Protein 1VA0 (pdb70)

Organism: Thermus thermophilus (strain ATCC 27634 / DSM 579 / HB8) (NCBI:txid300852)

Solvent-accessible surface area: 18511 Å² total; per-residue (Å²): 41,88,0,34,2,0,1,1,5,24,0,36,29,43,11,0,1,38,29,0,72,121,5,0,85,121,3,53,0,0,0,44,20,100,103,10,19,132,78,0,29,79,50,1,100,19,97,87,27,102,1,18,46,135,74,167,14,138,105,6,18,136,42,0,4,153,14,0,157,73,46,114,40,0,0,2,0,6,22,2,3,0,5,8,50,26,38,2,1,21,2,0,34,30,2,28,152,64,66,9,61,10,52,22,0,10,1,0,4,35,2,7,14,8,14,28,7,1,15,19,125,77,51,7,35,0,3,0,0,0,7,0,36,36,51,60,16,31,114,3,88,1,156,27,0,1,143,0,35,0,0,0,1,23,84,1,5,72,53,37,51,92,0,0,117,31,0,52,154,22,39,13,67,59,165,15,31,1,2,0,0,16,109,18,14,40,126,88,62,118,98,29,94,9,100,0,55,45,1,9,107,48,153,11,120,4,166,62,83,12,6,1,1,0,0,67,4,5,135,21,128,43,88,1,36,2,0,1,2,3,24,3,28,30,58,10,0,0,9,52,0,72,110,22,0,82,125,3,45,0,0,1,48,25,206,71,17,30,148,84,0,17,77,50,3,101,24,88,95,28,122,8,98,140,56,19,135,46,1,15,155,27,0,152,70,50,110,46,0,0,3,0,10,21,7,3,0,4,9,34,23,110,3,2,27,7,18,33,20,2,78,178,72,65,9,56,29,48,34,0,10,1,0,6,33,2,8,14,5,9,13,0,1,13,17,139,82,69,7,37,0,2,0,0,0,5,0,56,49,52,82,36,35,111,4,84,2,159,25,0,2,146,0,33,0,0,0,0,22,95,1,6,77,54,45,52,96,1,0,119,32,0,50,161,23,40,12,80,57,142,15,12,1,3,0,1,5,90,12,30,30,117,148,60,108,82,19,119,10,78,0,33,42,1,8,98,53,144,15,108,3,132,88,93,11,7,1,0,0,1,71,1,15,137,17,8,47,91,165,166,44,145,58,53,22,35,82,162

Radius of gyration: 20.95 Å; Cα contacts (8 Å, |Δi|>4): 1124; chains: 2; bounding box: 53×56×52 Å

InterPro domains:
  IPR000878 Tetrapyrrole methylase [PF00590] (3-204)
  IPR003043 Uroporphiryn-III C-methyltransferase, conserved site [PS00839] (7-21)
  IPR003043 Uroporphiryn-III C-methyltransferase, conserved site [PS00840] (79-112)
  IPR006366 Uroporphyrin-III C-methyltransferase [TIGR01469] (2-225)
  IPR006366 Uroporphyrin-III C-methyltransferase [cd11642] (7-223)
  IPR014776 Tetrapyrrole methylase, subdomain 2 [G3DSA:3.30.950.10] (115-240)
  IPR014777 Tetrapyrrole methylase, subdomain 1 [G3DSA:3.40.1010.10] (2-114)
  IPR035996 Tetrapyrrole methylase superfamily [SSF53790] (1-228)
  IPR050161 Siroheme/cobalamin biosynthesis enzyme [PTHR45790] (2-226)

Secondary structure (DSSP, 8-state):
-EEEEEE-BSS-GGGSBHHHHHHHHH-SEEEE-TTS-HHHHTT--SEEEE------HHHHHHHHHHHHHTSSEEEEEESB-TTSSSSHHHHHHHHHHTT--EEEE----GGGTT---SSBTTTBSEEEEEESS-GGGPPP--TTTTT-SSEEEES-STTHHHHHHHHHHTT--TT-EEEEEETTTSTT-EEEEEEHHHHHTT-----SSEEEEESGGGGG-/-EEEEEE-BSS-GGGSBHHHHHHHHH-SEEEE-TT--HHHHTT--SEEEE--TTHHHHHHHHHHSSEEEEEESB-TTSSSSHHHHHHHHHHTT--EEEE----GGGTT---SSBTTTBSEEEEEESS-TTS-----TTTTT-SEEEEES-STTHHHHHHHHHHTT--TT-EEEEEETTTSTT-EEEEEEHHHHHTT-----SSEEEEESGGGGTTB-SSSS-BTTT-

Sequence (448 aa):
GRVYLVGAGPGDPELLTLKAYRLLKEAPVVLYDRLVDERVLALAPGEKVYVGKEEKQEEIHRLLLRHARAHPFVVRLKGGDPMVFGRGGEEVLFLLRHGVPVEVVPGVTSLLASGLPLTHRGLAHGFAAVSGVLEGGGYPDLRPFARVPTLVVLMGVGRRVWIAKELLRLGRDPREPTLFVERASTPKERRVHARLEEVAEGKVEVRPPALWILGEVVRVFGRVYLVGAGPGDPELLTLKAYRLLKEAPVVLYDRLVDERVLALAPGEKVYVEEIHRLLLRHARAHPFVVRLKGGDPMVFGRGGEEVLFLLRHGVPVEVVPGVTSLLASGLPLTHRGLAHGFAAVSGVLEGGGYPDLRPFARVPTLVVLMGVGRRVWIAKELLRLGRDPREPTLFVERASTPKERRVHARLEEVAEGKVEVRPPALWILGEVVRVFAEKEAPVDALAL

Foldseek 3Di:
DAEEEAECAAAANVQGDPVRLVCQQDFQEEEEEDRHYPVNNVSHPHHYHDQYDDLQVVVSLVVSVVVLVVDPYHYYYYYAFQPPDGCSVVSVVSCVVVVHHYHGDGGHHNLCLVVFDQADPPQAPDEEEDECADRNRDGDPCLVHLPHQKYKYFPCPVPQLVVLVNSVVNPHDQQWKKKKFASGPDPPTDMDIDGSNCSVVVNDDGDDDIMMMIHPSVVVD/DAEEEAECELAANVQGDPVRLVCQCPFQEEAEEPRYYPVNNVSHPHHYHYAVVRLVVVVVVCVVDPYHYYYYYAFLPPPPCSVVSCVSCVVVVHHYHGHGGHHVLCLVVFDLADPPQANDEEEEEQADVVGDGDDCLVHLPHQKYKYFPCQVVQLVVLVVSVVNPDDQQWKKKKWASGPDPPTDIDIDGSVCSNVVNDDDDPDIMMMTHPSVCVQQDPVDRDRNVVD

B-factor: mean 41.88, std 14.88, range [19.5, 99.56]

Nearest PDB structures (foldseek):
  1va0-assembly1_B  TM=1.004E+00  e=2.483E-50  Thermus thermophilus HB8
  1v9a-assembly1_B  TM=9.981E-01  e=2.429E-47  Thermus thermophilus HB8
  1v9a-assembly1_A  TM=9.987E-01  e=4.967E-45  Thermus thermophilus HB8
  1va0-assembly1_A  TM=9.946E-01  e=1.136E-43  Thermus thermophilus HB8
  6pr0-assembly1_B  TM=9.158E-01  e=1.173E-22  Salmonella enterica subsp. enterica serovar Typhimurium

Structure (mmCIF, N/CA/C/O backbone):
data_1VA0
#
_entry.id   1VA0
#
_cell.length_a   60.500
_cell.length_b   63.568
_cell.length_c   131.902
_cell.angle_alpha   90.00
_cell.angle_beta   90.00
_cell.angle_gamma   90.00
#
_symmetry.space_group_name_H-M   'P 21 21 21'
#
loop_
_entity.id
_entity.type
_entity.pdbx_description
1 polymer 'Uroporphyrin-III C-methyltransferase'
2 non-polymer 'CHLORIDE ION'
3 non-polymer 1,2-ETHANEDIOL
4 water water
#
loop_
_atom_site.group_PDB
_atom_site.id
_atom_site.type_symbol
_atom_site.label_atom_id
_atom_site.label_alt_id
_atom_site.label_comp_id
_atom_site.label_asym_id
_atom_site.label_entity_id
_atom_site.label_seq_id
_atom_site.pdbx_PDB_ins_code
_atom_site.Cartn_x
_atom_site.Cartn_y
_atom_site.Cartn_z
_atom_site.occupancy
_atom_site.B_iso_or_equiv
_atom_site.auth_seq_id
_atom_site.auth_comp_id
_atom_site.auth_asym_id
_atom_site.auth_atom_id
_atom_site.pdbx_PDB_model_num
ATOM 1 N N . GLY A 1 1 ? -9.663 95.345 68.019 1.00 37.54 2 GLY A N 1
ATOM 2 C CA . GLY A 1 1 ? -10.010 93.934 68.293 1.00 35.64 2 GLY A CA 1
ATOM 3 C C . GLY A 1 1 ? -9.597 92.975 67.183 1.00 34.87 2 GLY A C 1
ATOM 4 O O . GLY A 1 1 ? -8.892 93.340 66.239 1.00 40.72 2 GLY A O 1
ATOM 5 N N . ARG A 1 2 ? -10.076 91.744 67.301 1.00 30.26 3 ARG A N 1
ATOM 6 C CA . ARG A 1 2 ? -9.780 90.661 66.374 1.00 26.15 3 ARG A CA 1
ATOM 7 C C . ARG A 1 2 ? -10.662 90.632 65.141 1.00 34.15 3 ARG A C 1
ATOM 8 O O . ARG A 1 2 ? -11.833 91.004 65.187 1.00 31.28 3 ARG A O 1
ATOM 16 N N . VAL A 1 3 ? -10.090 90.184 64.029 1.00 31.66 4 VAL A N 1
ATOM 17 C CA . VAL A 1 3 ? -10.852 90.053 62.790 1.00 29.14 4 VAL A CA 1
ATOM 18 C C . VAL A 1 3 ? -10.958 88.568 62.406 1.00 31.38 4 VAL A C 1
ATOM 19 O O . VAL A 1 3 ? -9.951 87.858 62.346 1.00 27.60 4 VAL A O 1
ATOM 23 N N . TYR A 1 4 ? -12.182 88.095 62.187 1.00 28.44 5 TYR A N 1
ATOM 24 C CA . TYR A 1 4 ? -12.385 86.715 61.750 1.00 23.08 5 TYR A CA 1
ATOM 25 C C . TYR A 1 4 ? -12.621 86.800 60.250 1.00 27.69 5 TYR A C 1
ATOM 26 O O . TYR A 1 4 ? -13.565 87.452 59.808 1.00 29.32 5 TYR A O 1
ATOM 35 N N . LEU A 1 5 ? -11.755 86.161 59.471 1.00 29.29 6 LEU A N 1
ATOM 36 C CA . LEU A 1 5 ? -11.899 86.152 58.017 1.00 27.65 6 LEU A CA 1
ATOM 37 C C . LEU A 1 5 ? -12.731 84.897 57.767 1.00 27.68 6 LEU A C 1
ATOM 38 O O . LEU A 1 5 ? -12.248 83.785 57.881 1.00 28.69 6 LEU A O 1
ATOM 43 N N . VAL A 1 6 ? -13.986 85.094 57.392 1.00 26.79 7 VAL A N 1
ATOM 44 C CA . VAL A 1 6 ? -14.910 83.983 57.273 1.00 28.29 7 VAL A CA 1
ATOM 45 C C . VAL A 1 6 ? -15.478 83.640 55.902 1.00 25.76 7 VAL A C 1
ATOM 46 O O . VAL A 1 6 ? -15.915 84.517 55.173 1.00 26.92 7 VAL A O 1
ATOM 50 N N . GLY A 1 7 ? -15.494 82.346 55.587 1.00 23.02 8 GLY A N 1
ATOM 51 C CA . GLY A 1 7 ? -16.042 81.898 54.324 1.00 22.64 8 GLY A CA 1
ATOM 52 C C . GLY A 1 7 ? -17.558 81.788 54.413 1.00 26.89 8 GLY A C 1
ATOM 53 O O . GLY A 1 7 ? -18.093 81.141 55.311 1.00 27.90 8 GLY A O 1
ATOM 54 N N . ALA A 1 8 ? -18.254 82.413 53.470 1.00 26.60 9 ALA A N 1
ATOM 55 C CA . ALA A 1 8 ? -19.712 82.393 53.450 1.00 26.38 9 ALA A CA 1
ATOM 56 C C . ALA A 1 8 ? -20.287 81.159 52.750 1.00 29.63 9 ALA A C 1
ATOM 57 O O . ALA A 1 8 ? -21.497 80.903 52.812 1.00 27.55 9 ALA A O 1
ATOM 59 N N . GLY A 1 9 ? -19.429 80.389 52.089 1.00 24.99 10 GLY A N 1
ATOM 60 C CA . GLY A 1 9 ? -19.927 79.238 51.366 1.00 22.88 10 GLY A CA 1
ATOM 61 C C . GLY A 1 9 ? -20.326 79.690 49.967 1.00 29.11 10 GLY A C 1
ATOM 62 O O . GLY A 1 9 ? -20.247 80.880 49.659 1.00 25.89 10 GLY A O 1
ATOM 63 N N . PRO A 1 10 ? -20.788 78.779 49.102 1.00 28.40 11 PRO A N 1
ATOM 64 C CA . PRO A 1 10 ? -21.165 79.170 47.738 1.00 30.63 11 PRO A CA 1
ATOM 65 C C . PRO A 1 10 ? -22.488 79.893 47.544 1.00 34.52 11 PRO A C 1
ATOM 66 O O . PRO A 1 10 ? -22.742 80.449 46.476 1.00 32.75 11 PRO A O 1
ATOM 70 N N . GLY A 1 11 ? -23.331 79.900 48.568 1.00 31.60 12 GLY A N 1
ATOM 71 C CA . GLY A 1 11 ? -24.603 80.578 48.434 1.00 31.96 12 GLY A CA 1
ATOM 72 C C . GLY A 1 11 ? -25.605 80.085 49.447 1.00 34.66 12 GLY A C 1
ATOM 73 O O . GLY A 1 11 ? -26.116 80.859 50.248 1.00 30.54 12 GLY A O 1
ATOM 74 N N . ASP A 1 12 ? -25.876 78.787 49.407 1.00 29.34 13 ASP A N 1
ATOM 75 C CA . ASP A 1 12 ? -26.823 78.161 50.314 1.00 31.78 13 ASP A CA 1
ATOM 76 C C . ASP A 1 12 ? -26.338 78.377 51.753 1.00 30.48 13 ASP A C 1
ATOM 77 O O . ASP A 1 12 ? -25.226 77.988 52.094 1.00 33.29 13 ASP A O 1
ATOM 82 N N . PRO A 1 13 ? -27.152 79.034 52.600 1.00 30.93 14 PRO A N 1
ATOM 83 C CA . PRO A 1 13 ? -26.799 79.301 54.004 1.00 32.82 14 PRO A CA 1
ATOM 84 C C . PRO A 1 13 ? -26.524 78.032 54.814 1.00 32.60 14 PRO A C 1
ATOM 85 O O . PRO A 1 13 ? -25.838 78.059 55.859 1.00 29.87 14 PRO A O 1
ATOM 89 N N . GLU A 1 14 ? -27.063 76.921 54.323 1.00 30.86 15 GLU A N 1
ATOM 90 C CA . GLU A 1 14 ? -26.877 75.629 54.950 1.00 33.71 15 GLU A CA 1
ATOM 91 C C . GLU A 1 14 ? -25.469 75.129 54.741 1.00 32.78 15 GLU A C 1
ATOM 92 O O . GLU A 1 14 ? -25.046 74.183 55.407 1.00 29.26 15 GLU A O 1
ATOM 98 N N . LEU A 1 15 ? -24.755 75.752 53.803 1.00 29.18 16 LEU A N 1
ATOM 99 C CA . LEU A 1 15 ? -23.375 75.360 53.541 1.00 26.51 16 LEU A CA 1
ATOM 100 C C . LEU A 1 15 ? -22.381 76.231 54.296 1.00 27.47 16 LEU A C 1
ATOM 101 O O . LEU A 1 15 ? -21.180 76.195 54.052 1.00 28.24 16 LEU A O 1
ATOM 106 N N . LEU A 1 16 ? -22.908 77.031 55.215 1.00 25.98 17 LEU A N 1
ATOM 107 C CA . LEU A 1 16 ? -22.073 77.819 56.101 1.00 26.93 17 LEU A CA 1
ATOM 108 C C . LEU A 1 16 ? -21.515 76.756 57.065 1.00 29.18 17 LEU A C 1
ATOM 109 O O . LEU A 1 16 ? -22.160 75.715 57.269 1.00 26.36 17 LEU A O 1
ATOM 114 N N . THR A 1 17 ? -20.336 76.997 57.642 1.00 25.43 18 THR A N 1
ATOM 115 C CA . THR A 1 17 ? -19.789 76.077 58.640 1.00 24.36 18 THR A CA 1
ATOM 116 C C . THR A 1 17 ? -20.440 76.495 59.954 1.00 23.41 18 THR A C 1
ATOM 117 O O . THR A 1 17 ? -20.949 77.624 60.079 1.00 21.31 18 THR A O 1
ATOM 121 N N . LEU A 1 18 ? -20.401 75.609 60.944 1.00 26.96 19 LEU A N 1
ATOM 122 C CA . LEU A 1 18 ? -20.974 75.918 62.250 1.00 24.21 19 LEU A CA 1
ATOM 123 C C . LEU A 1 18 ? -20.264 77.144 62.807 1.00 28.23 19 LEU A C 1
ATOM 124 O O . LEU A 1 18 ? -20.881 78.053 63.369 1.00 26.60 19 LEU A O 1
ATOM 129 N N . LYS A 1 19 ? -18.949 77.162 62.628 1.00 26.64 20 LYS A N 1
ATOM 130 C CA . LYS A 1 19 ? -18.125 78.247 63.124 1.00 24.97 20 LYS A CA 1
ATOM 131 C C . LYS A 1 19 ? -18.529 79.573 62.481 1.00 26.96 20 LYS A C 1
ATOM 132 O O . LYS A 1 19 ? -18.731 80.566 63.186 1.00 29.79 20 LYS A O 1
ATOM 138 N N . ALA A 1 20 ? -18.662 79.591 61.153 1.00 24.04 21 ALA A N 1
ATOM 139 C CA . ALA A 1 20 ? -19.054 80.816 60.454 1.00 26.02 21 ALA A CA 1
ATOM 140 C C . ALA A 1 20 ? -20.432 81.285 60.936 1.00 29.46 21 ALA A C 1
ATOM 141 O O . ALA A 1 20 ? -20.664 82.479 61.147 1.00 25.46 21 ALA A O 1
ATOM 143 N N . TYR A 1 21 ? -21.346 80.340 61.108 1.00 27.09 22 TYR A N 1
ATOM 144 C CA . TYR A 1 21 ? -22.696 80.665 61.572 1.00 29.27 22 TYR A CA 1
ATOM 145 C C . TYR A 1 21 ? -22.690 81.274 62.974 1.00 24.66 22 TYR A C 1
ATOM 146 O O . TYR A 1 21 ? -23.392 82.244 63.245 1.00 29.11 22 TYR A O 1
ATOM 155 N N . ARG A 1 22 ? -21.894 80.692 63.861 1.00 27.53 23 ARG A N 1
ATOM 156 C CA . ARG A 1 22 ? -21.779 81.161 65.242 1.00 29.73 23 ARG A CA 1
ATOM 157 C C . ARG A 1 22 ? -21.272 82.605 65.233 1.00 38.02 23 ARG A C 1
ATOM 158 O O . ARG A 1 22 ? -21.820 83.489 65.904 1.00 29.21 23 ARG A O 1
ATOM 166 N N . LEU A 1 23 ? -20.228 82.847 64.449 1.00 26.84 24 LEU A N 1
ATOM 167 C CA . LEU A 1 23 ? -19.644 84.172 64.386 1.00 29.14 24 LEU A CA 1
ATOM 168 C C . LEU A 1 23 ? -20.568 85.217 63.782 1.00 31.07 24 LEU A C 1
ATOM 169 O O . LEU A 1 23 ? -20.591 86.364 64.250 1.00 29.04 24 LEU A O 1
ATOM 174 N N . LEU A 1 24 ? -21.309 84.832 62.740 1.00 30.18 25 LEU A N 1
ATOM 175 C CA . LEU A 1 24 ? -22.237 85.741 62.067 1.00 31.27 25 LEU A CA 1
ATOM 176 C C . LEU A 1 24 ? -23.388 86.140 62.958 1.00 26.42 25 LEU A C 1
ATOM 177 O O . LEU A 1 24 ? -23.864 87.279 62.904 1.00 33.15 25 LEU A O 1
ATOM 182 N N . LYS A 1 25 ? -23.853 85.195 63.764 1.00 26.86 26 LYS A N 1
ATOM 183 C CA . LYS A 1 25 ? -24.966 85.470 64.657 1.00 32.58 26 LYS A CA 1
ATOM 184 C C . LYS A 1 25 ? -24.561 86.391 65.805 1.00 32.14 26 LYS A C 1
ATOM 185 O O . LYS A 1 25 ? -25.404 87.086 66.343 1.00 29.15 26 LYS A O 1
ATOM 191 N N . GLU A 1 26 ? -23.278 86.415 66.169 1.00 30.69 27 GLU A N 1
ATOM 192 C CA . GLU A 1 26 ? -22.849 87.233 67.304 1.00 27.61 27 GLU A CA 1
ATOM 193 C C . GLU A 1 26 ? -22.064 88.506 67.030 1.00 34.23 27 GLU A C 1
ATOM 194 O O . GLU A 1 26 ? -21.923 89.348 67.926 1.00 30.36 27 GLU A O 1
ATOM 204 N N . ALA A 1 27 ? -21.536 88.638 65.821 1.00 25.02 28 ALA A N 1
ATOM 205 C CA . ALA A 1 27 ? -20.720 89.784 65.474 1.00 26.73 28 ALA A CA 1
ATOM 206 C C . ALA A 1 27 ? -21.404 91.142 65.610 1.00 30.91 28 ALA A C 1
ATOM 207 O O . ALA A 1 27 ? -22.541 91.325 65.189 1.00 33.62 28 ALA A O 1
ATOM 209 N N . PRO A 1 28 ? -20.715 92.111 66.227 1.00 28.35 29 PRO A N 1
ATOM 210 C CA . PRO A 1 28 ? -21.345 93.430 66.356 1.00 34.50 29 PRO A CA 1
ATOM 211 C C . PRO A 1 28 ? -21.343 94.106 64.988 1.00 37.12 29 PRO A C 1
ATOM 212 O O . PRO A 1 28 ? -22.191 94.950 64.698 1.00 35.94 29 PRO A O 1
ATOM 216 N N . VAL A 1 29 ? -20.386 93.717 64.147 1.00 33.69 30 VAL A N 1
ATOM 217 C CA . VAL A 1 29 ? -20.271 94.252 62.796 1.00 30.80 30 VAL A CA 1
ATOM 218 C C . VAL A 1 29 ? -19.810 93.156 61.839 1.00 29.32 30 VAL A C 1
ATOM 219 O O . VAL A 1 29 ? -18.899 92.390 62.156 1.00 31.71 30 VAL A O 1
ATOM 223 N N . VAL A 1 30 ? -20.440 93.093 60.671 1.00 30.43 31 VAL A N 1
ATOM 224 C CA . VAL A 1 30 ? -20.070 92.134 59.636 1.00 31.72 31 VAL A CA 1
ATOM 225 C C . VAL A 1 30 ? -19.644 92.957 58.410 1.00 33.83 31 VAL A C 1
ATOM 226 O O . VAL A 1 30 ? -20.418 93.757 57.899 1.00 30.78 31 VAL A O 1
ATOM 230 N N . LEU A 1 31 ? -18.404 92.769 57.963 1.00 29.76 32 LEU A N 1
ATOM 231 C CA . LEU A 1 31 ? -17.861 93.489 56.807 1.00 29.53 32 LEU A CA 1
ATOM 232 C C . LEU A 1 31 ? -17.906 92.488 55.660 1.00 34.99 32 LEU A C 1
ATOM 233 O O . LEU A 1 31 ? -17.110 91.552 55.602 1.00 32.83 32 LEU A O 1
ATOM 238 N N . TYR A 1 32 ? -18.839 92.677 54.740 1.00 31.43 33 TYR A N 1
ATOM 239 C CA . TYR A 1 32 ? -18.992 91.708 53.671 1.00 36.63 33 TYR A CA 1
ATOM 240 C C . TYR A 1 32 ? -18.628 92.215 52.288 1.00 38.64 33 TYR A C 1
ATOM 241 O O . TYR A 1 32 ? -18.805 93.395 51.993 1.00 33.76 33 TYR A O 1
ATOM 250 N N . ASP A 1 33 ? -18.102 91.338 51.435 1.00 40.93 34 ASP A N 1
ATOM 251 C CA . ASP A 1 33 ? -17.809 91.794 50.086 1.00 49.57 34 ASP A CA 1
ATOM 252 C C . ASP A 1 33 ? -18.965 91.479 49.141 1.00 42.70 34 ASP A C 1
ATOM 253 O O . ASP A 1 33 ? -19.987 90.919 49.542 1.00 37.13 34 ASP A O 1
ATOM 258 N N . ARG A 1 34 ? -18.801 91.868 47.887 1.00 47.40 35 ARG A N 1
ATOM 259 C CA . ARG A 1 34 ? -19.823 91.722 46.859 1.00 48.18 35 ARG A CA 1
ATOM 260 C C . ARG A 1 34 ? -20.406 90.333 46.605 1.00 47.89 35 ARG A C 1
ATOM 261 O O . ARG A 1 34 ? -21.616 90.179 46.407 1.00 53.98 35 ARG A O 1
ATOM 269 N N . LEU A 1 35 ? -19.556 89.321 46.626 1.00 46.40 36 LEU A N 1
ATOM 270 C CA . LEU A 1 35 ? -20.004 87.975 46.322 1.00 54.63 36 LEU A CA 1
ATOM 271 C C . LEU A 1 35 ? -20.608 87.140 47.450 1.00 52.08 36 LEU A C 1
ATOM 272 O O . LEU A 1 35 ? -20.743 85.926 47.319 1.00 51.23 36 LEU A O 1
ATOM 277 N N . VAL A 1 36 ? -20.975 87.792 48.554 1.00 46.06 37 VAL A N 1
ATOM 278 C CA . VAL A 1 36 ? -21.590 87.096 49.687 1.00 41.47 37 VAL A CA 1
ATOM 279 C C . VAL A 1 36 ? -23.100 87.018 49.430 1.00 40.06 37 VAL A C 1
ATOM 280 O O . VAL A 1 36 ? -23.744 88.029 49.139 1.00 37.71 37 VAL A O 1
ATOM 284 N N . ASP A 1 37 ? -23.648 85.811 49.527 1.00 33.23 38 ASP A N 1
ATOM 285 C CA . ASP A 1 37 ? -25.065 85.553 49.282 1.00 37.70 38 ASP A CA 1
ATOM 286 C C . ASP A 1 37 ? -26.014 86.265 50.243 1.00 44.30 38 ASP A C 1
ATOM 287 O O . ASP A 1 37 ? -25.734 86.387 51.444 1.00 35.26 38 ASP A O 1
ATOM 292 N N . GLU A 1 38 ? -27.151 86.702 49.704 1.00 41.42 39 GLU A N 1
ATOM 293 C CA . GLU A 1 38 ? -28.169 87.446 50.442 1.00 45.07 39 GLU A CA 1
ATOM 294 C C . GLU A 1 38 ? -28.695 86.692 51.628 1.00 34.73 39 GLU A C 1
ATOM 295 O O . GLU A 1 38 ? -28.943 87.281 52.685 1.00 37.65 39 GLU A O 1
ATOM 301 N N . ARG A 1 39 ? -28.909 85.399 51.434 1.00 34.35 40 ARG A N 1
ATOM 302 C CA . ARG A 1 39 ? -29.438 84.560 52.483 1.00 33.54 40 ARG A CA 1
ATOM 303 C C . ARG A 1 39 ? -28.495 84.428 53.673 1.00 38.81 40 ARG A C 1
ATOM 304 O O . ARG A 1 39 ? -28.948 84.292 54.814 1.00 38.44 40 ARG A O 1
ATOM 312 N N . VAL A 1 40 ? -27.191 84.472 53.415 1.00 35.26 41 VAL A N 1
ATOM 313 C CA . VAL A 1 40 ? -26.232 84.364 54.501 1.00 31.27 41 VAL A CA 1
ATOM 314 C C . VAL A 1 40 ? -26.225 85.653 55.306 1.00 32.72 41 VAL A C 1
ATOM 315 O O . VAL A 1 40 ? -26.285 85.644 56.533 1.00 37.06 41 VAL A O 1
ATOM 319 N N . LEU A 1 41 ? -26.163 86.764 54.594 1.00 34.67 42 LEU A N 1
ATOM 320 C CA . LEU A 1 41 ? -26.132 88.086 55.199 1.00 36.70 42 LEU A CA 1
ATOM 321 C C . LEU A 1 41 ? -27.350 88.357 56.076 1.00 39.95 42 LEU A C 1
ATOM 322 O O . LEU A 1 41 ? -27.236 88.986 57.135 1.00 41.26 42 LEU A O 1
ATOM 327 N N . ALA A 1 42 ? -28.517 87.881 55.647 1.00 41.44 43 ALA A N 1
ATOM 328 C CA . ALA A 1 42 ? -29.753 88.088 56.409 1.00 40.56 43 ALA A CA 1
ATOM 329 C C . ALA A 1 42 ? -29.728 87.429 57.789 1.00 38.60 43 ALA A C 1
ATOM 330 O O . ALA A 1 42 ? -30.508 87.793 58.674 1.00 41.41 43 ALA A O 1
ATOM 332 N N . LEU A 1 43 ? -28.824 86.472 57.979 1.00 40.18 44 LEU A N 1
ATOM 333 C CA . LEU A 1 43 ? -28.717 85.754 59.257 1.00 34.77 44 LEU A CA 1
ATOM 334 C C . LEU A 1 43 ? -27.977 86.556 60.316 1.00 32.61 44 LEU A C 1
ATOM 335 O O . LEU A 1 43 ? -28.070 86.261 61.504 1.00 40.72 44 LEU A O 1
ATOM 340 N N . ALA A 1 44 ? -27.237 87.569 59.878 1.00 34.26 45 ALA A N 1
ATOM 341 C CA . ALA A 1 44 ? -26.448 88.398 60.779 1.00 34.42 45 ALA A CA 1
ATOM 342 C C . ALA A 1 44 ? -27.237 89.590 61.321 1.00 32.87 45 ALA A C 1
ATOM 343 O O . ALA A 1 44 ? -27.682 90.459 60.565 1.00 32.55 45 ALA A O 1
ATOM 345 N N . PRO A 1 45 ? -27.413 89.655 62.648 1.00 30.62 46 PRO A N 1
ATOM 346 C CA . PRO A 1 45 ? -28.169 90.775 63.210 1.00 26.71 46 PRO A CA 1
ATOM 347 C C . PRO A 1 45 ? -27.382 92.054 63.488 1.00 31.79 46 PRO A C 1
ATOM 348 O O . PRO A 1 45 ? -27.969 93.100 63.744 1.00 34.20 46 PRO A O 1
ATOM 352 N N . GLY A 1 46 ? -26.059 91.978 63.440 1.00 32.67 47 GLY A N 1
ATOM 353 C CA . GLY A 1 46 ? -25.257 93.153 63.729 1.00 35.17 47 GLY A CA 1
ATOM 354 C C . GLY A 1 46 ? -25.148 94.136 62.587 1.00 31.53 47 GLY A C 1
ATOM 355 O O . GLY A 1 46 ? -25.780 93.965 61.549 1.00 34.02 47 GLY A O 1
ATOM 356 N N . GLU A 1 47 ? -24.345 95.174 62.780 1.00 30.18 48 GLU A N 1
ATOM 357 C CA . GLU A 1 47 ? -24.171 96.168 61.737 1.00 35.27 48 GLU A CA 1
ATOM 358 C C . GLU A 1 47 ? -23.519 95.510 60.516 1.00 37.71 48 GLU A C 1
ATOM 359 O O . GLU A 1 47 ? -22.470 94.873 60.628 1.00 42.69 48 GLU A O 1
ATOM 365 N N . LYS A 1 48 ? -24.144 95.647 59.354 1.00 35.22 49 LYS A N 1
ATOM 366 C CA . LYS A 1 48 ? -23.594 95.063 58.134 1.00 33.71 49 LYS A CA 1
ATOM 367 C C . LYS A 1 48 ? -23.015 96.186 57.277 1.00 42.44 49 LYS A C 1
ATOM 368 O O . LYS A 1 48 ? -23.730 97.096 56.878 1.00 39.70 49 LYS A O 1
ATOM 374 N N . VAL A 1 49 ? -21.708 96.121 57.018 1.00 34.36 50 VAL A N 1
ATOM 375 C CA . VAL A 1 49 ? -21.015 97.145 56.246 1.00 35.28 50 VAL A CA 1
ATOM 376 C C . VAL A 1 49 ? -20.423 96.571 54.967 1.00 41.34 50 VAL A C 1
ATOM 377 O O . VAL A 1 49 ? -19.590 95.655 55.011 1.00 39.15 50 VAL A O 1
ATOM 381 N N . TYR A 1 50 ? -20.851 97.103 53.826 1.00 40.41 51 TYR A N 1
ATOM 382 C CA . TYR A 1 50 ? -20.317 96.638 52.556 1.00 46.71 51 TYR A CA 1
ATOM 383 C C . TYR A 1 50 ? -18.880 97.127 52.435 1.00 45.08 51 TYR A C 1
ATOM 384 O O . TYR A 1 50 ? -18.621 98.325 52.448 1.00 36.65 51 TYR A O 1
ATOM 393 N N . VAL A 1 51 ? -17.950 96.185 52.352 1.00 43.84 52 VAL A N 1
ATOM 394 C CA . VAL A 1 51 ? -16.536 96.496 52.201 1.00 38.76 52 VAL A CA 1
ATOM 395 C C . VAL A 1 51 ? -16.111 95.545 51.099 1.00 45.06 52 VAL A C 1
ATOM 396 O O . VAL A 1 51 ? -15.766 94.389 51.347 1.00 41.77 52 VAL A O 1
ATOM 400 N N . GLY A 1 52 ? -16.184 96.034 49.869 1.00 46.05 53 GLY A N 1
ATOM 401 C CA . GLY A 1 52 ? -15.822 95.218 48.735 1.00 48.49 53 GLY A CA 1
ATOM 402 C C . GLY A 1 52 ? -15.542 96.067 47.515 1.00 54.97 53 GLY A C 1
ATOM 403 O O . GLY A 1 52 ? -15.433 97.290 47.593 1.00 45.09 53 GLY A O 1
ATOM 404 N N . LYS A 1 53 ? -15.433 95.408 46.373 1.00 58.05 54 LYS A N 1
ATOM 405 C CA . LYS A 1 53 ? -15.143 96.102 45.129 1.00 65.93 54 LYS A CA 1
ATOM 406 C C . LYS A 1 53 ? -15.470 95.184 43.978 1.00 70.04 54 LYS A C 1
ATOM 407 O O . LYS A 1 53 ? -15.731 93.996 44.156 1.00 73.95 54 LYS A O 1
ATOM 413 N N . GLU A 1 54 ? -15.461 95.752 42.787 1.00 70.01 55 GLU A N 1
ATOM 414 C CA . GLU A 1 54 ? -15.657 94.975 41.594 1.00 71.63 55 GLU A CA 1
ATOM 415 C C . GLU A 1 54 ? -14.401 95.409 40.876 1.00 70.55 55 GLU A C 1
ATOM 416 O O . GLU A 1 54 ? -14.221 96.584 40.603 1.00 67.75 55 GLU A O 1
ATOM 422 N N . GLU A 1 55 ? -13.510 94.458 40.620 1.00 69.90 56 GLU A N 1
ATOM 423 C CA . GLU A 1 55 ? -12.233 94.725 39.963 1.00 66.75 56 GLU A CA 1
ATOM 424 C C . GLU A 1 55 ? -12.329 95.631 38.753 1.00 65.67 56 GLU A C 1
ATOM 425 O O . GLU A 1 55 ? -11.378 95.704 37.980 1.00 64.54 56 GLU A O 1
ATOM 431 N N . LYS A 1 60 ? -11.086 100.744 45.692 1.00 62.29 61 LYS A N 1
ATOM 432 C CA . LYS A 1 60 ? -9.802 100.090 45.531 1.00 61.38 61 LYS A CA 1
ATOM 433 C C . LYS A 1 60 ? -9.520 99.201 46.738 1.00 58.18 61 LYS A C 1
ATOM 434 O O . LYS A 1 60 ? -10.267 99.239 47.719 1.00 52.57 61 LYS A O 1
ATOM 440 N N . GLN A 1 61 ? -8.441 98.428 46.710 1.00 47.86 62 GLN A N 1
ATOM 441 C CA . GLN A 1 61 ? -8.195 97.535 47.838 1.00 51.26 62 GLN A CA 1
ATOM 442 C C . GLN A 1 61 ? -7.456 98.120 49.043 1.00 48.72 62 GLN A C 1
ATOM 443 O O . GLN A 1 61 ? -7.541 97.569 50.137 1.00 43.24 62 GLN A O 1
ATOM 449 N N . GLU A 1 62 ? -6.732 99.222 48.865 1.00 50.99 63 GLU A N 1
ATOM 450 C CA . GLU A 1 62 ? -6.057 99.823 50.004 1.00 54.20 63 GLU A CA 1
ATOM 451 C C . GLU A 1 62 ? -7.188 100.472 50.797 1.00 50.24 63 GLU A C 1
ATOM 452 O O . GLU A 1 62 ? -7.153 100.525 52.022 1.00 47.32 63 GLU A O 1
ATOM 458 N N . GLU A 1 63 ? -8.208 100.942 50.085 1.00 47.47 64 GLU A N 1
ATOM 459 C CA . GLU A 1 63 ? -9.359 101.565 50.747 1.00 50.68 64 GLU A CA 1
ATOM 460 C C . GLU A 1 63 ? -10.039 100.513 51.609 1.00 44.65 64 GLU A C 1
ATOM 461 O O . GLU A 1 63 ? -10.374 100.745 52.770 1.00 40.98 64 GLU A O 1
ATOM 467 N N . ILE A 1 64 ? -10.243 99.347 51.013 1.00 45.36 65 ILE A N 1
ATOM 468 C CA . ILE A 1 64 ? -10.863 98.236 51.706 1.00 41.82 65 ILE A CA 1
ATOM 469 C C . ILE A 1 64 ? -10.054 97.911 52.943 1.00 38.58 65 ILE A C 1
ATOM 470 O O . ILE A 1 64 ? -10.617 97.700 54.015 1.00 35.87 65 ILE A O 1
ATOM 475 N N . HIS A 1 65 ? -8.731 97.907 52.809 1.00 37.82 66 HIS A N 1
ATOM 476 C CA . HIS A 1 65 ? -7.879 97.607 53.953 1.00 40.90 66 HIS A CA 1
ATOM 477 C C . HIS A 1 65 ? -8.082 98.617 55.083 1.00 45.96 66 HIS A C 1
ATOM 478 O O . HIS A 1 65 ? -8.270 98.236 56.245 1.00 35.47 66 HIS A O 1
ATOM 485 N N . ARG A 1 66 ? -8.067 99.904 54.750 1.00 42.65 67 ARG A N 1
ATOM 486 C CA . ARG A 1 66 ? -8.234 100.917 55.780 1.00 46.15 67 ARG A CA 1
ATOM 487 C C . ARG A 1 66 ? -9.586 100.821 56.503 1.00 40.60 67 ARG A C 1
ATOM 488 O O . ARG A 1 66 ? -9.659 101.026 57.715 1.00 47.10 67 ARG A O 1
ATOM 496 N N . LEU A 1 67 ? -10.644 100.506 55.759 1.00 38.45 68 LEU A N 1
ATOM 497 C CA . LEU A 1 67 ? -11.979 100.337 56.326 1.00 34.12 68 LEU A CA 1
ATOM 498 C C . LEU A 1 67 ? -11.987 99.175 57.314 1.00 40.76 68 LEU A C 1
ATOM 499 O O . LEU A 1 67 ? -12.590 99.259 58.383 1.00 39.64 68 LEU A O 1
ATOM 504 N N . LEU A 1 68 ? -11.340 98.079 56.928 1.00 38.20 69 LEU A N 1
ATOM 505 C CA . LEU A 1 68 ? -11.251 96.892 57.777 1.00 40.46 69 LEU A CA 1
ATOM 506 C C . LEU A 1 68 ? -10.524 97.237 59.066 1.00 36.45 69 LEU A C 1
ATOM 507 O O . LEU A 1 68 ? -10.905 96.792 60.142 1.00 35.82 69 LEU A O 1
ATOM 512 N N . LEU A 1 69 ? -9.471 98.036 58.942 1.00 32.51 70 LEU A N 1
ATOM 513 C CA . LEU A 1 69 ? -8.671 98.439 60.085 1.00 36.29 70 LEU A CA 1
ATOM 514 C C . LEU A 1 69 ? -9.483 99.333 61.018 1.00 35.39 70 LEU A C 1
ATOM 515 O O . LEU A 1 69 ? -9.436 99.176 62.239 1.00 38.68 70 LEU A O 1
ATOM 520 N N . ARG A 1 70 ? -10.242 100.254 60.436 1.00 37.03 71 ARG A N 1
ATOM 521 C CA . ARG A 1 70 ? -11.050 101.179 61.222 1.00 38.76 71 ARG A CA 1
ATOM 522 C C . ARG A 1 70 ? -12.109 100.437 62.047 1.00 38.32 71 ARG A C 1
ATOM 523 O O . ARG A 1 70 ? -12.272 100.680 63.243 1.00 37.26 71 ARG A O 1
ATOM 531 N N . HIS A 1 71 ? -12.836 99.534 61.407 1.00 36.84 72 HIS A N 1
ATOM 532 C CA . HIS A 1 71 ? -13.858 98.778 62.118 1.00 37.39 72 HIS A CA 1
ATOM 533 C C . HIS A 1 71 ? -13.250 97.813 63.135 1.00 33.47 72 HIS A C 1
ATOM 534 O O . HIS A 1 71 ? -13.745 97.687 64.252 1.00 34.70 72 HIS A O 1
ATOM 541 N N . ALA A 1 72 ? -12.177 97.128 62.765 1.00 31.20 73 ALA A N 1
ATOM 542 C CA . ALA A 1 72 ? -11.552 96.198 63.703 1.00 31.13 73 ALA A CA 1
ATOM 543 C C . ALA A 1 72 ? -11.084 96.903 64.979 1.00 35.16 73 ALA A C 1
ATOM 544 O O . ALA A 1 72 ? -11.144 96.328 66.072 1.00 33.65 73 ALA A O 1
ATOM 546 N N . ARG A 1 73 ? -10.602 98.138 64.849 1.00 37.87 74 ARG A N 1
ATOM 547 C CA . ARG A 1 73 ? -10.129 98.870 66.024 1.00 38.62 74 ARG A CA 1
ATOM 548 C C . ARG A 1 73 ? -11.253 99.349 66.949 1.00 38.77 74 ARG A C 1
ATOM 549 O O . ARG A 1 73 ? -11.015 99.630 68.120 1.00 42.42 74 ARG A O 1
ATOM 557 N N . ALA A 1 74 ? -12.477 99.417 66.437 1.00 32.33 75 ALA A N 1
ATOM 558 C CA . ALA A 1 74 ? -13.604 99.899 67.237 1.00 34.20 75 ALA A CA 1
ATOM 559 C C . ALA A 1 74 ? -14.455 98.830 67.926 1.00 35.51 75 ALA A C 1
ATOM 560 O O . ALA A 1 74 ? -15.453 99.169 68.572 1.00 36.23 75 ALA A O 1
ATOM 562 N N . HIS A 1 75 ? -14.061 97.561 67.829 1.00 36.19 76 HIS A N 1
ATOM 563 C CA . HIS A 1 75 ? -14.858 96.475 68.418 1.00 35.69 76 HIS A CA 1
ATOM 564 C C . HIS A 1 75 ? -14.008 95.358 69.010 1.00 35.35 76 HIS A C 1
ATOM 565 O O . HIS A 1 75 ? -12.836 95.233 68.682 1.00 35.75 76 HIS A O 1
ATOM 572 N N . PRO A 1 76 ? -14.590 94.536 69.905 1.00 37.15 77 PRO A N 1
ATOM 573 C CA . PRO A 1 76 ? -13.813 93.432 70.487 1.00 32.89 77 PRO A CA 1
ATOM 574 C C . PRO A 1 76 ? -13.448 92.497 69.332 1.00 33.74 77 PRO A C 1
ATOM 575 O O . PRO A 1 76 ? -12.359 91.919 69.289 1.00 35.48 77 PRO A O 1
ATOM 579 N N . PHE A 1 77 ? -14.379 92.337 68.397 1.00 33.74 78 PHE A N 1
ATOM 580 C CA . PHE A 1 77 ? -14.104 91.527 67.216 1.00 35.35 78 PHE A CA 1
ATOM 581 C C . PHE A 1 77 ? -15.090 91.905 66.140 1.00 29.42 78 PHE A C 1
ATOM 582 O O . PHE A 1 77 ? -16.110 92.521 66.427 1.00 29.78 78 PHE A O 1
ATOM 590 N N . VAL A 1 78 ? -14.749 91.606 64.891 1.00 26.52 79 VAL A N 1
ATOM 591 C CA . VAL A 1 78 ? -15.645 91.854 63.776 1.00 23.93 79 VAL A CA 1
ATOM 592 C C . VAL A 1 78 ? -15.473 90.667 62.843 1.00 26.46 79 VAL A C 1
ATOM 593 O O . VAL A 1 78 ? -14.500 89.918 62.945 1.00 27.09 79 VAL A O 1
ATOM 597 N N . VAL A 1 79 ? -16.430 90.494 61.947 1.00 24.63 80 VAL A N 1
ATOM 598 C CA . VAL A 1 79 ? -16.400 89.413 60.988 1.00 30.32 80 VAL A CA 1
ATOM 599 C C . VAL A 1 79 ? -16.273 90.006 59.597 1.00 30.74 80 VAL A C 1
ATOM 600 O O . VAL A 1 79 ? -17.032 90.893 59.215 1.00 29.30 80 VAL A O 1
ATOM 604 N N . ARG A 1 80 ? -15.274 89.525 58.867 1.00 28.26 81 ARG A N 1
ATOM 605 C CA . ARG A 1 80 ? -15.021 89.955 57.503 1.00 26.28 81 ARG A CA 1
ATOM 606 C C . ARG A 1 80 ? -15.468 88.731 56.702 1.00 28.20 81 ARG A C 1
ATOM 607 O O . ARG A 1 80 ? -14.787 87.700 56.656 1.00 22.23 81 ARG A O 1
ATOM 615 N N . LEU A 1 81 ? -16.655 88.853 56.122 1.00 26.32 82 LEU A N 1
ATOM 616 C CA . LEU A 1 81 ? -17.296 87.787 55.367 1.00 27.15 82 LEU A CA 1
ATOM 617 C C . LEU A 1 81 ? -16.980 87.834 53.866 1.00 25.35 82 LEU A C 1
ATOM 618 O O . LEU A 1 81 ? -17.114 88.882 53.215 1.00 30.13 82 LEU A O 1
ATOM 623 N N . LYS A 1 82 ? -16.576 86.694 53.315 1.00 28.82 83 LYS A N 1
ATOM 624 C CA . LYS A 1 82 ? -16.239 86.597 51.891 1.00 28.56 83 LYS A CA 1
ATOM 625 C C . LYS A 1 82 ? -16.951 85.389 51.274 1.00 26.35 83 LYS A C 1
ATOM 626 O O . LYS A 1 82 ? -17.236 84.417 51.972 1.00 31.45 83 LYS A O 1
ATOM 632 N N . GLY A 1 83 ? -17.235 85.441 49.976 1.00 27.73 84 GLY A N 1
ATOM 633 C CA . GLY A 1 83 ? -17.888 84.312 49.330 1.00 28.24 84 GLY A CA 1
ATOM 634 C C . GLY A 1 83 ? -17.016 83.058 49.295 1.00 27.25 84 GLY A C 1
ATOM 635 O O . GLY A 1 83 ? -15.782 83.151 49.217 1.00 25.69 84 GLY A O 1
ATOM 636 N N . GLY A 1 84 ? -17.651 81.885 49.365 1.00 24.30 85 GLY A N 1
ATOM 637 C CA . GLY A 1 84 ? -16.928 80.620 49.304 1.00 25.35 85 GLY A CA 1
ATOM 638 C C . GLY A 1 84 ? -15.953 80.452 50.456 1.00 28.09 85 GLY A C 1
ATOM 639 O O . GLY A 1 84 ? -16.351 80.505 51.613 1.00 22.81 85 GLY A O 1
ATOM 640 N N . ASP A 1 85 ? -14.685 80.209 50.141 1.00 24.59 86 ASP A N 1
ATOM 641 C CA . ASP A 1 85 ? -13.656 80.085 51.164 1.00 23.43 86 ASP A CA 1
ATOM 642 C C . ASP A 1 85 ? -12.929 81.421 51.054 1.00 26.63 86 ASP A C 1
ATOM 643 O O . ASP A 1 85 ? -12.630 81.877 49.952 1.00 28.45 86 ASP A O 1
ATOM 648 N N . PRO A 1 86 ? -12.626 82.062 52.187 1.00 29.38 87 PRO A N 1
ATOM 649 C CA . PRO A 1 86 ? -11.949 83.362 52.127 1.00 28.83 87 PRO A CA 1
ATOM 650 C C . PRO A 1 86 ? -10.531 83.409 51.586 1.00 30.89 87 PRO A C 1
ATOM 651 O O . PRO A 1 86 ? -10.077 84.467 51.163 1.00 29.10 87 PRO A O 1
ATOM 655 N N . MET A 1 87 ? -9.839 82.274 51.586 1.00 27.26 88 MET A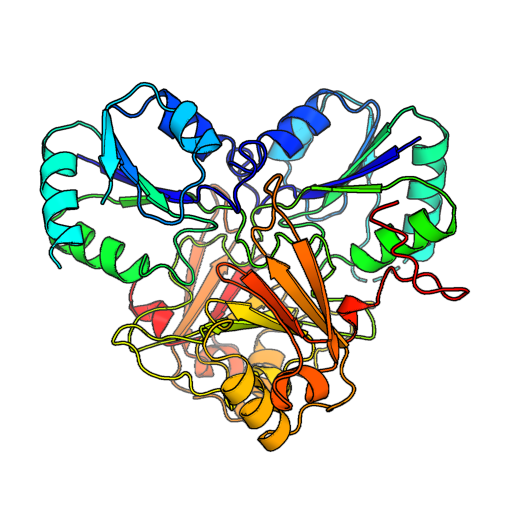 N 1
ATOM 656 C CA . MET A 1 87 ? -8.447 82.246 51.161 1.00 25.67 88 MET A CA 1
ATOM 657 C C . MET A 1 87 ? -8.107 81.955 49.690 1.00 31.02 88 MET A C 1
ATOM 658 O O . MET A 1 87 ? -6.927 81.882 49.343 1.00 28.53 88 MET A O 1
ATOM 663 N N . VAL A 1 88 ? -9.112 81.774 48.837 1.00 26.18 89 VAL A N 1
ATOM 664 C CA . VAL A 1 88 ? -8.854 81.548 47.418 1.00 26.19 89 VAL A CA 1
ATOM 665 C C . VAL A 1 88 ? -9.758 82.468 46.604 1.00 25.42 89 VAL A C 1
ATOM 666 O O . VAL A 1 88 ? -10.932 82.620 46.915 1.00 25.29 89 VAL A O 1
ATOM 670 N N . PHE A 1 89 ? -9.191 83.116 45.593 1.00 23.68 90 PHE A N 1
ATOM 671 C CA . PHE A 1 89 ? -9.959 83.986 44.696 1.00 33.31 90 PHE A CA 1
ATOM 672 C C . PHE A 1 89 ? -10.704 85.187 45.273 1.00 33.17 90 PHE A C 1
ATOM 673 O O . PHE A 1 89 ? -11.737 85.572 44.743 1.00 37.72 90 PHE A O 1
ATOM 681 N N . GLY A 1 90 ? -10.190 85.788 46.339 1.00 34.62 91 GLY A N 1
ATOM 682 C CA . GLY A 1 90 ? -10.875 86.942 46.904 1.00 32.79 91 GLY A CA 1
ATOM 683 C C . GLY A 1 90 ? -9.963 87.963 47.558 1.00 33.47 91 GLY A C 1
ATOM 684 O O . GLY A 1 90 ? -10.438 88.834 48.280 1.00 35.01 91 GLY A O 1
ATOM 685 N N . ARG A 1 91 ? -8.663 87.861 47.304 1.00 30.09 92 ARG A N 1
ATOM 686 C CA . ARG A 1 91 ? -7.681 88.776 47.885 1.00 33.05 92 ARG A CA 1
ATOM 687 C C . ARG A 1 91 ? -7.621 88.680 49.417 1.00 31.69 92 ARG A C 1
ATOM 688 O O . ARG A 1 91 ? -7.141 89.595 50.098 1.00 29.24 92 ARG A O 1
ATOM 696 N N . GLY A 1 92 ? -8.080 87.549 49.951 1.00 28.18 93 GLY A N 1
ATOM 697 C CA . GLY A 1 92 ? -8.058 87.350 51.390 1.00 23.09 93 GLY A CA 1
ATOM 698 C C . GLY A 1 92 ? -6.645 87.369 51.945 1.00 27.23 93 GLY A C 1
ATOM 699 O O . GLY A 1 92 ? -6.418 87.813 53.070 1.00 32.67 93 GLY A O 1
ATOM 700 N N . GLY A 1 93 ? -5.684 86.887 51.158 1.00 28.66 94 GLY A N 1
ATOM 701 C CA . GLY A 1 93 ? -4.308 86.892 51.614 1.00 28.71 94 GLY A CA 1
ATOM 702 C C . GLY A 1 93 ? -3.810 88.311 51.866 1.00 31.38 94 GLY A C 1
ATOM 703 O O . GLY A 1 93 ? -3.095 88.573 52.844 1.00 30.26 94 GLY A O 1
ATOM 704 N N . GLU A 1 94 ? -4.178 89.229 50.975 1.00 29.06 95 GLU A N 1
ATOM 705 C CA . GLU A 1 94 ? -3.770 90.629 51.104 1.00 31.50 95 GLU A CA 1
ATOM 706 C C . GLU A 1 94 ? -4.424 91.249 52.329 1.00 30.70 95 GLU A C 1
ATOM 707 O O . GLU A 1 94 ? -3.782 92.001 53.076 1.00 33.63 95 GLU A O 1
ATOM 713 N N . GLU A 1 95 ? -5.700 90.935 52.545 1.00 31.85 96 GLU A N 1
ATOM 714 C CA . GLU A 1 95 ? -6.401 91.488 53.702 1.00 29.94 96 GLU A CA 1
ATOM 715 C C . GLU A 1 95 ? -5.743 91.012 54.991 1.00 31.38 96 GLU A C 1
ATOM 716 O O . GLU A 1 95 ? -5.455 91.812 55.882 1.00 29.00 96 GLU A O 1
ATOM 722 N N . VAL A 1 96 ? -5.481 89.714 55.089 1.00 28.03 97 VAL A N 1
ATOM 723 C CA . VAL A 1 96 ? -4.839 89.184 56.282 1.00 32.85 97 VAL A CA 1
ATOM 724 C C . VAL A 1 96 ? -3.443 89.796 56.479 1.00 34.78 97 VAL A C 1
ATOM 725 O O . VAL A 1 96 ? -3.066 90.147 57.598 1.00 35.82 97 VAL A O 1
ATOM 729 N N . LEU A 1 97 ? -2.685 89.931 55.395 1.00 31.88 98 LEU A N 1
ATOM 730 C CA . LEU A 1 97 ? -1.335 90.485 55.478 1.00 28.31 98 LEU A CA 1
ATOM 731 C C . LEU A 1 97 ? -1.348 91.910 56.029 1.00 33.20 98 LEU A C 1
ATOM 732 O O . LEU A 1 97 ? -0.606 92.239 56.959 1.00 31.50 98 LEU A O 1
ATOM 737 N N . PHE A 1 98 ? -2.203 92.748 55.451 1.00 29.28 99 PHE A N 1
ATOM 738 C CA . PHE A 1 98 ? -2.335 94.134 55.878 1.00 29.78 99 PHE A CA 1
ATOM 739 C C . PHE A 1 98 ? -2.671 94.238 57.359 1.00 31.26 99 PHE A C 1
ATOM 740 O O . PHE A 1 98 ? -2.075 95.033 58.097 1.00 31.12 99 PHE A O 1
ATOM 748 N N . LEU A 1 99 ? -3.631 93.428 57.796 1.00 30.04 100 LEU A N 1
ATOM 749 C CA . LEU A 1 99 ? -4.064 93.448 59.182 1.00 29.55 100 LEU A CA 1
ATOM 750 C C . LEU A 1 99 ? -2.951 93.002 60.123 1.00 30.91 100 LEU A C 1
ATOM 751 O O . LEU A 1 99 ? -2.710 93.626 61.151 1.00 31.41 100 LEU A O 1
ATOM 756 N N . LEU A 1 100 ? -2.264 91.921 59.775 1.00 35.64 101 LEU A N 1
ATOM 757 C CA . LEU A 1 100 ? -1.192 91.442 60.622 1.00 31.64 101 LEU A CA 1
ATOM 758 C C . LEU A 1 100 ? -0.120 92.517 60.729 1.00 35.90 101 LEU A C 1
ATOM 759 O O . LEU A 1 100 ? 0.414 92.751 61.806 1.00 34.27 101 LEU A O 1
ATOM 764 N N . ARG A 1 101 ? 0.171 93.180 59.615 1.00 35.86 102 ARG A N 1
ATOM 765 C CA . ARG A 1 101 ? 1.163 94.247 59.591 1.00 38.46 102 ARG A CA 1
ATOM 766 C C . ARG A 1 101 ? 0.754 95.426 60.476 1.00 37.78 102 ARG A C 1
ATOM 767 O O . ARG A 1 101 ? 1.605 96.198 60.920 1.00 31.95 102 ARG A O 1
ATOM 775 N N . HIS A 1 102 ? -0.544 95.563 60.733 1.00 34.53 103 HIS A N 1
ATOM 776 C CA . HIS A 1 102 ? -1.022 96.637 61.593 1.00 33.39 103 HIS A CA 1
ATOM 777 C C . HIS A 1 102 ? -1.337 96.157 62.996 1.00 33.82 103 HIS A C 1
ATOM 778 O O . HIS A 1 102 ? -2.012 96.837 63.769 1.00 33.52 103 HIS A O 1
ATOM 785 N N . GLY A 1 103 ? -0.816 94.980 63.329 1.00 30.30 104 GLY A N 1
ATOM 786 C CA . GLY A 1 103 ? -1.016 94.438 64.659 1.00 31.28 104 GLY A CA 1
ATOM 787 C C . GLY A 1 103 ? -2.422 94.027 65.039 1.00 32.44 104 GLY A C 1
ATOM 788 O O . GLY A 1 103 ? -2.740 93.978 66.225 1.00 37.18 104 GLY A O 1
ATOM 789 N N . VAL A 1 104 ? -3.268 93.746 64.051 1.00 28.31 105 VAL A N 1
ATOM 790 C CA . VAL A 1 104 ? -4.636 93.306 64.323 1.00 31.05 105 VAL A CA 1
ATOM 791 C C . VAL A 1 104 ? -4.659 91.778 64.299 1.00 25.05 105 VAL A C 1
ATOM 792 O O . VAL A 1 104 ? -4.239 91.167 63.316 1.00 29.71 105 VAL A O 1
ATOM 796 N N . PRO A 1 105 ? -5.122 91.137 65.386 1.00 29.08 106 PRO A N 1
ATOM 797 C CA . PRO A 1 105 ? -5.168 89.669 65.409 1.00 31.37 106 PRO A CA 1
ATOM 798 C C . PRO A 1 105 ? -6.175 89.205 64.350 1.00 39.63 106 PRO A C 1
ATOM 799 O O . PRO A 1 105 ? -7.209 89.841 64.161 1.00 34.36 106 PRO A O 1
ATOM 803 N N . VAL A 1 106 ? -5.872 88.109 63.662 1.00 40.90 107 VAL A N 1
ATOM 804 C CA . VAL A 1 106 ? -6.762 87.596 62.625 1.00 33.13 107 VAL A CA 1
ATOM 805 C C . VAL A 1 106 ? -6.921 86.105 62.772 1.00 32.61 107 VAL A C 1
ATOM 806 O O . VAL A 1 106 ? -5.955 85.410 63.095 1.00 33.60 107 VAL A O 1
ATOM 810 N N . GLU A 1 107 ? -8.132 85.607 62.542 1.00 31.15 108 GLU A N 1
ATOM 811 C CA . GLU A 1 107 ? -8.369 84.165 62.588 1.00 28.52 108 GLU A CA 1
ATOM 812 C C . GLU A 1 107 ? -9.103 83.807 61.301 1.00 31.26 108 GLU A C 1
ATOM 813 O O . GLU A 1 107 ? -10.109 84.433 60.965 1.00 28.58 108 GLU A O 1
ATOM 819 N N . VAL A 1 108 ? -8.600 82.815 60.571 1.00 27.10 109 VAL A N 1
ATOM 820 C CA . VAL A 1 108 ? -9.226 82.424 59.310 1.00 22.26 109 VAL A CA 1
ATOM 821 C C . VAL A 1 108 ? -10.180 81.261 59.532 1.00 27.77 109 VAL A C 1
ATOM 822 O O . VAL A 1 108 ? -9.823 80.284 60.182 1.00 29.33 109 VAL A O 1
ATOM 826 N N . VAL A 1 109 ? -11.388 81.370 58.987 1.00 21.27 110 VAL A N 1
ATOM 827 C CA . VAL A 1 109 ? -12.371 80.299 59.103 1.00 24.10 110 VAL A CA 1
ATOM 828 C C . VAL A 1 109 ? -12.693 79.827 57.691 1.00 24.65 110 VAL A C 1
ATOM 829 O O . VAL A 1 109 ? -13.384 80.516 56.941 1.00 24.49 110 VAL A O 1
ATOM 833 N N . PRO A 1 110 ? -12.190 78.645 57.310 1.00 25.15 111 PRO A N 1
ATOM 834 C CA . PRO A 1 110 ? -12.415 78.075 55.978 1.00 27.59 111 PRO A CA 1
ATOM 835 C C . PRO A 1 110 ? -13.891 77.931 55.651 1.00 31.94 111 PRO A C 1
ATOM 836 O O . PRO A 1 110 ? -14.747 77.945 56.543 1.00 27.53 111 PRO A O 1
ATOM 840 N N . GLY A 1 111 ? -14.188 77.787 54.364 1.00 26.25 112 GLY A N 1
ATOM 841 C CA . GLY A 1 111 ? -15.566 77.624 53.957 1.00 28.50 112 GLY A CA 1
ATOM 842 C C . GLY A 1 111 ? -15.670 76.629 52.818 1.00 28.19 112 GLY A C 1
ATOM 843 O O . GLY A 1 111 ? -14.670 76.044 52.388 1.00 26.65 112 GLY A O 1
ATOM 844 N N . VAL A 1 112 ? -16.888 76.417 52.343 1.00 24.01 113 VAL A N 1
ATOM 845 C CA . VAL A 1 112 ? -17.125 75.525 51.221 1.00 21.10 113 VAL A CA 1
ATOM 846 C C . VAL A 1 112 ? -16.835 76.412 50.009 1.00 25.47 113 VAL A C 1
ATOM 847 O O . VAL A 1 112 ? -17.570 77.356 49.728 1.00 25.93 113 VAL A O 1
ATOM 851 N N . THR A 1 113 ? -15.743 76.133 49.309 1.00 26.98 114 THR A N 1
ATOM 852 C CA . THR A 1 113 ? -15.397 76.948 48.160 1.00 27.99 114 THR A CA 1
ATOM 853 C C . THR A 1 113 ? -16.371 76.777 47.003 1.00 29.32 114 THR A C 1
ATOM 854 O O . THR A 1 113 ? -16.935 75.695 46.814 1.00 24.83 114 THR A O 1
ATOM 858 N N . SER A 1 114 ? -16.566 77.859 46.244 1.00 24.74 115 SER A N 1
ATOM 859 C CA . SER A 1 114 ? -17.462 77.864 45.087 1.00 29.58 115 SER A CA 1
ATOM 860 C C . SER A 1 114 ? -17.073 76.830 44.051 1.00 28.13 115 SER A C 1
ATOM 861 O O . SER A 1 114 ? -17.919 76.361 43.293 1.00 29.08 115 SER A O 1
ATOM 864 N N . LEU A 1 115 ? -15.788 76.469 44.035 1.00 23.99 116 LEU A N 1
ATOM 865 C CA . LEU A 1 115 ? -15.257 75.446 43.122 1.00 27.62 116 LEU A CA 1
ATOM 866 C C . LEU A 1 115 ? -15.980 74.121 43.311 1.00 27.83 116 LEU A C 1
ATOM 867 O O . LEU A 1 115 ? -16.019 73.285 42.400 1.00 28.48 116 LEU A O 1
ATOM 872 N N . LEU A 1 116 ? -16.506 73.921 44.519 1.00 28.66 117 LEU A N 1
ATOM 873 C CA . LEU A 1 116 ? -17.169 72.675 44.887 1.00 34.06 117 LEU A CA 1
ATOM 874 C C . LEU A 1 116 ? -18.677 72.806 44.946 1.00 31.64 117 LEU A C 1
ATOM 875 O O . LEU A 1 116 ? -19.344 71.922 45.465 1.00 35.76 117 LEU A O 1
ATOM 880 N N . ALA A 1 117 ? -19.208 73.905 44.414 1.00 29.67 118 ALA A N 1
ATOM 881 C CA . ALA A 1 117 ? -20.643 74.155 44.486 1.00 30.83 118 ALA A CA 1
ATOM 882 C C . ALA A 1 117 ? -21.552 73.231 43.677 1.00 30.98 118 ALA A C 1
ATOM 883 O O . ALA A 1 117 ? -22.707 73.061 44.040 1.00 36.76 118 ALA A O 1
ATOM 885 N N . SER A 1 118 ? -21.045 72.632 42.603 1.00 29.59 119 SER A N 1
ATOM 886 C CA . SER A 1 118 ? -21.880 71.769 41.770 1.00 33.25 119 SER A CA 1
ATOM 887 C C . SER A 1 118 ? -22.106 70.354 42.287 1.00 44.16 119 SER A C 1
ATOM 888 O O . SER A 1 118 ? -22.923 69.619 41.726 1.00 41.62 119 SER A O 1
ATOM 891 N N . GLY A 1 119 ? -21.398 69.964 43.345 1.00 42.54 120 GLY A N 1
ATOM 892 C CA . GLY A 1 119 ? -21.584 68.625 43.874 1.00 43.23 120 GLY A CA 1
ATOM 893 C C . GLY A 1 119 ? -21.179 67.540 42.888 1.00 43.35 120 GLY A C 1
ATOM 894 O O . GLY A 1 119 ? -21.566 66.386 43.039 1.00 49.34 120 GLY A O 1
ATOM 895 N N . LEU A 1 120 ? -20.394 67.899 41.877 1.00 37.53 121 LEU A N 1
ATOM 896 C CA . LEU A 1 120 ? -19.938 66.926 40.891 1.00 37.88 121 LEU A CA 1
ATOM 897 C C . LEU A 1 120 ? -18.504 66.488 41.187 1.00 37.17 121 LEU A C 1
ATOM 898 O O . LEU A 1 120 ? -17.717 67.238 41.745 1.00 32.98 121 LEU A O 1
ATOM 903 N N . PRO A 1 121 ? -18.146 65.259 40.806 1.00 40.48 122 PRO A N 1
ATOM 904 C CA . PRO A 1 121 ? -16.785 64.798 41.068 1.00 34.67 122 PRO A CA 1
ATOM 905 C C . PRO A 1 121 ? -15.727 65.494 40.209 1.00 43.75 122 PRO A C 1
ATOM 906 O O . PRO A 1 121 ? -15.818 65.467 38.985 1.00 44.69 122 PRO A O 1
ATOM 910 N N . LEU A 1 122 ? -14.733 66.124 40.849 1.00 32.53 123 LEU A N 1
ATOM 911 C CA . LEU A 1 122 ? -13.665 66.809 40.110 1.00 31.06 123 LEU A CA 1
ATOM 912 C C . LEU A 1 122 ? -12.517 65.845 39.843 1.00 28.11 123 LEU A C 1
ATOM 913 O O . LEU A 1 122 ? -11.698 66.049 38.948 1.00 25.51 123 LEU A O 1
ATOM 918 N N . THR A 1 123 ? -12.452 64.788 40.640 1.00 26.19 124 THR A N 1
ATOM 919 C CA . THR A 1 123 ? -11.443 63.760 40.441 1.00 31.12 124 THR A CA 1
ATOM 920 C C . THR A 1 123 ? -12.269 62.484 40.291 1.00 34.24 124 THR A C 1
ATOM 921 O O . THR A 1 123 ? -13.322 62.342 40.916 1.00 29.80 124 THR A O 1
ATOM 925 N N . HIS A 1 124 ? -11.817 61.573 39.445 1.00 34.14 125 HIS A N 1
ATOM 926 C CA . HIS A 1 124 ? -12.549 60.333 39.252 1.00 34.58 125 HIS A CA 1
ATOM 927 C C . HIS A 1 124 ? -11.663 59.320 38.573 1.00 33.33 125 HIS A C 1
ATOM 928 O O . HIS A 1 124 ? -10.954 59.639 37.617 1.00 31.83 125 HIS A O 1
ATOM 935 N N . ARG A 1 125 ? -11.713 58.097 39.082 1.00 31.39 126 ARG A N 1
ATOM 936 C CA . ARG A 1 125 ? -10.918 56.999 38.562 1.00 36.06 126 ARG A CA 1
ATOM 937 C C . ARG A 1 125 ? -10.895 56.997 37.044 1.00 35.07 126 ARG A C 1
ATOM 938 O O . ARG A 1 125 ? -11.926 57.124 36.397 1.00 38.88 126 ARG A O 1
ATOM 946 N N . GLY A 1 126 ? -9.701 56.871 36.485 1.00 37.75 127 GLY A N 1
ATOM 947 C CA . GLY A 1 126 ? -9.556 56.840 35.045 1.00 42.40 127 GLY A CA 1
ATOM 948 C C . GLY A 1 126 ? -9.731 58.153 34.301 1.00 44.10 127 GLY A C 1
ATOM 949 O O . GLY A 1 126 ? -9.298 58.243 33.163 1.00 41.62 127 GLY A O 1
ATOM 950 N N . LEU A 1 127 ? -10.349 59.163 34.916 1.00 36.95 128 LEU A N 1
ATOM 951 C CA . LEU A 1 127 ? -10.566 60.443 34.231 1.00 31.88 128 LEU A CA 1
ATOM 952 C C . LEU A 1 127 ? -9.699 61.609 34.714 1.00 35.71 128 LEU A C 1
ATOM 953 O O . LEU A 1 127 ? -9.133 62.345 33.905 1.00 37.83 128 LEU A O 1
ATOM 958 N N . ALA A 1 128 ? -9.598 61.786 36.027 1.00 32.94 129 ALA A N 1
ATOM 959 C CA . ALA A 1 128 ? -8.799 62.884 36.574 1.00 32.93 129 ALA A CA 1
ATOM 960 C C . ALA A 1 128 ? -8.284 62.520 37.950 1.00 30.71 129 ALA A C 1
ATOM 961 O O . ALA A 1 128 ? -9.062 62.116 38.815 1.00 29.06 129 ALA A O 1
ATOM 963 N N . HIS A 1 129 ? -6.977 62.668 38.145 1.00 29.07 130 HIS A N 1
ATOM 964 C CA . HIS A 1 129 ? -6.353 62.364 39.420 1.00 34.68 130 HIS A CA 1
ATOM 965 C C . HIS A 1 129 ? -6.050 63.627 40.232 1.00 30.54 130 HIS A C 1
ATOM 966 O O . HIS A 1 129 ? -5.411 63.558 41.291 1.00 25.28 130 HIS A O 1
ATOM 973 N N . GLY A 1 130 ? -6.504 64.770 39.719 1.00 27.04 131 GLY A N 1
ATOM 974 C CA . GLY A 1 130 ? -6.319 66.038 40.407 1.00 27.10 131 GLY A CA 1
ATOM 975 C C . GLY A 1 130 ? -7.059 67.065 39.585 1.00 33.98 131 GLY A C 1
ATOM 976 O O . GLY A 1 130 ? -7.610 66.723 38.545 1.00 30.24 131 GLY A O 1
ATOM 977 N N . PHE A 1 131 ? -7.102 68.312 40.033 1.00 24.76 132 PHE A N 1
ATOM 978 C CA . PHE A 1 131 ? -7.784 69.329 39.254 1.00 25.65 132 PHE A CA 1
ATOM 979 C C . PHE A 1 131 ? -7.078 70.660 39.468 1.00 25.53 132 PHE A C 1
ATOM 980 O O . PHE A 1 131 ? -6.196 70.770 40.321 1.00 27.01 132 PHE A O 1
ATOM 988 N N . ALA A 1 132 ? -7.440 71.658 38.674 1.00 25.19 133 ALA A N 1
ATOM 989 C CA . ALA A 1 132 ? -6.851 72.981 38.838 1.00 25.64 133 ALA A CA 1
ATOM 990 C C . ALA A 1 132 ? -7.987 73.963 38.851 1.00 26.32 133 ALA A C 1
ATOM 991 O O . ALA A 1 132 ? -9.070 73.686 38.314 1.00 28.48 133 ALA A O 1
ATOM 993 N N . ALA A 1 133 ? -7.756 75.109 39.476 1.00 26.28 134 ALA A N 1
ATOM 994 C CA . ALA A 1 133 ? -8.777 76.147 39.539 1.00 27.03 134 ALA A CA 1
ATOM 995 C C . ALA A 1 133 ? -8.140 77.492 39.237 1.00 27.12 134 ALA A C 1
ATOM 996 O O . ALA A 1 133 ? -7.082 77.821 39.765 1.00 30.41 134 ALA A O 1
ATOM 998 N N . VAL A 1 134 ? -8.796 78.278 38.405 1.00 24.38 135 VAL A N 1
ATOM 999 C CA . VAL A 1 134 ? -8.257 79.582 38.066 1.00 28.48 135 VAL A CA 1
ATOM 1000 C C . VAL A 1 134 ? -9.419 80.553 37.867 1.00 26.19 135 VAL A C 1
ATOM 1001 O O . VAL A 1 134 ? -10.575 80.137 37.716 1.00 25.26 135 VAL A O 1
ATOM 1005 N N . SER A 1 135 ? -9.119 81.845 37.904 1.00 27.81 136 SER A N 1
ATOM 1006 C CA . SER A 1 135 ? -10.140 82.871 37.723 1.00 27.25 136 SER A CA 1
ATOM 1007 C C . SER A 1 135 ? -9.943 83.589 36.396 1.00 34.37 136 SER A C 1
ATOM 1008 O O . SER A 1 135 ? -8.810 83.799 35.964 1.00 32.23 136 SER A O 1
ATOM 1011 N N . GLY A 1 136 ? -11.044 83.960 35.751 1.00 32.68 137 GLY A N 1
ATOM 1012 C CA . GLY A 1 136 ? -10.948 84.668 34.489 1.00 30.68 137 GLY A CA 1
ATOM 1013 C C . GLY A 1 136 ? -10.668 86.152 34.706 1.00 39.83 137 GLY A C 1
ATOM 1014 O O . GLY A 1 136 ? -10.341 86.881 33.763 1.00 37.08 137 GLY A O 1
ATOM 1015 N N . VAL A 1 137 ? -10.785 86.601 35.955 1.00 34.12 138 VAL A N 1
ATOM 1016 C CA . VAL A 1 137 ? -10.560 88.001 36.295 1.00 35.06 138 VAL A CA 1
ATOM 1017 C C . VAL A 1 137 ? -9.617 88.092 37.486 1.00 41.40 138 VAL A C 1
ATOM 1018 O O . VAL A 1 137 ? -9.947 87.657 38.590 1.00 38.76 138 VAL A O 1
ATOM 1022 N N . LEU A 1 138 ? -8.439 88.656 37.262 1.00 38.63 139 LEU A N 1
ATOM 1023 C CA . LEU A 1 138 ? -7.467 88.780 38.335 1.00 37.84 139 LEU A CA 1
ATOM 1024 C C . LEU A 1 138 ? -7.556 90.103 39.050 1.00 33.46 139 LEU A C 1
ATOM 1025 O O . LEU A 1 138 ? -8.459 90.903 38.788 1.00 35.22 139 LEU A O 1
ATOM 1030 N N . GLU A 1 139 ? -6.605 90.321 39.959 1.00 34.30 140 GLU A N 1
ATOM 1031 C CA . GLU A 1 139 ? -6.529 91.567 40.717 1.00 39.10 140 GLU A CA 1
ATOM 1032 C C . GLU A 1 139 ? -6.373 92.721 39.746 1.00 42.69 140 GLU A C 1
ATOM 1033 O O . GLU A 1 139 ? -5.409 92.763 38.988 1.00 39.40 140 GLU A O 1
ATOM 1039 N N . GLY A 1 140 ? -7.312 93.661 39.775 1.00 44.74 141 GLY A N 1
ATOM 1040 C CA . GLY A 1 140 ? -7.218 94.806 38.891 1.00 41.56 141 GLY A CA 1
ATOM 1041 C C . GLY A 1 140 ? -7.826 94.517 37.535 1.00 41.53 141 GLY A C 1
ATOM 1042 O O . GLY A 1 140 ? -7.590 95.247 36.577 1.00 42.87 141 GLY A O 1
ATOM 1043 N N . GLY A 1 141 ? -8.611 93.445 37.454 1.00 37.33 142 GLY A N 1
ATOM 1044 C CA . GLY A 1 141 ? -9.256 93.082 36.206 1.00 32.34 142 GLY A CA 1
ATOM 1045 C C . GLY A 1 141 ? -8.365 92.448 35.154 1.00 35.23 142 GLY A C 1
ATOM 1046 O O . GLY A 1 141 ? -8.800 92.247 34.027 1.00 35.70 142 GLY A O 1
ATOM 1047 N N . GLY A 1 142 ? -7.131 92.110 35.503 1.00 39.76 143 GLY A N 1
ATOM 1048 C CA . GLY A 1 142 ? -6.249 91.506 34.517 1.00 44.84 143 GLY A CA 1
ATOM 1049 C C . GLY A 1 142 ? -6.674 90.134 34.010 1.00 46.39 143 GLY A C 1
ATOM 1050 O O . GLY A 1 142 ? -7.508 89.461 34.631 1.00 43.49 143 GLY A O 1
ATOM 1051 N N . TYR A 1 143 ? -6.099 89.730 32.876 1.00 41.38 144 TYR A N 1
ATOM 1052 C CA . TYR A 1 143 ? -6.374 88.437 32.248 1.00 43.69 144 TYR A CA 1
ATOM 1053 C C . TYR A 1 143 ? -5.397 87.392 32.754 1.00 41.78 144 TYR A C 1
ATOM 1054 O O . TYR A 1 143 ? -4.223 87.698 32.975 1.00 40.35 144 TYR A O 1
ATOM 1063 N N . PRO A 1 144 ? -5.850 86.127 32.897 1.00 37.45 145 PRO A N 1
ATOM 1064 C CA . PRO A 1 144 ? -4.919 85.116 33.398 1.00 32.51 145 PRO A CA 1
ATOM 1065 C C . PRO A 1 144 ? -4.023 84.422 32.389 1.00 28.68 145 PRO A C 1
ATOM 1066 O O . PRO A 1 144 ? -4.449 84.138 31.277 1.00 29.62 145 PRO A O 1
ATOM 1070 N N . ASP A 1 145 ? -2.784 84.145 32.802 1.00 31.33 146 ASP A N 1
ATOM 1071 C CA . ASP A 1 145 ? -1.847 83.386 31.977 1.00 34.45 146 ASP A CA 1
ATOM 1072 C C . ASP A 1 145 ? -2.303 81.946 32.230 1.00 36.31 146 ASP A C 1
ATOM 1073 O O . ASP A 1 145 ? -2.025 81.368 33.286 1.00 34.64 146 ASP A O 1
ATOM 1078 N N . LEU A 1 146 ? -3.023 81.377 31.270 1.00 33.20 147 LEU A N 1
ATOM 1079 C CA . LEU A 1 146 ? -3.541 80.023 31.414 1.00 32.48 147 LEU A CA 1
ATOM 1080 C C . LEU A 1 146 ? -2.565 78.884 31.128 1.00 35.08 147 LEU A C 1
ATOM 1081 O O . LEU A 1 146 ? -2.888 77.726 31.372 1.00 30.71 147 LEU A O 1
ATOM 1086 N N . ARG A 1 147 ? -1.370 79.198 30.635 1.00 33.51 148 ARG A N 1
ATOM 1087 C CA . ARG A 1 147 ? -0.395 78.159 30.307 1.00 33.19 148 ARG A CA 1
ATOM 1088 C C . ARG A 1 147 ? -0.141 77.093 31.390 1.00 35.07 148 ARG A C 1
ATOM 1089 O O . ARG A 1 147 ? -0.057 75.914 31.082 1.00 33.46 148 ARG A O 1
ATOM 1097 N N . PRO A 1 148 ? -0.001 77.497 32.663 1.00 31.65 149 PRO A N 1
ATOM 1098 C CA . PRO A 1 148 ? 0.245 76.513 33.727 1.00 33.26 149 PRO A CA 1
ATOM 1099 C C . PRO A 1 148 ? -0.918 75.538 33.979 1.00 33.47 149 PRO A C 1
ATOM 1100 O O . PRO A 1 148 ? -0.713 74.441 34.507 1.00 40.68 149 PRO A O 1
ATOM 1104 N N . PHE A 1 149 ? -2.125 75.940 33.586 1.00 30.89 150 PHE A N 1
ATOM 1105 C CA . PHE A 1 149 ? -3.344 75.160 33.819 1.00 33.20 150 PHE A CA 1
ATOM 1106 C C . PHE A 1 149 ? -3.955 74.469 32.617 1.00 36.19 150 PHE A C 1
ATOM 1107 O O . PHE A 1 149 ? -4.815 73.604 32.773 1.00 34.82 150 PHE A O 1
ATOM 1115 N N . ALA A 1 150 ? -3.531 74.874 31.428 1.00 31.15 151 ALA A N 1
ATOM 1116 C CA . ALA A 1 150 ? -4.111 74.395 30.185 1.00 32.73 151 ALA A CA 1
ATOM 1117 C C . ALA A 1 150 ? -4.321 72.899 30.025 1.00 34.40 151 ALA A C 1
ATOM 1118 O O . ALA A 1 150 ? -5.280 72.481 29.375 1.00 36.43 151 ALA A O 1
ATOM 1120 N N . ARG A 1 151 ? -3.409 72.097 30.573 1.00 31.93 152 ARG A N 1
ATOM 1121 C CA . ARG A 1 151 ? -3.512 70.647 30.431 1.00 35.42 152 ARG A CA 1
ATOM 1122 C C . ARG A 1 151 ? -3.947 69.809 31.610 1.00 37.80 152 ARG A C 1
ATOM 1123 O O . ARG A 1 151 ? -3.905 68.588 31.539 1.00 33.28 152 ARG A O 1
ATOM 1131 N N . VAL A 1 152 ? -4.395 70.451 32.675 1.00 30.60 153 VAL A N 1
ATOM 1132 C CA . VAL A 1 152 ? -4.830 69.696 33.831 1.00 31.16 153 VAL A CA 1
ATOM 1133 C C . VAL A 1 152 ? -6.107 68.954 33.435 1.00 33.00 153 VAL A C 1
ATOM 1134 O O . VAL A 1 152 ? -7.012 69.548 32.856 1.00 32.89 153 VAL A O 1
ATOM 1138 N N . PRO A 1 153 ? -6.188 67.646 33.738 1.00 29.34 154 PRO A N 1
ATOM 1139 C CA . PRO A 1 153 ? -7.341 66.804 33.408 1.00 29.82 154 PRO A CA 1
ATOM 1140 C C . PRO A 1 153 ? -8.697 67.427 33.681 1.00 28.64 154 PRO A C 1
ATOM 1141 O O . PRO A 1 153 ? -9.597 67.336 32.859 1.00 30.34 154 PRO A O 1
ATOM 1145 N N . THR A 1 154 ? -8.855 68.031 34.855 1.00 27.37 155 THR A N 1
ATOM 1146 C CA . THR A 1 154 ? -10.107 68.697 35.197 1.00 28.75 155 THR A CA 1
ATOM 1147 C C . THR A 1 154 ? -9.735 70.133 35.532 1.00 29.86 155 THR A C 1
ATOM 1148 O O . THR A 1 154 ? -8.890 70.372 36.401 1.00 28.58 155 THR A O 1
ATOM 1152 N N . LEU A 1 155 ? -10.338 71.086 34.835 1.00 26.89 156 LEU A N 1
ATOM 1153 C CA . LEU A 1 155 ? -10.047 72.495 35.095 1.00 31.01 156 LEU A CA 1
ATOM 1154 C C . LEU A 1 155 ? -11.332 73.185 35.496 1.00 28.02 156 LEU A C 1
ATOM 1155 O O . LEU A 1 155 ? -12.377 72.964 34.886 1.00 29.96 156 LEU A O 1
ATOM 1160 N N . VAL A 1 156 ? -11.270 74.002 36.542 1.00 25.20 157 VAL A N 1
ATOM 1161 C CA . VAL A 1 156 ? -12.455 74.727 36.990 1.00 24.92 157 VAL A CA 1
ATOM 1162 C C . VAL A 1 156 ? -12.142 76.212 36.886 1.00 30.24 157 VAL A C 1
ATOM 1163 O O . VAL A 1 156 ? -11.104 76.680 37.362 1.00 31.09 157 VAL A O 1
ATOM 1167 N N . VAL A 1 157 ? -13.044 76.953 36.258 1.00 33.43 158 VAL A N 1
ATOM 1168 C CA . VAL A 1 157 ? -12.851 78.383 36.069 1.00 28.61 158 VAL A CA 1
ATOM 1169 C C . VAL A 1 157 ? -13.895 79.211 36.795 1.00 30.92 158 VAL A C 1
ATOM 1170 O O . VAL A 1 157 ? -15.093 79.010 36.594 1.00 28.33 158 VAL A O 1
ATOM 1174 N N . LEU A 1 158 ? -13.443 80.126 37.654 1.00 28.88 159 LEU A N 1
ATOM 1175 C CA . LEU A 1 158 ? -14.361 81.023 38.357 1.00 27.16 159 LEU A CA 1
ATOM 1176 C C . LEU A 1 158 ? -14.293 82.366 37.628 1.00 31.19 159 LEU A C 1
ATOM 1177 O O . LEU A 1 158 ? -13.287 82.671 36.990 1.00 28.45 159 LEU A O 1
ATOM 1182 N N . MET A 1 159 ? -15.365 83.152 37.717 1.00 30.49 160 MET A N 1
ATOM 1183 C CA . MET A 1 159 ? -15.414 84.458 37.065 1.00 38.11 160 MET A CA 1
ATOM 1184 C C . MET A 1 159 ? -15.015 84.371 35.586 1.00 38.00 160 MET A C 1
ATOM 1185 O O . MET A 1 159 ? -14.370 85.283 35.056 1.00 36.68 160 MET A O 1
ATOM 1190 N N . GLY A 1 160 ? -15.424 83.304 34.905 1.00 34.69 161 GLY A N 1
ATOM 1191 C CA . GLY A 1 160 ? -15.040 83.144 33.513 1.00 33.36 161 GLY A CA 1
ATOM 1192 C C . GLY A 1 160 ? -16.124 83.288 32.465 1.00 40.45 161 GLY A C 1
ATOM 1193 O O . GLY A 1 160 ? -15.861 83.061 31.283 1.00 38.61 161 GLY A O 1
ATOM 1194 N N . VAL A 1 161 ? -17.332 83.671 32.872 1.00 37.75 162 VAL A N 1
ATOM 1195 C CA . VAL A 1 161 ? -18.420 83.809 31.905 1.00 42.67 162 VAL A CA 1
ATOM 1196 C C . VAL A 1 161 ? -18.222 84.982 30.948 1.00 39.21 162 VAL A C 1
ATOM 1197 O O . VAL A 1 161 ? -18.258 84.809 29.736 1.00 36.59 162 VAL A O 1
ATOM 1201 N N . GLY A 1 162 ? -18.015 86.173 31.498 1.00 39.85 163 GLY A N 1
ATOM 1202 C CA . GLY A 1 162 ? -17.822 87.339 30.654 1.00 41.63 163 GLY A CA 1
ATOM 1203 C C . GLY A 1 162 ? -16.738 87.146 29.598 1.00 42.74 163 GLY A C 1
ATOM 1204 O O . GLY A 1 162 ? -16.905 87.536 28.441 1.00 42.76 163 GLY A O 1
ATOM 1205 N N . ARG A 1 163 ? -15.629 86.530 29.993 1.00 40.04 164 ARG A N 1
ATOM 1206 C CA . ARG A 1 163 ? -14.497 86.312 29.095 1.00 33.26 164 ARG A CA 1
ATOM 1207 C C . ARG A 1 163 ? -14.376 84.879 28.608 1.00 28.87 164 ARG A C 1
ATOM 1208 O O . ARG A 1 163 ? -13.285 84.437 28.260 1.00 38.55 164 ARG A O 1
ATOM 1216 N N . ARG A 1 164 ? -15.486 84.154 28.554 1.00 34.53 165 ARG A N 1
ATOM 1217 C CA . ARG A 1 164 ? -15.438 82.752 28.138 1.00 34.64 165 ARG A CA 1
ATOM 1218 C C . ARG A 1 164 ? -14.889 82.417 26.747 1.00 40.82 165 ARG A C 1
ATOM 1219 O O . ARG A 1 164 ? -14.262 81.368 26.562 1.00 39.81 165 ARG A O 1
ATOM 1227 N N . VAL A 1 165 ? -15.129 83.279 25.763 1.00 40.12 166 VAL A N 1
ATOM 1228 C CA . VAL A 1 165 ? -14.634 83.009 24.417 1.00 31.60 166 VAL A CA 1
ATOM 1229 C C . VAL A 1 165 ? -13.112 83.159 24.398 1.00 34.71 166 VAL A C 1
ATOM 1230 O O . VAL A 1 165 ? -12.407 82.305 23.858 1.00 39.03 166 VAL A O 1
ATOM 1234 N N . TRP A 1 166 ? -12.602 84.224 25.010 1.00 30.92 167 TRP A N 1
ATOM 1235 C CA . TRP A 1 166 ? -11.154 84.444 25.078 1.00 36.80 167 TRP A CA 1
ATOM 1236 C C . TRP A 1 166 ? -10.465 83.293 25.829 1.00 37.35 167 TRP A C 1
ATOM 1237 O O . TRP A 1 166 ? -9.393 82.815 25.434 1.00 32.20 167 TRP A O 1
ATOM 1248 N N . ILE A 1 167 ? -11.074 82.875 26.936 1.00 37.25 168 ILE A N 1
ATOM 1249 C CA . ILE A 1 167 ? -10.517 81.793 27.750 1.00 35.80 168 ILE A CA 1
ATOM 1250 C C . ILE A 1 167 ? -10.477 80.501 26.949 1.00 29.83 168 ILE A C 1
ATOM 1251 O O . ILE A 1 167 ? -9.441 79.850 26.876 1.00 36.23 168 ILE A O 1
ATOM 1256 N N . ALA A 1 168 ? -11.599 80.137 26.337 1.00 30.12 169 ALA A N 1
ATOM 1257 C CA . ALA A 1 168 ? -11.645 78.921 25.541 1.00 32.37 169 ALA A CA 1
ATOM 1258 C C . ALA A 1 168 ? -10.598 78.958 24.429 1.00 38.55 169 ALA A C 1
ATOM 1259 O O . ALA A 1 168 ? -9.900 77.970 24.202 1.00 41.64 169 ALA A O 1
ATOM 1261 N N . LYS A 1 169 ? -10.479 80.092 23.736 1.00 38.17 170 LYS A N 1
ATOM 1262 C CA . LYS A 1 169 ? -9.500 80.205 22.655 1.00 40.71 170 LYS A CA 1
ATOM 1263 C C . LYS A 1 169 ? -8.085 80.050 23.173 1.00 41.67 170 LYS A C 1
ATOM 1264 O O . LYS A 1 169 ? -7.260 79.390 22.542 1.00 40.11 170 LYS A O 1
ATOM 1270 N N . GLU A 1 170 ? -7.792 80.678 24.310 1.00 38.33 171 GLU A N 1
ATOM 1271 C CA . GLU A 1 170 ? -6.465 80.560 24.895 1.00 36.65 171 GLU A CA 1
ATOM 1272 C C . GLU A 1 170 ? -6.215 79.094 25.227 1.00 35.65 171 GLU A C 1
ATOM 1273 O O . GLU A 1 170 ? -5.138 78.560 24.962 1.00 33.51 171 GLU A O 1
ATOM 1279 N N . LEU A 1 171 ? -7.215 78.438 25.805 1.00 38.04 172 LEU A N 1
ATOM 1280 C CA . LEU A 1 171 ? -7.047 77.034 26.165 1.00 38.67 172 LEU A CA 1
ATOM 1281 C C . LEU A 1 171 ? -6.782 76.187 24.925 1.00 40.23 172 LEU A C 1
ATOM 1282 O O . LEU A 1 171 ? -5.992 75.246 24.973 1.00 38.49 172 LEU A O 1
ATOM 1287 N N . LEU A 1 172 ? -7.425 76.528 23.813 1.00 40.97 173 LEU A N 1
ATOM 1288 C CA . LEU A 1 172 ? -7.217 75.781 22.573 1.00 44.91 173 LEU A CA 1
ATOM 1289 C C . LEU A 1 172 ? -5.821 76.096 22.048 1.00 42.33 173 LEU A C 1
ATOM 1290 O O . LEU A 1 172 ? -5.108 75.210 21.575 1.00 40.57 173 LEU A O 1
ATOM 1295 N N . ARG A 1 173 ? -5.424 77.360 22.157 1.00 38.76 174 ARG A N 1
ATOM 1296 C CA . ARG A 1 173 ? -4.103 77.774 21.710 1.00 39.54 174 ARG A CA 1
ATOM 1297 C C . ARG A 1 173 ? -3.037 77.061 22.537 1.00 39.56 174 ARG A C 1
ATOM 1298 O O . ARG A 1 173 ? -1.966 76.723 22.027 1.00 33.62 174 ARG A O 1
ATOM 1306 N N . LEU A 1 174 ? -3.336 76.825 23.814 1.00 36.96 175 LEU A N 1
ATOM 1307 C CA . LEU A 1 174 ? -2.391 76.169 24.711 1.00 35.42 175 LEU A CA 1
ATOM 1308 C C . LEU A 1 174 ? -2.394 74.628 24.701 1.00 35.17 175 LEU A C 1
ATOM 1309 O O . LEU A 1 174 ? -1.744 73.997 25.541 1.00 35.89 175 LEU A O 1
ATOM 1314 N N . GLY A 1 175 ? -3.137 74.030 23.770 1.00 35.00 176 GLY A N 1
ATOM 1315 C CA . GLY A 1 175 ? -3.152 72.579 23.647 1.00 37.22 176 GLY A CA 1
ATOM 1316 C C . GLY A 1 175 ? -4.335 71.763 24.131 1.00 42.66 176 GLY A C 1
ATOM 1317 O O . GLY A 1 175 ? -4.382 70.560 23.889 1.00 41.43 176 GLY A O 1
ATOM 1318 N N . ARG A 1 176 ? -5.294 72.388 24.802 1.00 34.93 177 ARG A N 1
ATOM 1319 C CA . ARG A 1 176 ? -6.445 71.649 25.309 1.00 38.39 177 ARG A CA 1
ATOM 1320 C C . ARG A 1 176 ? -7.391 71.128 24.212 1.00 41.98 177 ARG A C 1
ATOM 1321 O O . ARG A 1 176 ? -7.650 71.808 23.219 1.00 43.34 177 ARG A O 1
ATOM 1329 N N . ASP A 1 177 ? -7.906 69.920 24.418 1.00 44.60 178 ASP A N 1
ATOM 1330 C CA . ASP A 1 177 ? -8.804 69.261 23.475 1.00 45.19 178 ASP A CA 1
ATOM 1331 C C . ASP A 1 177 ? -10.073 70.038 23.110 1.00 47.50 178 ASP A C 1
ATOM 1332 O O . ASP A 1 177 ? -10.902 70.340 23.970 1.00 46.70 178 ASP A O 1
ATOM 1337 N N . PRO A 1 178 ? -10.245 70.354 21.805 1.00 46.79 179 PRO A N 1
ATOM 1338 C CA . PRO A 1 178 ? -11.385 71.089 21.232 1.00 44.99 179 PRO A CA 1
ATOM 1339 C C . PRO A 1 178 ? -12.715 70.381 21.460 1.00 44.58 179 PRO A C 1
ATOM 1340 O O . PRO A 1 178 ? -13.762 71.021 21.559 1.00 42.78 179 PRO A O 1
ATOM 1344 N N . ARG A 1 179 ? -12.662 69.057 21.549 1.00 45.42 180 ARG A N 1
ATOM 1345 C CA . ARG A 1 179 ? -13.863 68.254 21.712 1.00 47.64 180 ARG A CA 1
ATOM 1346 C C . ARG A 1 179 ? -14.240 68.006 23.168 1.00 52.09 180 ARG A C 1
ATOM 1347 O O . ARG A 1 179 ? -15.240 67.352 23.456 1.00 51.17 180 ARG A O 1
ATOM 1355 N N . GLU A 1 180 ? -13.442 68.541 24.085 1.00 44.90 181 GLU A N 1
ATOM 1356 C CA . GLU A 1 180 ? -13.685 68.357 25.510 1.00 44.33 181 GLU A CA 1
ATOM 1357 C C . GLU A 1 180 ? -15.033 68.835 26.031 1.00 38.32 181 GLU A C 1
ATOM 1358 O O . GLU A 1 180 ? -15.478 69.950 25.739 1.00 44.05 181 GLU A O 1
ATOM 1364 N N . PRO A 1 181 ? -15.716 67.985 26.807 1.00 37.35 182 PRO A N 1
ATOM 1365 C CA . PRO A 1 181 ? -17.014 68.372 27.362 1.00 36.17 182 PRO A CA 1
ATOM 1366 C C . PRO A 1 181 ? -16.788 69.434 28.437 1.00 35.89 182 PRO A C 1
ATOM 1367 O O . PRO A 1 181 ? -15.809 69.368 29.170 1.00 34.06 182 PRO A O 1
ATOM 1371 N N . THR A 1 182 ? -17.668 70.424 28.529 1.00 36.31 183 THR A N 1
ATOM 1372 C CA . THR A 1 182 ? -17.523 71.406 29.585 1.00 36.54 183 THR A CA 1
ATOM 1373 C C . THR A 1 182 ? -18.921 71.607 30.111 1.00 40.63 183 THR A C 1
ATOM 1374 O O . THR A 1 182 ? -19.887 71.144 29.497 1.00 37.42 183 THR A O 1
ATOM 1378 N N . LEU A 1 183 ? -19.023 72.278 31.253 1.00 33.12 184 LEU A N 1
ATOM 1379 C CA . LEU A 1 183 ? -20.305 72.525 31.891 1.00 36.31 184 LEU A CA 1
ATOM 1380 C C . LEU A 1 183 ? -20.308 73.864 32.598 1.00 39.51 184 LEU A C 1
ATOM 1381 O O . LEU A 1 183 ? -19.337 74.216 33.269 1.00 37.75 184 LEU A O 1
ATOM 1386 N N . PHE A 1 184 ? -21.395 74.612 32.444 1.00 35.92 185 PHE A N 1
ATOM 1387 C CA . PHE A 1 184 ? -21.536 75.881 33.132 1.00 38.90 185 PHE A CA 1
ATOM 1388 C C . PHE A 1 184 ? -22.653 75.665 34.148 1.00 41.29 185 PHE A C 1
ATOM 1389 O O . PHE A 1 184 ? -23.711 75.144 33.805 1.00 42.19 185 PHE A O 1
ATOM 1397 N N . VAL A 1 185 ? -22.403 76.017 35.404 1.00 37.21 186 VAL A N 1
ATOM 1398 C CA . VAL A 1 185 ? -23.421 75.882 36.433 1.00 37.80 186 VAL A CA 1
ATOM 1399 C C . VAL A 1 185 ? -23.721 77.304 36.823 1.00 41.64 186 VAL A C 1
ATOM 1400 O O . VAL A 1 185 ? -23.036 77.916 37.661 1.00 36.31 186 VAL A O 1
ATOM 1404 N N . GLU A 1 186 ? -24.741 77.825 36.154 1.00 42.18 187 GLU A N 1
ATOM 1405 C CA . GLU A 1 186 ? -25.211 79.172 36.332 1.00 40.69 187 GLU A CA 1
ATOM 1406 C C . GLU A 1 186 ? -25.855 79.248 37.709 1.00 42.78 187 GLU A C 1
ATOM 1407 O O . GLU A 1 186 ? -26.532 78.303 38.122 1.00 47.72 187 GLU A O 1
ATOM 1413 N N . ARG A 1 187 ? -25.615 80.357 38.416 1.00 44.18 188 ARG A N 1
ATOM 1414 C CA . ARG A 1 187 ? -26.122 80.585 39.768 1.00 48.13 188 ARG A CA 1
ATOM 1415 C C . ARG A 1 187 ? -26.111 79.329 40.640 1.00 46.86 188 ARG A C 1
ATOM 1416 O O . ARG A 1 187 ? -27.141 78.907 41.191 1.00 40.00 188 ARG A O 1
ATOM 1424 N N . ALA A 1 188 ? -24.922 78.742 40.753 1.00 46.20 189 ALA A N 1
ATOM 1425 C CA . ALA A 1 188 ? -24.729 77.538 41.538 1.00 43.82 189 ALA A CA 1
ATOM 1426 C C . ALA A 1 188 ? -25.066 77.826 42.981 1.00 39.17 189 ALA A C 1
ATOM 1427 O O . ALA A 1 188 ? -24.878 78.943 43.470 1.00 40.77 189 ALA A O 1
ATOM 1429 N N . SER A 1 189 ? -25.593 76.813 43.651 1.00 38.80 190 SER A N 1
ATOM 1430 C CA . SER A 1 189 ? -25.945 76.920 45.054 1.00 40.82 190 SER A CA 1
ATOM 1431 C C . SER A 1 189 ? -27.119 77.857 45.354 1.00 41.53 190 SER A C 1
ATOM 1432 O O . SER A 1 189 ? -27.195 78.429 46.439 1.00 39.66 190 SER A O 1
ATOM 1435 N N . THR A 1 190 ? -28.023 78.028 44.392 1.00 45.17 191 THR A N 1
ATOM 1436 C CA . THR A 1 190 ? -29.211 78.860 44.587 1.00 42.79 191 THR A CA 1
ATOM 1437 C C . THR A 1 190 ? -30.387 78.124 43.953 1.00 51.76 191 THR A C 1
ATOM 1438 O O . THR A 1 190 ? -30.201 77.152 43.222 1.00 50.33 191 THR A O 1
ATOM 1442 N N . PRO A 1 191 ? -31.621 78.574 44.232 1.00 55.53 192 PRO A N 1
ATOM 1443 C CA . PRO A 1 191 ? -32.798 77.918 43.649 1.00 58.29 192 PRO A CA 1
ATOM 1444 C C . PRO A 1 191 ? -32.802 78.143 42.140 1.00 57.27 192 PRO A C 1
ATOM 1445 O O . PRO A 1 191 ? -33.387 77.363 41.383 1.00 56.14 192 PRO A O 1
ATOM 1449 N N . LYS A 1 192 ? -32.145 79.225 41.720 1.00 55.41 193 LYS A N 1
ATOM 1450 C CA . LYS A 1 192 ? -32.060 79.596 40.310 1.00 58.71 193 LYS A CA 1
ATOM 1451 C C . LYS A 1 192 ? -30.897 78.961 39.559 1.00 59.19 193 LYS A C 1
ATOM 1452 O O . LYS A 1 192 ? -30.508 79.445 38.495 1.00 57.57 193 LYS A O 1
ATOM 1456 N N . GLU A 1 193 ? -30.359 77.870 40.108 1.00 56.30 194 GLU A N 1
ATOM 1457 C CA . GLU A 1 193 ? -29.220 77.175 39.508 1.00 53.90 194 GLU A CA 1
ATOM 1458 C C . GLU A 1 193 ? -29.590 76.476 38.217 1.00 54.50 194 GLU A C 1
ATOM 1459 O O . GLU A 1 193 ? -30.526 75.665 38.155 1.00 49.93 194 GLU A O 1
ATOM 1465 N N . ARG A 1 194 ? -28.824 76.791 37.183 1.00 51.86 195 ARG A N 1
ATOM 1466 C CA . ARG A 1 194 ? -29.081 76.257 35.869 1.00 50.52 195 ARG A CA 1
ATOM 1467 C C . ARG A 1 194 ? -27.806 75.701 35.256 1.00 51.90 195 ARG A C 1
ATOM 1468 O O . ARG A 1 194 ? -26.733 76.284 35.406 1.00 56.70 195 ARG A O 1
ATOM 1476 N N . ARG A 1 195 ? -27.913 74.581 34.551 1.00 48.36 196 ARG A N 1
ATOM 1477 C CA . ARG A 1 195 ? -26.738 73.969 33.938 1.00 49.22 196 ARG A CA 1
ATOM 1478 C C . ARG A 1 195 ? -26.731 73.975 32.416 1.00 53.08 196 ARG A C 1
ATOM 1479 O O . ARG A 1 195 ? -27.711 73.587 31.785 1.00 57.77 196 ARG A O 1
ATOM 1487 N N . VAL A 1 196 ? -25.612 74.414 31.832 1.00 52.13 197 VAL A N 1
ATOM 1488 C CA . VAL A 1 196 ? -25.442 74.465 30.373 1.00 47.10 197 VAL A CA 1
ATOM 1489 C C . VAL A 1 196 ? -24.255 73.593 29.969 1.00 48.57 197 VAL A C 1
ATOM 1490 O O . VAL A 1 196 ? -23.172 73.688 30.566 1.00 48.76 197 VAL A O 1
ATOM 1494 N N . HIS A 1 197 ? -24.457 72.737 28.974 1.00 43.47 198 HIS A N 1
ATOM 1495 C CA . HIS A 1 197 ? -23.393 71.860 28.494 1.00 46.05 198 HIS A CA 1
ATOM 1496 C C . HIS A 1 197 ? -22.866 72.355 27.166 1.00 49.78 198 HIS A C 1
ATOM 1497 O O . HIS A 1 197 ? -23.594 72.978 26.398 1.00 51.51 198 HIS A O 1
ATOM 1504 N N . ALA A 1 198 ? -21.600 72.065 26.884 1.00 51.35 199 ALA A N 1
ATOM 1505 C CA . ALA A 1 198 ? -20.995 72.512 25.633 1.00 49.65 199 ALA A CA 1
ATOM 1506 C C . ALA A 1 198 ? -19.558 72.038 25.541 1.00 49.91 199 ALA A C 1
ATOM 1507 O O . ALA A 1 198 ? -18.897 71.856 26.559 1.00 53.89 199 ALA A O 1
ATOM 1509 N N . ARG A 1 199 ? -19.073 71.828 24.323 1.00 42.98 200 ARG A N 1
ATOM 1510 C CA . ARG A 1 199 ? -17.703 71.394 24.142 1.00 45.48 200 ARG A CA 1
ATOM 1511 C C . ARG A 1 199 ? -16.855 72.638 24.121 1.00 45.15 200 ARG A C 1
ATOM 1512 O O . ARG A 1 199 ? -17.342 73.731 23.788 1.00 42.94 200 ARG A O 1
ATOM 1520 N N . LEU A 1 200 ? -15.596 72.494 24.504 1.00 42.35 201 LEU A N 1
ATOM 1521 C CA . LEU A 1 200 ? -14.727 73.642 24.500 1.00 44.66 201 LEU A CA 1
ATOM 1522 C C . LEU A 1 200 ? -14.915 74.428 23.196 1.00 45.08 201 LEU A C 1
ATOM 1523 O O . LEU A 1 200 ? -14.980 75.650 23.219 1.00 39.48 201 LEU A O 1
ATOM 1528 N N . GLU A 1 201 ? -15.021 73.721 22.073 1.00 45.84 202 GLU A N 1
ATOM 1529 C CA . GLU A 1 201 ? -15.185 74.336 20.751 1.00 48.69 202 GLU A CA 1
ATOM 1530 C C . GLU A 1 201 ? -16.285 75.359 20.662 1.00 48.58 202 GLU A C 1
ATOM 1531 O O . GLU A 1 201 ? -16.085 76.473 20.136 1.00 51.41 202 GLU A O 1
ATOM 1537 N N . GLU A 1 202 ? -17.464 74.963 21.131 1.00 48.22 203 GLU A N 1
ATOM 1538 C CA . GLU A 1 202 ? -18.621 75.833 21.081 1.00 49.16 203 GLU A CA 1
ATOM 1539 C C . GLU A 1 202 ? -18.426 77.126 21.830 1.00 48.24 203 GLU A C 1
ATOM 1540 O O . GLU A 1 202 ? -18.900 78.167 21.392 1.00 53.26 203 GLU A O 1
ATOM 1546 N N . VAL A 1 203 ? -17.699 77.069 22.940 1.00 45.69 204 VAL A N 1
ATOM 1547 C CA . VAL A 1 203 ? -17.452 78.266 23.726 1.00 40.88 204 VAL A CA 1
ATOM 1548 C C . VAL A 1 203 ? -16.528 79.187 22.942 1.00 39.19 204 VAL A C 1
ATOM 1549 O O . VAL A 1 203 ? -16.797 80.377 22.805 1.00 43.75 204 VAL A O 1
ATOM 1553 N N . ALA A 1 204 ? -15.437 78.632 22.429 1.00 44.33 205 ALA A N 1
ATOM 1554 C CA . ALA A 1 204 ? -14.484 79.415 21.661 1.00 45.25 205 ALA A CA 1
ATOM 1555 C C . ALA A 1 204 ? -15.167 80.097 20.471 1.00 50.72 205 ALA A C 1
ATOM 1556 O O . ALA A 1 204 ? -14.803 81.215 20.092 1.00 45.73 205 ALA A O 1
ATOM 1558 N N . GLU A 1 205 ? -16.162 79.413 19.903 1.00 46.40 206 GLU A N 1
ATOM 1559 C CA . GLU A 1 205 ? -16.912 79.904 18.750 1.00 55.11 206 GLU A CA 1
ATOM 1560 C C . GLU A 1 205 ? -18.048 80.863 19.077 1.00 58.01 206 GLU A C 1
ATOM 1561 O O . GLU A 1 205 ? -18.706 81.355 18.167 1.00 60.17 206 GLU A O 1
ATOM 1567 N N . GLY A 1 206 ? -18.277 81.128 20.362 1.00 56.22 207 GLY A N 1
ATOM 1568 C CA . GLY A 1 206 ? -19.340 82.035 20.766 1.00 59.67 207 GLY A CA 1
ATOM 1569 C C . GLY A 1 206 ? -20.723 81.421 20.670 1.00 59.19 207 GLY A C 1
ATOM 1570 O O . GLY A 1 206 ? -21.731 82.125 20.711 1.00 61.19 207 GLY A O 1
ATOM 1571 N N . LYS A 1 207 ? -20.776 80.101 20.560 1.00 57.36 208 LYS A N 1
ATOM 1572 C CA . LYS A 1 207 ? -22.039 79.393 20.428 1.00 58.97 208 LYS A CA 1
ATOM 1573 C C . LYS A 1 207 ? -22.737 79.054 21.744 1.00 60.05 208 LYS A C 1
ATOM 1574 O O . LYS A 1 207 ? -23.773 78.394 21.733 1.00 58.48 208 LYS A O 1
ATOM 1580 N N . VAL A 1 208 ? -22.188 79.499 22.875 1.00 60.57 209 VAL A N 1
ATOM 1581 C CA . VAL A 1 208 ? -22.795 79.195 24.177 1.00 57.39 209 VAL A CA 1
ATOM 1582 C C . VAL A 1 208 ? -23.294 80.426 24.944 1.00 59.37 209 VAL A C 1
ATOM 1583 O O . VAL A 1 208 ? -22.592 81.433 25.035 1.00 64.16 209 VAL A O 1
ATOM 1587 N N . GLU A 1 209 ? -24.505 80.333 25.499 1.00 55.62 210 GLU A N 1
ATOM 1588 C CA . GLU A 1 209 ? -25.110 81.438 26.248 1.00 57.61 210 GLU A CA 1
ATOM 1589 C C . GLU A 1 209 ? -25.233 81.123 27.731 1.00 53.22 210 GLU A C 1
ATOM 1590 O O . GLU A 1 209 ? -25.925 80.185 28.160 1.00 53.98 210 GLU A O 1
ATOM 1596 N N . VAL A 1 210 ? -24.531 81.931 28.507 1.00 50.31 211 VAL A N 1
ATOM 1597 C CA . VAL A 1 210 ? -24.507 81.788 29.937 1.00 50.07 211 VAL A CA 1
ATOM 1598 C C . VAL A 1 210 ? -24.351 83.183 30.469 1.00 49.29 211 VAL A C 1
ATOM 1599 O O . VAL A 1 210 ? -23.579 83.988 29.918 1.00 48.85 211 VAL A O 1
ATOM 1603 N N . ARG A 1 211 ? -25.122 83.483 31.506 1.00 50.79 212 ARG A N 1
ATOM 1604 C CA . ARG A 1 211 ? -25.048 84.783 32.148 1.00 55.58 212 ARG A CA 1
ATOM 1605 C C . ARG A 1 211 ? -24.376 84.527 33.469 1.00 56.18 212 ARG A C 1
ATOM 1606 O O . ARG A 1 211 ? -24.569 83.466 34.070 1.00 58.55 212 ARG A O 1
ATOM 1614 N N . PRO A 1 212 ? -23.559 85.485 33.927 1.00 56.29 213 PRO A N 1
ATOM 1615 C CA . PRO A 1 212 ? -22.841 85.378 35.199 1.00 53.48 213 PRO A CA 1
ATOM 1616 C C . PRO A 1 212 ? -23.787 85.549 36.388 1.00 52.55 213 PRO A C 1
ATOM 1617 O O . PRO A 1 212 ? -24.834 86.175 36.265 1.00 57.77 213 PRO A O 1
ATOM 1621 N N . PRO A 1 213 ? -23.425 84.994 37.563 1.00 48.98 214 PRO A N 1
ATOM 1622 C CA . PRO A 1 213 ? -22.196 84.228 37.771 1.00 44.56 214 PRO A CA 1
ATOM 1623 C C . PRO A 1 213 ? -22.404 82.768 37.416 1.00 44.26 214 PRO A C 1
ATOM 1624 O O . PRO A 1 213 ? -23.535 82.278 37.387 1.00 42.21 214 PRO A O 1
ATOM 1628 N N . ALA A 1 214 ? -21.316 82.072 37.123 1.00 39.75 215 ALA A N 1
ATOM 1629 C CA . ALA A 1 214 ? -21.424 80.658 36.817 1.00 39.11 215 ALA A CA 1
ATOM 1630 C C . ALA A 1 214 ? -20.100 79.993 37.100 1.00 37.14 215 ALA A C 1
ATOM 1631 O O . ALA A 1 214 ? -19.038 80.615 36.991 1.00 36.61 215 ALA A O 1
ATOM 1633 N N . LEU A 1 215 ? -20.188 78.727 37.487 1.00 32.22 216 LEU A N 1
ATOM 1634 C CA . LEU A 1 215 ? -19.030 77.910 37.774 1.00 29.22 216 LEU A CA 1
ATOM 1635 C C . LEU A 1 215 ? -18.831 77.137 36.478 1.00 30.41 216 LEU A C 1
ATOM 1636 O O . LEU A 1 215 ? -19.771 76.563 35.953 1.00 37.48 216 LEU A O 1
ATOM 1641 N N . TRP A 1 216 ? -17.613 77.122 35.963 1.00 29.33 217 TRP A N 1
ATOM 1642 C CA . TRP A 1 216 ? -17.324 76.446 34.712 1.00 31.64 217 TRP A CA 1
ATOM 1643 C C . TRP A 1 216 ? -16.340 75.297 34.937 1.00 33.31 217 TRP A C 1
ATOM 1644 O O . TRP A 1 216 ? -15.207 75.510 35.375 1.00 32.41 217 TRP A O 1
ATOM 1655 N N . ILE A 1 217 ? -16.788 74.082 34.647 1.00 30.59 218 ILE A N 1
ATOM 1656 C CA . ILE A 1 217 ? -15.959 72.891 34.811 1.00 31.01 218 ILE A CA 1
ATOM 1657 C C . ILE A 1 217 ? -15.619 72.278 33.457 1.00 34.22 218 ILE A C 1
ATOM 1658 O O . ILE A 1 217 ? -16.510 72.008 32.648 1.00 34.22 218 ILE A O 1
ATOM 1663 N N . LEU A 1 218 ? -14.331 72.069 33.208 1.00 32.11 219 LEU A N 1
ATOM 1664 C CA . LEU A 1 218 ? -13.886 71.473 31.955 1.00 33.85 219 LEU A CA 1
ATOM 1665 C C . LEU A 1 218 ? -13.215 70.137 32.219 1.00 37.37 219 LEU A C 1
ATOM 1666 O O . LEU A 1 218 ? -12.422 70.019 33.159 1.00 29.55 219 LEU A O 1
ATOM 1671 N N . GLY A 1 219 ? -13.530 69.141 31.386 1.00 35.02 220 GLY A N 1
ATOM 1672 C CA . GLY A 1 219 ? -12.936 67.823 31.531 1.00 34.58 220 GLY A CA 1
ATOM 1673 C C . GLY A 1 219 ? -13.921 66.671 31.394 1.00 37.84 220 GLY A C 1
ATOM 1674 O O . GLY A 1 219 ? -15.128 66.863 31.537 1.00 37.91 220 GLY A O 1
ATOM 1675 N N . GLU A 1 220 ? -13.406 65.470 31.134 1.00 37.43 221 GLU A N 1
ATOM 1676 C CA . GLU A 1 220 ? -14.253 64.288 30.978 1.00 41.74 221 GLU A CA 1
ATOM 1677 C C . GLU A 1 220 ? -15.169 63.956 32.164 1.00 42.86 221 GLU A C 1
ATOM 1678 O O . GLU A 1 220 ? -16.135 63.214 31.995 1.00 41.09 221 GLU A O 1
ATOM 1684 N N . VAL A 1 221 ? -14.884 64.481 33.356 1.00 40.17 222 VAL A N 1
ATOM 1685 C CA . VAL A 1 221 ? -15.743 64.184 34.507 1.00 36.28 222 VAL A CA 1
ATOM 1686 C C . VAL A 1 221 ? -17.135 64.763 34.326 1.00 39.39 222 VAL A C 1
ATOM 1687 O O . VAL A 1 221 ? -18.083 64.327 34.979 1.00 38.29 222 VAL A O 1
ATOM 1691 N N . VAL A 1 222 ? -17.252 65.761 33.454 1.00 37.66 223 VAL A N 1
ATOM 1692 C CA . VAL A 1 222 ? -18.538 66.382 33.179 1.00 43.62 223 VAL A CA 1
ATOM 1693 C C . VAL A 1 222 ? -19.551 65.347 32.694 1.00 50.44 223 VAL A C 1
ATOM 1694 O O . VAL A 1 222 ? -20.723 65.412 33.057 1.00 55.29 223 VAL A O 1
ATOM 1698 N N . ARG A 1 223 ? -19.105 64.397 31.874 1.00 55.59 224 ARG A N 1
ATOM 1699 C CA . ARG A 1 223 ? -20.003 63.370 31.352 1.00 61.20 224 ARG A CA 1
ATOM 1700 C C . ARG A 1 223 ? -20.147 62.102 32.202 1.00 62.80 224 ARG A C 1
ATOM 1701 O O . ARG A 1 223 ? -20.768 61.129 31.772 1.00 58.95 224 ARG A O 1
ATOM 1709 N N . VAL A 1 224 ? -19.566 62.130 33.404 1.00 67.49 225 VAL A N 1
ATOM 1710 C CA . VAL A 1 224 ? -19.675 61.041 34.379 1.00 68.92 225 VAL A CA 1
ATOM 1711 C C . VAL A 1 224 ? -21.049 61.161 35.044 1.00 71.09 225 VAL A C 1
ATOM 1712 O O . VAL A 1 224 ? -21.629 60.146 35.460 1.00 69.25 225 VAL A O 1
ATOM 1716 N N . PHE A 1 225 ? -21.552 62.399 35.136 1.00 73.51 226 PHE A N 1
ATOM 1717 C CA . PHE A 1 225 ? -22.838 62.739 35.758 1.00 80.45 226 PHE A CA 1
ATOM 1718 C C . PHE A 1 225 ? -23.146 61.988 37.029 1.00 80.15 226 PHE A C 1
ATOM 1719 O O . PHE A 1 225 ? -24.264 61.449 37.062 1.00 80.01 226 PHE A O 1
ATOM 1727 N N . GLY B 1 1 ? -33.952 53.778 50.850 1.00 66.80 2 GLY B N 1
ATOM 1728 C CA . GLY B 1 1 ? -34.308 55.205 50.695 1.00 63.62 2 GLY B CA 1
ATOM 1729 C C . GLY B 1 1 ? -33.240 56.073 50.043 1.00 65.41 2 GLY B C 1
ATOM 1730 O O . GLY B 1 1 ? -32.654 55.717 49.017 1.00 64.47 2 GLY B O 1
ATOM 1731 N N . ARG B 1 2 ? -32.979 57.216 50.670 1.00 62.32 3 ARG B N 1
ATOM 1732 C CA . ARG B 1 2 ? -32.027 58.203 50.171 1.00 56.98 3 ARG B CA 1
ATOM 1733 C C . ARG B 1 2 ? -30.673 58.197 50.881 1.00 52.53 3 ARG B C 1
ATOM 1734 O O . ARG B 1 2 ? -30.577 57.909 52.075 1.00 45.90 3 ARG B O 1
ATOM 1742 N N . VAL B 1 3 ? -29.626 58.520 50.131 1.00 48.37 4 VAL B N 1
ATOM 1743 C CA . VAL B 1 3 ? -28.278 58.581 50.685 1.00 43.40 4 VAL B CA 1
ATOM 1744 C C . VAL B 1 3 ? -27.784 60.023 50.568 1.00 40.61 4 VAL B C 1
ATOM 1745 O O . VAL B 1 3 ? -27.863 60.627 49.495 1.00 39.31 4 VAL B O 1
ATOM 1749 N N . TYR B 1 4 ? -27.316 60.577 51.682 1.00 37.94 5 TYR B N 1
ATOM 1750 C CA . TYR B 1 4 ? -26.749 61.923 51.694 1.00 35.46 5 TYR B CA 1
ATOM 1751 C C . TYR B 1 4 ? -25.247 61.675 51.753 1.00 34.15 5 TYR B C 1
ATOM 1752 O O . TYR B 1 4 ? -24.766 61.074 52.707 1.00 31.87 5 TYR B O 1
ATOM 1761 N N . LEU B 1 5 ? -24.517 62.092 50.722 1.00 37.29 6 LEU B N 1
ATOM 1762 C CA . LEU B 1 5 ? -23.060 61.912 50.686 1.00 33.60 6 LEU B CA 1
ATOM 1763 C C . LEU B 1 5 ? -22.553 63.248 51.219 1.00 33.61 6 LEU B C 1
ATOM 1764 O O . LEU B 1 5 ? -22.561 64.264 50.518 1.00 29.46 6 LEU B O 1
ATOM 1769 N N . VAL B 1 6 ? -22.105 63.213 52.465 1.00 31.54 7 VAL B N 1
ATOM 1770 C CA . VAL B 1 6 ? -21.712 64.397 53.209 1.00 30.49 7 VAL B CA 1
ATOM 1771 C C . VAL B 1 6 ? -20.240 64.618 53.516 1.00 29.23 7 VAL B C 1
ATOM 1772 O O . VAL B 1 6 ? -19.533 63.697 53.925 1.00 28.00 7 VAL B O 1
ATOM 1776 N N . GLY B 1 7 ? -19.791 65.856 53.319 1.00 30.58 8 GLY B N 1
ATOM 1777 C CA . GLY B 1 7 ? -18.409 66.198 53.623 1.00 28.12 8 GLY B CA 1
ATOM 1778 C C . GLY B 1 7 ? -18.289 66.499 55.106 1.00 27.38 8 GLY B C 1
ATOM 1779 O O . GLY B 1 7 ? -19.013 67.335 55.634 1.00 27.28 8 GLY B O 1
ATOM 1780 N N . ALA B 1 8 ? -17.372 65.815 55.780 1.00 29.59 9 ALA B N 1
ATOM 1781 C CA . ALA B 1 8 ? -17.167 65.995 57.212 1.00 27.81 9 ALA B CA 1
ATOM 1782 C C . ALA B 1 8 ? -16.237 67.152 57.519 1.00 31.69 9 ALA B C 1
ATOM 1783 O O . ALA B 1 8 ? -16.111 67.570 58.678 1.00 26.60 9 ALA B O 1
ATOM 1785 N N . GLY B 1 9 ? -15.590 67.682 56.485 1.00 29.91 10 GLY B N 1
ATOM 1786 C CA . GLY B 1 9 ? -14.655 68.764 56.716 1.00 26.00 10 GLY B CA 1
ATOM 1787 C C . GLY B 1 9 ? -13.286 68.177 57.043 1.00 28.10 10 GLY B C 1
ATOM 1788 O O . GLY B 1 9 ? -13.142 66.961 57.133 1.00 25.08 10 GLY B O 1
ATOM 1789 N N . PRO B 1 10 ? -12.265 69.017 57.256 1.00 28.20 11 PRO B N 1
ATOM 1790 C CA . PRO B 1 10 ? -10.906 68.560 57.563 1.00 29.39 11 PRO B CA 1
ATOM 1791 C C . PRO B 1 10 ? -10.673 67.916 58.929 1.00 33.32 11 PRO B C 1
ATOM 1792 O O . PRO B 1 10 ? -9.650 67.267 59.133 1.00 33.22 11 PRO B O 1
ATOM 1796 N N . GLY B 1 11 ? -11.596 68.092 59.869 1.00 30.45 12 GLY B N 1
ATOM 1797 C CA . GLY B 1 11 ? -11.396 67.488 61.179 1.00 31.84 12 GLY B CA 1
ATOM 1798 C C . GLY B 1 11 ? -12.112 68.214 62.300 1.00 32.85 12 GLY B C 1
ATOM 1799 O O . GLY B 1 11 ? -12.875 67.614 63.047 1.00 35.02 12 GLY B O 1
ATOM 1800 N N . ASP B 1 12 ? -11.862 69.511 62.410 1.00 31.96 13 ASP B N 1
ATOM 1801 C CA . ASP B 1 12 ? -12.481 70.352 63.433 1.00 31.77 13 ASP B CA 1
ATOM 1802 C C . ASP B 1 12 ? -13.997 70.268 63.233 1.00 35.18 13 ASP B C 1
ATOM 1803 O O . ASP B 1 12 ? -14.516 70.640 62.174 1.00 31.41 13 ASP B O 1
ATOM 1808 N N . PRO B 1 13 ? -14.730 69.763 64.239 1.00 35.28 14 PRO B N 1
ATOM 1809 C CA . PRO B 1 13 ? -16.188 69.666 64.082 1.00 33.85 14 PRO B CA 1
ATOM 1810 C C . PRO B 1 13 ? -16.851 71.011 63.777 1.00 30.14 14 PRO B C 1
ATOM 1811 O O . PRO B 1 13 ? -17.918 71.063 63.164 1.00 30.40 14 PRO B O 1
ATOM 1815 N N . GLU B 1 14 ? -16.228 72.107 64.199 1.00 25.61 15 GLU B N 1
ATOM 1816 C CA . GLU B 1 14 ? -16.824 73.409 63.920 1.00 29.55 15 GLU B CA 1
ATOM 1817 C C . GLU B 1 14 ? -16.810 73.724 62.423 1.00 27.39 15 GLU B C 1
ATOM 1818 O O . GLU B 1 14 ? -17.477 74.660 61.984 1.00 26.49 15 GLU B O 1
ATOM 1824 N N . LEU B 1 15 ? -16.036 72.965 61.646 1.00 27.16 16 LEU B N 1
ATOM 1825 C CA . LEU B 1 15 ? -15.964 73.204 60.210 1.00 27.80 16 LEU B CA 1
ATOM 1826 C C . LEU B 1 15 ? -16.928 72.325 59.409 1.00 30.51 16 LEU B C 1
ATOM 1827 O O . LEU B 1 15 ? -16.836 72.212 58.180 1.00 25.16 16 LEU B O 1
ATOM 1832 N N . LEU B 1 16 ? -17.853 71.688 60.119 1.00 27.47 17 LEU B N 1
ATOM 1833 C CA . LEU B 1 16 ? -18.910 70.918 59.466 1.00 26.08 17 LEU B CA 1
ATOM 1834 C C . LEU B 1 16 ? -19.835 71.984 58.888 1.00 23.12 17 LEU B C 1
ATOM 1835 O O . LEU B 1 16 ? -19.880 73.108 59.408 1.00 22.63 17 LEU B O 1
ATOM 1840 N N . THR B 1 17 ? -20.581 71.663 57.839 1.00 21.83 18 THR B N 1
ATOM 1841 C CA . THR B 1 17 ? -21.538 72.648 57.348 1.00 26.99 18 THR B CA 1
ATOM 1842 C C . THR B 1 17 ? -22.793 72.525 58.248 1.00 32.95 18 THR B C 1
ATOM 1843 O O . THR B 1 17 ? -22.960 71.524 58.965 1.00 26.16 18 THR B O 1
ATOM 1847 N N . LEU B 1 18 ? -23.662 73.534 58.224 1.00 29.23 19 LEU B N 1
ATOM 1848 C CA . LEU B 1 18 ? -24.898 73.476 59.009 1.00 31.69 19 LEU B CA 1
ATOM 1849 C C . LEU B 1 18 ? -25.662 72.233 58.543 1.00 33.42 19 LEU B C 1
ATOM 1850 O O . LEU B 1 18 ? -26.170 71.461 59.354 1.00 32.93 19 LEU B O 1
ATOM 1855 N N . LYS B 1 19 ? -25.738 72.053 57.227 1.00 25.86 20 LYS B N 1
ATOM 1856 C CA . LYS B 1 19 ? -26.449 70.903 56.654 1.00 27.49 20 LYS B CA 1
ATOM 1857 C C . LYS B 1 19 ? -25.905 69.559 57.145 1.00 32.35 20 LYS B C 1
ATOM 1858 O O . LYS B 1 19 ? -26.684 68.691 57.541 1.00 31.80 20 LYS B O 1
ATOM 1864 N N . ALA B 1 20 ? -24.582 69.381 57.113 1.00 25.85 21 ALA B N 1
ATOM 1865 C CA . ALA B 1 20 ? -23.948 68.143 57.570 1.00 30.56 21 ALA B CA 1
ATOM 1866 C C . ALA B 1 20 ? -24.284 67.836 59.033 1.00 32.58 21 ALA B C 1
ATOM 1867 O O . ALA B 1 20 ? -24.554 66.695 59.424 1.00 32.29 21 ALA B O 1
ATOM 1869 N N . TYR B 1 21 ? -24.224 68.880 59.844 1.00 27.82 22 TYR B N 1
ATOM 1870 C CA . TYR B 1 21 ? -24.479 68.784 61.265 1.00 30.05 22 TYR B CA 1
ATOM 1871 C C . TYR B 1 21 ? -25.887 68.292 61.577 1.00 33.03 22 TYR B C 1
ATOM 1872 O O . TYR B 1 21 ? -26.085 67.406 62.408 1.00 30.68 22 TYR B O 1
ATOM 1881 N N . ARG B 1 22 ? -26.861 68.883 60.901 1.00 30.10 23 ARG B N 1
ATOM 1882 C CA . ARG B 1 22 ? -28.251 68.512 61.083 1.00 36.37 23 ARG B CA 1
ATOM 1883 C C . ARG B 1 22 ? -28.488 67.077 60.630 1.00 33.66 23 ARG B C 1
ATOM 1884 O O . ARG B 1 22 ? -29.165 66.317 61.318 1.00 34.98 23 ARG B O 1
ATOM 1892 N N . LEU B 1 23 ? -27.914 66.702 59.490 1.00 30.45 24 LEU B N 1
ATOM 1893 C CA . LEU B 1 23 ? -28.071 65.344 58.979 1.00 33.96 24 LEU B CA 1
ATOM 1894 C C . LEU B 1 23 ? -27.434 64.334 59.932 1.00 35.95 24 LEU B C 1
ATOM 1895 O O . LEU B 1 23 ? -27.962 63.234 60.129 1.00 36.34 24 LEU B O 1
ATOM 1900 N N . LEU B 1 24 ? -26.312 64.704 60.541 1.00 31.08 25 LEU B N 1
ATOM 1901 C CA . LEU B 1 24 ? -25.653 63.799 61.478 1.00 39.98 25 LEU B CA 1
ATOM 1902 C C . LEU B 1 24 ? -26.461 63.593 62.754 1.00 41.89 25 LEU B C 1
ATOM 1903 O O . LEU B 1 24 ? -26.510 62.488 63.297 1.00 35.58 25 LEU B O 1
ATOM 1908 N N . LYS B 1 25 ? -27.062 64.669 63.250 1.00 37.96 26 LYS B N 1
ATOM 1909 C CA . LYS B 1 25 ? -27.857 64.585 64.464 1.00 37.78 26 LYS B CA 1
ATOM 1910 C C . LYS B 1 25 ? -29.100 63.740 64.192 1.00 35.12 26 LYS B C 1
ATOM 1911 O O . LYS B 1 25 ? -29.510 62.955 65.036 1.00 38.56 26 LYS B O 1
ATOM 1917 N N . GLU B 1 26 ? -29.666 63.886 62.994 1.00 35.36 27 GLU B N 1
ATOM 1918 C CA . GLU B 1 26 ? -30.892 63.191 62.613 1.00 38.14 27 GLU B CA 1
ATOM 1919 C C . GLU B 1 26 ? -30.807 61.823 61.933 1.00 46.65 27 GLU B C 1
ATOM 1920 O O . GLU B 1 26 ? -31.783 61.078 61.936 1.00 49.64 27 GLU B O 1
ATOM 1926 N N . ALA B 1 27 ? -29.662 61.478 61.361 1.00 41.38 28 ALA B N 1
ATOM 1927 C CA . ALA B 1 27 ? -29.543 60.203 60.662 1.00 41.63 28 ALA B CA 1
ATOM 1928 C C . ALA B 1 27 ? -29.662 58.950 61.530 1.00 43.17 28 ALA B C 1
ATOM 1929 O O . ALA B 1 27 ? -29.056 58.858 62.600 1.00 37.55 28 ALA B O 1
ATOM 1931 N N . PRO B 1 28 ? -30.453 57.963 61.071 1.00 43.68 29 PRO B N 1
ATOM 1932 C CA . PRO B 1 28 ? -30.626 56.710 61.814 1.00 44.32 29 PRO B CA 1
ATOM 1933 C C . PRO B 1 28 ? -29.313 55.927 61.720 1.00 46.63 29 PRO B C 1
ATOM 1934 O O . PRO B 1 28 ? -28.934 55.198 62.641 1.00 46.45 29 PRO B O 1
ATOM 1938 N N . VAL B 1 29 ? -28.611 56.123 60.603 1.00 41.86 30 VAL B N 1
ATOM 1939 C CA . VAL B 1 29 ? -27.330 55.468 60.348 1.00 40.85 30 VAL B CA 1
ATOM 1940 C C . VAL B 1 29 ? -26.310 56.398 59.676 1.00 33.87 30 VAL B C 1
ATOM 1941 O O . VAL B 1 29 ? -26.653 57.160 58.767 1.00 35.38 30 VAL B O 1
ATOM 1945 N N . VAL B 1 30 ? -25.061 56.321 60.131 1.00 39.83 31 VAL B N 1
ATOM 1946 C CA . VAL B 1 30 ? -23.966 57.101 59.562 1.00 37.37 31 VAL B CA 1
ATOM 1947 C C . VAL B 1 30 ? -22.848 56.141 59.133 1.00 39.29 31 VAL B C 1
ATOM 1948 O O . VAL B 1 30 ? -22.156 55.548 59.961 1.00 42.87 31 VAL B O 1
ATOM 1952 N N . LEU B 1 31 ? -22.687 55.998 57.826 1.00 37.13 32 LEU B N 1
ATOM 1953 C CA . LEU B 1 31 ? -21.676 55.121 57.244 1.00 40.58 32 LEU B CA 1
ATOM 1954 C C . LEU B 1 31 ? -20.446 55.982 57.002 1.00 43.48 32 LEU B C 1
ATOM 1955 O O . LEU B 1 31 ? -20.398 56.768 56.045 1.00 37.06 32 LEU B O 1
ATOM 1960 N N . TYR B 1 32 ? -19.457 55.837 57.875 1.00 38.75 33 TYR B N 1
ATOM 1961 C CA . TYR B 1 32 ? -18.263 56.645 57.765 1.00 44.30 33 TYR B CA 1
ATOM 1962 C C . TYR B 1 32 ? -17.059 55.874 57.317 1.00 51.74 33 TYR B C 1
ATOM 1963 O O . TYR B 1 32 ? -17.001 54.647 57.427 1.00 48.61 33 TYR B O 1
ATOM 1972 N N . ASP B 1 33 ? -16.087 56.594 56.784 1.00 57.34 34 ASP B N 1
ATOM 1973 C CA . ASP B 1 33 ? -14.892 55.895 56.406 1.00 65.60 34 ASP B CA 1
ATOM 1974 C C . ASP B 1 33 ? -13.718 56.445 57.188 1.00 63.97 34 ASP B C 1
ATOM 1975 O O . ASP B 1 33 ? -13.876 57.372 57.985 1.00 55.75 34 ASP B O 1
ATOM 1980 N N . ARG B 1 34 ? -12.555 55.858 56.967 1.00 70.46 35 ARG B N 1
ATOM 1981 C CA . ARG B 1 34 ? -11.361 56.174 57.711 1.00 70.63 35 ARG B CA 1
ATOM 1982 C C . ARG B 1 34 ? -10.997 57.657 57.984 1.00 70.74 35 ARG B C 1
ATOM 1983 O O . ARG B 1 34 ? -10.513 58.014 59.097 1.00 70.86 35 ARG B O 1
ATOM 1991 N N . LEU B 1 35 ? -11.287 58.485 56.954 1.00 67.96 36 LEU B N 1
ATOM 1992 C CA . LEU B 1 35 ? -11.063 59.957 56.850 1.00 67.82 36 LEU B CA 1
ATOM 1993 C C . LEU B 1 35 ? -11.863 60.802 57.849 1.00 68.06 36 LEU B C 1
ATOM 1994 O O . LEU B 1 35 ? -11.714 62.034 57.900 1.00 67.17 36 LEU B O 1
ATOM 1996 N N . VAL B 1 36 ? -12.684 60.156 58.670 1.00 63.46 37 VAL B N 1
ATOM 1997 C CA . VAL B 1 36 ? -13.549 60.917 59.535 1.00 56.81 37 VAL B CA 1
ATOM 1998 C C . VAL B 1 36 ? -13.041 61.050 60.952 1.00 50.52 37 VAL B C 1
ATOM 1999 O O . VAL B 1 36 ? -12.656 60.069 61.584 1.00 55.70 37 VAL B O 1
ATOM 2003 N N . ASP B 1 37 ? -13.025 62.305 61.412 1.00 50.27 38 ASP B N 1
ATOM 2004 C CA . ASP B 1 37 ? -12.578 62.735 62.746 1.00 47.94 38 ASP B CA 1
ATOM 2005 C C . ASP B 1 37 ? -13.548 62.223 63.812 1.00 46.18 38 ASP B C 1
ATOM 2006 O O . ASP B 1 37 ? -14.764 62.261 63.649 1.00 40.12 38 ASP B O 1
ATOM 2011 N N . GLU B 1 38 ? -12.988 61.737 64.907 1.00 49.18 39 GLU B N 1
ATOM 2012 C CA . GLU B 1 38 ? -13.764 61.212 66.029 1.00 51.75 39 GLU B CA 1
ATOM 2013 C C . GLU B 1 38 ? -14.737 62.212 66.626 1.00 45.46 39 GLU B C 1
ATOM 2014 O O . GLU B 1 38 ? -15.842 61.847 67.031 1.00 50.18 39 GLU B O 1
ATOM 2020 N N . ARG B 1 39 ? -14.314 63.469 66.698 1.00 36.75 40 ARG B N 1
ATOM 2021 C CA . ARG B 1 39 ? -15.137 64.522 67.266 1.00 36.61 40 ARG B CA 1
ATOM 2022 C C . ARG B 1 39 ? -16.415 64.719 66.463 1.00 40.67 40 ARG B C 1
ATOM 2023 O O . ARG B 1 39 ? -17.478 64.996 67.025 1.00 42.02 40 ARG B O 1
ATOM 2031 N N . VAL B 1 40 ? -16.312 64.569 65.147 1.00 34.20 41 VAL B N 1
ATOM 2032 C CA . VAL B 1 40 ? -17.478 64.709 64.293 1.00 33.43 41 VAL B CA 1
ATOM 2033 C C . VAL B 1 40 ? -18.416 63.520 64.502 1.00 36.28 41 VAL B C 1
ATOM 2034 O O . VAL B 1 40 ? -19.630 63.695 64.595 1.00 35.32 41 VAL B O 1
ATOM 2038 N N . LEU B 1 41 ? -17.871 62.311 64.593 1.00 39.63 42 LEU B N 1
ATOM 2039 C CA . LEU B 1 41 ? -18.734 61.141 64.792 1.00 41.47 42 LEU B CA 1
ATOM 2040 C C . LEU B 1 41 ? -19.477 61.187 66.114 1.00 35.87 42 LEU B C 1
ATOM 2041 O O . LEU B 1 41 ? -20.653 60.828 66.192 1.00 38.30 42 LEU B O 1
ATOM 2046 N N . ALA B 1 42 ? -18.774 61.624 67.150 1.00 41.86 43 ALA B N 1
ATOM 2047 C CA . ALA B 1 42 ? -19.341 61.728 68.483 1.00 45.28 43 ALA B CA 1
ATOM 2048 C C . ALA B 1 42 ? -20.596 62.606 68.498 1.00 48.79 43 ALA B C 1
ATOM 2049 O O . ALA B 1 42 ? -21.362 62.584 69.463 1.00 43.59 43 ALA B O 1
ATOM 2051 N N . LEU B 1 43 ? -20.808 63.379 67.437 1.00 43.91 44 LEU B N 1
ATOM 2052 C CA . LEU B 1 43 ? -21.984 64.235 67.375 1.00 41.52 44 LEU B CA 1
ATOM 2053 C C . LEU B 1 43 ? -23.199 63.472 66.861 1.00 43.25 44 LEU B C 1
ATOM 2054 O O . LEU B 1 43 ? -24.326 63.940 66.997 1.00 41.78 44 LEU B O 1
ATOM 2059 N N . ALA B 1 44 ? -22.969 62.303 66.269 1.00 40.10 45 ALA B N 1
ATOM 2060 C CA . ALA B 1 44 ? -24.061 61.495 65.727 1.00 41.97 45 ALA B CA 1
ATOM 2061 C C . ALA B 1 44 ? -24.563 60.486 66.756 1.00 41.30 45 ALA B C 1
ATOM 2062 O O . ALA B 1 44 ? -23.795 59.675 67.265 1.00 44.11 45 ALA B O 1
ATOM 2064 N N . PRO B 1 45 ? -25.861 60.544 67.096 1.00 43.45 46 PRO B N 1
ATOM 2065 C CA . PRO B 1 45 ? -26.416 59.603 68.077 1.00 41.65 46 PRO B CA 1
ATOM 2066 C C . PRO B 1 45 ? -26.979 58.334 67.429 1.00 42.60 46 PRO B C 1
ATOM 2067 O O . PRO B 1 45 ? -27.308 57.375 68.113 1.00 43.56 46 PRO B O 1
ATOM 2071 N N . GLY B 1 46 ? -27.085 58.337 66.104 1.00 43.79 47 GLY B N 1
ATOM 2072 C CA . GLY B 1 46 ? -27.606 57.183 65.399 1.00 42.35 47 GLY B CA 1
ATOM 2073 C C . GLY B 1 46 ? -26.585 56.072 65.298 1.00 38.25 47 GLY B C 1
ATOM 2074 O O . GLY B 1 46 ? -25.575 56.094 66.004 1.00 38.25 47 GLY B O 1
ATOM 2075 N N . GLU B 1 47 ? -26.853 55.105 64.418 1.00 40.24 48 GLU B N 1
ATOM 2076 C CA . GLU B 1 47 ? -25.976 53.952 64.197 1.00 43.01 48 GLU B CA 1
ATOM 2077 C C . GLU B 1 47 ? -24.763 54.317 63.362 1.00 41.84 48 GLU B C 1
ATOM 2078 O O . GLU B 1 47 ? -24.878 54.789 62.234 1.00 45.70 48 GLU B O 1
ATOM 2084 N N . LYS B 1 48 ? -23.594 54.091 63.938 1.00 42.82 49 LYS B N 1
ATOM 2085 C CA . LYS B 1 48 ? -22.337 54.392 63.271 1.00 45.40 49 LYS B CA 1
ATOM 2086 C C . LYS B 1 48 ? -21.686 53.158 62.663 1.00 49.58 49 LYS B C 1
ATOM 2087 O O . LYS B 1 48 ? -21.217 52.269 63.363 1.00 54.43 49 LYS B O 1
ATOM 2093 N N . VAL B 1 49 ? -21.658 53.107 61.345 1.00 49.64 50 VAL B N 1
ATOM 2094 C CA . VAL B 1 49 ? -21.054 51.981 60.653 1.00 53.71 50 VAL B CA 1
ATOM 2095 C C . VAL B 1 49 ? -19.808 52.404 59.869 1.00 54.33 50 VAL B C 1
ATOM 2096 O O . VAL B 1 49 ? -19.876 53.308 59.036 1.00 49.19 50 VAL B O 1
ATOM 2100 N N . TYR B 1 50 ? -18.667 51.773 60.174 1.00 53.89 51 TYR B N 1
ATOM 2101 C CA . TYR B 1 50 ? -17.404 52.051 59.471 1.00 56.08 51 TYR B CA 1
ATOM 2102 C C . TYR B 1 50 ? -17.516 51.372 58.117 1.00 57.99 51 TYR B C 1
ATOM 2103 O O . TYR B 1 50 ? -17.661 50.153 58.038 1.00 55.81 51 TYR B O 1
ATOM 2112 N N . VAL B 1 51 ? -17.470 52.157 57.053 1.00 57.45 52 VAL B N 1
ATOM 2113 C CA . VAL B 1 51 ? -17.554 51.607 55.719 1.00 60.59 52 VAL B CA 1
ATOM 2114 C C . VAL B 1 51 ? -16.433 52.191 54.882 1.00 62.61 52 VAL B C 1
ATOM 2115 O O . VAL B 1 51 ? -16.504 53.356 54.479 1.00 62.56 52 VAL B O 1
ATOM 2119 N N . GLU B 1 62 ? -18.074 47.843 44.360 1.00 79.10 63 GLU B N 1
ATOM 2120 C CA . GLU B 1 62 ? -17.176 47.203 45.293 1.00 79.29 63 GLU B CA 1
ATOM 2121 C C . GLU B 1 62 ? -17.958 46.626 46.502 1.00 79.34 63 GLU B C 1
ATOM 2122 O O . GLU B 1 62 ? -19.188 46.519 46.532 1.00 80.29 63 GLU B O 1
ATOM 2128 N N . GLU B 1 63 ? -17.183 46.288 47.512 1.00 76.51 64 GLU B N 1
ATOM 2129 C CA . GLU B 1 63 ? -17.626 45.703 48.777 1.00 80.34 64 GLU B CA 1
ATOM 2130 C C . GLU B 1 63 ? -17.985 46.784 49.792 1.00 79.06 64 GLU B C 1
ATOM 2131 O O . GLU B 1 63 ? -18.542 46.510 50.864 1.00 79.78 64 GLU B O 1
ATOM 2137 N N . ILE B 1 64 ? -17.671 48.017 49.415 1.00 79.16 65 ILE B N 1
ATOM 2138 C CA . ILE B 1 64 ? -17.969 49.186 50.210 1.00 73.92 65 ILE B CA 1
ATOM 2139 C C . ILE B 1 64 ? -19.308 49.643 49.665 1.00 74.69 65 ILE B C 1
ATOM 2140 O O . ILE B 1 64 ? -20.193 50.049 50.411 1.00 75.16 65 ILE B O 1
ATOM 2145 N N . HIS B 1 65 ? -19.438 49.546 48.346 1.00 73.44 66 HIS B N 1
ATOM 2146 C CA . HIS B 1 65 ? -20.647 49.939 47.641 1.00 75.36 66 HIS B CA 1
ATOM 2147 C C . HIS B 1 65 ? -21.871 49.116 48.038 1.00 76.22 66 HIS B C 1
ATOM 2148 O O . HIS B 1 65 ? -22.933 49.668 48.320 1.00 75.73 66 HIS B O 1
ATOM 2155 N N . ARG B 1 66 ? -21.723 47.796 48.054 1.00 77.00 67 ARG B N 1
ATOM 2156 C CA . ARG B 1 66 ? -22.830 46.913 48.389 1.00 78.24 67 ARG B CA 1
ATOM 2157 C C . ARG B 1 66 ? -23.226 47.038 49.844 1.00 75.08 67 ARG B C 1
ATOM 2158 O O . ARG B 1 66 ? -24.409 46.924 50.188 1.00 78.36 67 ARG B O 1
ATOM 2166 N N . LEU B 1 67 ? -22.238 47.283 50.698 1.00 73.84 68 LEU B N 1
ATOM 2167 C CA . LEU B 1 67 ? -22.508 47.472 52.111 1.00 70.32 68 LEU B CA 1
ATOM 2168 C C . LEU B 1 67 ? -23.301 48.773 52.309 1.00 69.97 68 LEU B C 1
ATOM 2169 O O . LEU B 1 67 ? -24.016 48.937 53.291 1.00 60.80 68 LEU B O 1
ATOM 2174 N N . LEU B 1 68 ? -23.179 49.690 51.351 1.00 66.84 69 LEU B N 1
ATOM 2175 C CA . LEU B 1 68 ? -23.869 50.979 51.409 1.00 64.05 69 LEU B CA 1
ATOM 2176 C C . LEU B 1 68 ? -25.312 50.766 51.002 1.00 63.71 69 LEU B C 1
ATOM 2177 O O . LEU B 1 68 ? -26.236 51.280 51.623 1.00 64.68 69 LEU B O 1
ATOM 2182 N N . LEU B 1 69 ? -25.487 50.003 49.933 1.00 67.79 70 LEU B N 1
ATOM 2183 C CA . LEU B 1 69 ? -26.795 49.685 49.393 1.00 67.16 70 LEU B CA 1
ATOM 2184 C C . LEU B 1 69 ? -27.696 49.062 50.466 1.00 64.94 70 LEU B C 1
ATOM 2185 O O . LEU B 1 69 ? -28.844 49.474 50.639 1.00 64.25 70 LEU B O 1
ATOM 2190 N N . ARG B 1 70 ? -27.166 48.096 51.209 1.00 63.61 71 ARG B N 1
ATOM 2191 C CA . ARG B 1 70 ? -27.955 47.427 52.238 1.00 67.18 71 ARG B CA 1
ATOM 2192 C C . ARG B 1 70 ? -28.590 48.329 53.283 1.00 65.24 71 ARG B C 1
ATOM 2193 O O . ARG B 1 70 ? -29.729 48.094 53.696 1.00 68.46 71 ARG B O 1
ATOM 2201 N N . HIS B 1 71 ? -27.857 49.339 53.737 1.00 63.74 72 HIS B N 1
ATOM 2202 C CA . HIS B 1 71 ? -28.387 50.238 54.751 1.00 61.07 72 HIS B CA 1
ATOM 2203 C C . HIS B 1 71 ? -29.269 51.292 54.160 1.00 58.84 72 HIS B C 1
ATOM 2204 O O . HIS B 1 71 ? -30.209 51.756 54.809 1.00 58.57 72 HIS B O 1
ATOM 2211 N N . ALA B 1 72 ? -28.949 51.693 52.936 1.00 55.04 73 ALA B N 1
ATOM 2212 C CA . ALA B 1 72 ? -29.746 52.699 52.269 1.00 54.42 73 ALA B CA 1
ATOM 2213 C C . ALA B 1 72 ? -31.182 52.182 52.175 1.00 59.08 73 ALA B C 1
ATOM 2214 O O . ALA B 1 72 ? -32.143 52.944 52.316 1.00 59.06 73 ALA B O 1
ATOM 2216 N N . ARG B 1 73 ? -31.317 50.879 51.950 1.00 57.92 74 ARG B N 1
ATOM 2217 C CA . ARG B 1 73 ? -32.624 50.247 51.830 1.00 59.48 74 ARG B CA 1
ATOM 2218 C C . ARG B 1 73 ? -33.313 50.040 53.174 1.00 61.29 74 ARG B C 1
ATOM 2219 O O . ARG B 1 73 ? -34.538 50.134 53.268 1.00 64.54 74 ARG B O 1
ATOM 2227 N N . ALA B 1 74 ? -32.533 49.762 54.213 1.00 58.33 75 ALA B N 1
ATOM 2228 C CA . ALA B 1 74 ? -33.094 49.547 55.538 1.00 54.82 75 ALA B CA 1
ATOM 2229 C C . ALA B 1 74 ? -33.792 50.776 56.128 1.00 58.61 75 ALA B C 1
ATOM 2230 O O . ALA B 1 74 ? -34.634 50.639 57.014 1.00 58.84 75 ALA B O 1
ATOM 2232 N N . HIS B 1 75 ? -33.467 51.975 55.643 1.00 61.18 76 HIS B N 1
ATOM 2233 C CA . HIS B 1 75 ? -34.089 53.192 56.187 1.00 55.11 76 HIS B CA 1
ATOM 2234 C C . HIS B 1 75 ? -34.585 54.226 55.176 1.00 52.20 76 HIS B C 1
ATOM 2235 O O . HIS B 1 75 ? -34.356 54.107 53.970 1.00 54.61 76 HIS B O 1
ATOM 2242 N N . PRO B 1 76 ? -35.294 55.257 55.670 1.00 50.40 77 PRO B N 1
ATOM 2243 C CA . PRO B 1 76 ? -35.838 56.347 54.852 1.00 53.29 77 PRO B CA 1
ATOM 2244 C C . PRO B 1 76 ? -34.699 57.140 54.208 1.00 51.96 77 PRO B C 1
ATOM 2245 O O . PRO B 1 76 ? -34.842 57.696 53.115 1.00 55.03 77 PRO B O 1
ATOM 2249 N N . PHE B 1 77 ? -33.573 57.203 54.910 1.00 50.68 78 PHE B N 1
ATOM 2250 C CA . PHE B 1 77 ? -32.403 57.922 54.417 1.00 47.76 78 PHE B CA 1
ATOM 2251 C C . PHE B 1 77 ? -31.235 57.579 55.323 1.00 44.34 78 PHE B C 1
ATOM 2252 O O . PHE B 1 77 ? -31.417 57.200 56.490 1.00 39.83 78 PHE B O 1
ATOM 2260 N N . VAL B 1 78 ? -30.028 57.669 54.778 1.00 43.95 79 VAL B N 1
ATOM 2261 C CA . VAL B 1 78 ? -28.831 57.376 55.557 1.00 41.63 79 VAL B CA 1
ATOM 2262 C C . VAL B 1 78 ? -27.770 58.414 55.203 1.00 41.46 79 VAL 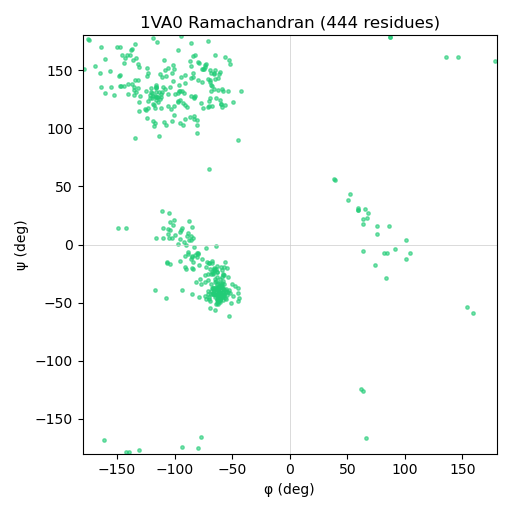B C 1
ATOM 2263 O O . VAL B 1 78 ? -27.887 59.112 54.194 1.00 35.78 79 VAL B O 1
ATOM 2267 N N . VAL B 1 79 ? -26.755 58.533 56.050 1.00 40.44 80 VAL B N 1
ATOM 2268 C CA . VAL B 1 79 ? -25.676 59.471 55.798 1.00 41.46 80 VAL B CA 1
ATOM 2269 C C . VAL B 1 79 ? -24.370 58.746 55.514 1.00 42.26 80 VAL B C 1
ATOM 2270 O O . VAL B 1 79 ? -23.931 57.896 56.298 1.00 42.61 80 VAL B O 1
ATOM 2274 N N . ARG B 1 80 ? -23.768 59.077 54.374 1.00 36.89 81 ARG B N 1
ATOM 2275 C CA . ARG B 1 80 ? -22.482 58.511 53.984 1.00 38.23 81 ARG B CA 1
ATOM 2276 C C . ARG B 1 80 ? -21.498 59.679 54.134 1.00 36.81 81 ARG B C 1
ATOM 2277 O O . ARG B 1 80 ? -21.452 60.619 53.323 1.00 34.26 81 ARG B O 1
ATOM 2285 N N . LEU B 1 81 ? -20.714 59.587 55.200 1.00 33.22 82 LEU B N 1
ATOM 2286 C CA . LEU B 1 81 ? -19.786 60.627 55.602 1.00 38.71 82 LEU B CA 1
ATOM 2287 C C . LEU B 1 81 ? -18.347 60.445 55.159 1.00 36.41 82 LEU B C 1
ATOM 2288 O O . LEU B 1 81 ? -17.738 59.425 55.473 1.00 37.52 82 LEU B O 1
ATOM 2293 N N . LYS B 1 82 ? -17.802 61.432 54.441 1.00 32.91 83 LYS B N 1
ATOM 2294 C CA . LYS B 1 82 ? -16.421 61.349 53.970 1.00 27.01 83 LYS B CA 1
ATOM 2295 C C . LYS B 1 82 ? -15.631 62.557 54.442 1.00 31.01 83 LYS B C 1
ATOM 2296 O O . LYS B 1 82 ? -16.203 63.623 54.665 1.00 29.52 83 LYS B O 1
ATOM 2302 N N . GLY B 1 83 ? -14.321 62.391 54.607 1.00 29.76 84 GLY B N 1
ATOM 2303 C CA . GLY B 1 83 ? -13.502 63.501 55.065 1.00 30.07 84 GLY B CA 1
ATOM 2304 C C . GLY B 1 83 ? -13.467 64.624 54.048 1.00 29.51 84 GLY B C 1
ATOM 2305 O O . GLY B 1 83 ? -13.600 64.363 52.852 1.00 25.84 84 GLY B O 1
ATOM 2306 N N . GLY B 1 84 ? -13.318 65.864 54.520 1.00 29.43 85 GLY B N 1
ATOM 2307 C CA . GLY B 1 84 ? -13.238 67.017 53.628 1.00 25.70 85 GLY B CA 1
ATOM 2308 C C . GLY B 1 84 ? -14.505 67.231 52.825 1.00 27.57 85 GLY B C 1
ATOM 2309 O O . GLY B 1 84 ? -15.581 67.376 53.404 1.00 23.25 85 GLY B O 1
ATOM 2310 N N . ASP B 1 85 ? -14.368 67.312 51.503 1.00 22.66 86 ASP B N 1
ATOM 2311 C CA . ASP B 1 85 ? -15.518 67.446 50.615 1.00 25.06 86 ASP B CA 1
ATOM 2312 C C . ASP B 1 85 ? -15.573 66.065 49.957 1.00 27.02 86 ASP B C 1
ATOM 2313 O O . ASP B 1 85 ? -14.561 65.558 49.504 1.00 27.04 86 ASP B O 1
ATOM 2318 N N . PRO B 1 86 ? -16.760 65.449 49.880 1.00 30.94 87 PRO B N 1
ATOM 2319 C CA . PRO B 1 86 ? -16.866 64.111 49.277 1.00 32.43 87 PRO B CA 1
ATOM 2320 C C . PRO B 1 86 ? -16.547 63.968 47.795 1.00 34.35 87 PRO B C 1
ATOM 2321 O O . PRO B 1 86 ? -16.210 62.870 47.333 1.00 36.45 87 PRO B O 1
ATOM 2325 N N . MET B 1 87 ? -16.635 65.063 47.048 1.00 29.01 88 MET B N 1
ATOM 2326 C CA . MET B 1 87 ? -16.408 64.998 45.610 1.00 28.10 88 MET B CA 1
ATOM 2327 C C . MET B 1 87 ? -14.978 65.142 45.067 1.00 33.23 88 MET B C 1
ATOM 2328 O O . MET B 1 87 ? -14.788 65.181 43.854 1.00 27.55 88 MET B O 1
ATOM 2333 N N . VAL B 1 88 ? -13.980 65.248 45.946 1.00 29.29 89 VAL B N 1
ATOM 2334 C CA . VAL B 1 88 ? -12.592 65.305 45.486 1.00 28.43 89 VAL B CA 1
ATOM 2335 C C . VAL B 1 88 ? -11.705 64.371 46.297 1.00 24.14 89 VAL B C 1
ATOM 2336 O O . VAL B 1 88 ? -11.773 64.339 47.525 1.00 27.82 89 VAL B O 1
ATOM 2340 N N . PHE B 1 89 ? -10.905 63.574 45.597 1.00 30.04 90 PHE B N 1
ATOM 2341 C CA . PHE B 1 89 ? -9.945 62.684 46.249 1.00 34.80 90 PHE B CA 1
ATOM 2342 C C . PHE B 1 89 ? -10.523 61.653 47.208 1.00 35.60 90 PHE B C 1
ATOM 2343 O O . PHE B 1 89 ? -9.848 61.258 48.162 1.00 34.83 90 PHE B O 1
ATOM 2351 N N . GLY B 1 90 ? -11.753 61.212 46.973 1.00 34.42 91 GLY B N 1
ATOM 2352 C CA . GLY B 1 90 ? -12.340 60.236 47.881 1.00 40.19 91 GLY B CA 1
ATOM 2353 C C . GLY B 1 90 ? -13.192 59.159 47.229 1.00 36.86 91 GLY B C 1
ATOM 2354 O O . GLY B 1 90 ? -13.932 58.450 47.914 1.00 34.78 91 GLY B O 1
ATOM 2355 N N . ARG B 1 91 ? -13.077 59.029 45.913 1.00 31.92 92 ARG B N 1
ATOM 2356 C CA . ARG B 1 91 ? -13.849 58.042 45.158 1.00 42.60 92 ARG B CA 1
ATOM 2357 C C . ARG B 1 91 ? -15.346 58.279 45.337 1.00 39.01 92 ARG B C 1
ATOM 2358 O O . ARG B 1 91 ? -16.158 57.350 45.264 1.00 39.18 92 ARG B O 1
ATOM 2366 N N . GLY B 1 92 ? -15.702 59.543 45.551 1.00 35.79 93 GLY B N 1
ATOM 2367 C CA . GLY B 1 92 ? -17.094 59.905 45.733 1.00 31.13 93 GLY B CA 1
ATOM 2368 C C . GLY B 1 92 ? -17.886 59.662 44.466 1.00 35.59 93 GLY B C 1
ATOM 2369 O O . GLY B 1 92 ? -19.042 59.209 44.506 1.00 32.51 93 GLY B O 1
ATOM 2370 N N . GLY B 1 93 ? -17.262 59.976 43.337 1.00 34.13 94 GLY B N 1
ATOM 2371 C CA . GLY B 1 93 ? -17.911 59.784 42.056 1.00 36.53 94 GLY B CA 1
ATOM 2372 C C . GLY B 1 93 ? -18.315 58.333 41.863 1.00 40.66 94 GLY B C 1
ATOM 2373 O O . GLY B 1 93 ? -19.401 58.053 41.352 1.00 38.41 94 GLY B O 1
ATOM 2374 N N . GLU B 1 94 ? -17.445 57.413 42.268 1.00 40.87 95 GLU B N 1
ATOM 2375 C CA . GLU B 1 94 ? -17.720 55.985 42.134 1.00 41.34 95 GLU B CA 1
ATOM 2376 C C . GLU B 1 94 ? -18.929 55.566 42.967 1.00 42.49 95 GLU B C 1
ATOM 2377 O O . GLU B 1 94 ? -19.825 54.882 42.476 1.00 37.43 95 GLU B O 1
ATOM 2383 N N . GLU B 1 95 ? -18.958 55.988 44.227 1.00 43.94 96 GLU B N 1
ATOM 2384 C CA . GLU B 1 95 ? -20.066 55.654 45.108 1.00 40.00 96 GLU B CA 1
ATOM 2385 C C . GLU B 1 95 ? -21.379 56.222 44.564 1.00 46.54 96 GLU B C 1
ATOM 2386 O O . GLU B 1 95 ? -22.426 55.577 44.645 1.00 48.91 96 GLU B O 1
ATOM 2392 N N . VAL B 1 96 ? -21.327 57.424 44.002 1.00 43.35 97 VAL B N 1
ATOM 2393 C CA . VAL B 1 96 ? -22.529 58.042 43.444 1.00 47.56 97 VAL B CA 1
ATOM 2394 C C . VAL B 1 96 ? -23.090 57.208 42.288 1.00 52.43 97 VAL B C 1
ATOM 2395 O O . VAL B 1 96 ? -24.281 56.884 42.271 1.00 47.57 97 VAL B O 1
ATOM 2399 N N . LEU B 1 97 ? -22.231 56.870 41.328 1.00 49.95 98 LEU B N 1
ATOM 2400 C CA . LEU B 1 97 ? -22.635 56.058 40.181 1.00 51.22 98 LEU B CA 1
ATOM 2401 C C . LEU B 1 97 ? -23.315 54.776 40.644 1.00 51.55 98 LEU B C 1
ATOM 2402 O O . LEU B 1 97 ? -24.474 54.517 40.329 1.00 56.38 98 LEU B O 1
ATOM 2407 N N . PHE B 1 98 ? -22.566 53.967 41.382 1.00 48.48 99 PHE B N 1
ATOM 2408 C CA . PHE B 1 98 ? -23.072 52.705 41.882 1.00 53.46 99 PHE B CA 1
ATOM 2409 C C . PHE B 1 98 ? -24.474 52.868 42.461 1.00 56.69 99 PHE B C 1
ATOM 2410 O O . PHE B 1 98 ? -25.385 52.096 42.134 1.00 56.66 99 PHE B O 1
ATOM 2418 N N . LEU B 1 99 ? -24.651 53.874 43.314 1.00 48.62 100 LEU B N 1
ATOM 2419 C CA . LEU B 1 99 ? -25.933 54.105 43.965 1.00 52.22 100 LEU B CA 1
ATOM 2420 C C . LEU B 1 99 ? -27.054 54.487 43.017 1.00 57.41 100 LEU B C 1
ATOM 2421 O O . LEU B 1 99 ? -28.200 54.019 43.160 1.00 57.01 100 LEU B O 1
ATOM 2426 N N . LEU B 1 100 ? -26.737 55.355 42.064 1.00 57.62 101 LEU B N 1
ATOM 2427 C CA . LEU B 1 100 ? -27.732 55.773 41.103 1.00 59.72 101 LEU B CA 1
ATOM 2428 C C . LEU B 1 100 ? -28.127 54.585 40.230 1.00 64.07 101 LEU B C 1
ATOM 2429 O O . LEU B 1 100 ? -29.298 54.425 39.875 1.00 67.43 101 LEU B O 1
ATOM 2434 N N . ARG B 1 101 ? -27.148 53.747 39.901 1.00 64.98 102 ARG B N 1
ATOM 2435 C CA . ARG B 1 101 ? -27.395 52.578 39.067 1.00 65.41 102 ARG B CA 1
ATOM 2436 C C . ARG B 1 101 ? -28.271 51.542 39.765 1.00 62.86 102 ARG B C 1
ATOM 2437 O O . ARG B 1 101 ? -28.823 50.646 39.131 1.00 62.73 102 ARG B O 1
ATOM 2445 N N . HIS B 1 102 ? -28.403 51.680 41.078 1.00 63.71 103 HIS B N 1
ATOM 2446 C CA . HIS B 1 102 ? -29.230 50.775 41.857 1.00 58.65 103 HIS B CA 1
ATOM 2447 C C . HIS B 1 102 ? -30.448 51.538 42.350 1.00 55.50 103 HIS B C 1
ATOM 2448 O O . HIS B 1 102 ? -31.006 51.239 43.404 1.00 61.71 103 HIS B O 1
ATOM 2455 N N . GLY B 1 103 ? -30.839 52.537 41.562 1.00 53.91 104 GLY B N 1
ATOM 2456 C CA . GLY B 1 103 ? -31.996 53.353 41.874 1.00 57.56 104 GLY B CA 1
ATOM 2457 C C . GLY B 1 103 ? -31.958 54.200 43.131 1.00 63.86 104 GLY B C 1
ATOM 2458 O O . GLY B 1 103 ? -32.882 54.983 43.351 1.00 61.61 104 GLY B O 1
ATOM 2459 N N . VAL B 1 104 ? -30.911 54.067 43.947 1.00 59.07 105 VAL B N 1
ATOM 2460 C CA . VAL B 1 104 ? -30.811 54.843 45.187 1.00 56.93 105 VAL B CA 1
ATOM 2461 C C . VAL B 1 104 ? -30.558 56.324 44.940 1.00 53.09 105 VAL B C 1
ATOM 2462 O O . VAL B 1 104 ? -29.549 56.708 44.348 1.00 52.32 105 VAL B O 1
ATOM 2466 N N . PRO B 1 105 ? -31.482 57.179 45.390 1.00 50.35 106 PRO B N 1
ATOM 2467 C CA . PRO B 1 105 ? -31.316 58.619 45.195 1.00 50.53 106 PRO B CA 1
ATOM 2468 C C . PRO B 1 105 ? -30.103 59.063 46.007 1.00 47.77 106 PRO B C 1
ATOM 2469 O O . PRO B 1 105 ? -29.834 58.509 47.072 1.00 44.78 106 PRO B O 1
ATOM 2473 N N . VAL B 1 106 ? -29.371 60.051 45.509 1.00 48.18 107 VAL B N 1
ATOM 2474 C CA . VAL B 1 106 ? -28.211 60.545 46.241 1.00 45.40 107 VAL B CA 1
ATOM 2475 C C . VAL B 1 106 ? -28.180 62.059 46.253 1.00 47.06 107 VAL B C 1
ATOM 2476 O O . VAL B 1 106 ? -28.398 62.706 45.230 1.00 44.59 107 VAL B O 1
ATOM 2480 N N . GLU B 1 107 ? -27.941 62.628 47.426 1.00 42.96 108 GLU B N 1
ATOM 2481 C CA . GLU B 1 107 ? -27.842 64.066 47.526 1.00 40.52 108 GLU B CA 1
ATOM 2482 C C . GLU B 1 107 ? -26.458 64.348 48.093 1.00 39.12 108 GLU B C 1
ATOM 2483 O O . GLU B 1 107 ? -26.090 63.806 49.137 1.00 40.87 108 GLU B O 1
ATOM 2489 N N . VAL B 1 108 ? -25.700 65.189 47.397 1.00 35.32 109 VAL B N 1
ATOM 2490 C CA . VAL B 1 108 ? -24.355 65.543 47.817 1.00 32.39 109 VAL B CA 1
ATOM 2491 C C . VAL B 1 108 ? -24.364 66.810 48.659 1.00 27.43 109 VAL B C 1
ATOM 2492 O O . VAL B 1 108 ? -25.018 67.807 48.322 1.00 29.33 109 VAL B O 1
ATOM 2496 N N . VAL B 1 109 ? -23.668 66.750 49.784 1.00 29.15 110 VAL B N 1
ATOM 2497 C CA . VAL B 1 109 ? -23.545 67.906 50.658 1.00 28.46 110 VAL B CA 1
ATOM 2498 C C . VAL B 1 109 ? -22.051 68.251 50.716 1.00 32.17 110 VAL B C 1
ATOM 2499 O O . VAL B 1 109 ? -21.277 67.571 51.388 1.00 25.96 110 VAL B O 1
ATOM 2503 N N . PRO B 1 110 ? -21.629 69.292 49.969 1.00 30.12 111 PRO B N 1
ATOM 2504 C CA . PRO B 1 110 ? -20.236 69.759 49.906 1.00 32.25 111 PRO B CA 1
ATOM 2505 C C . PRO B 1 110 ? -19.673 70.029 51.288 1.00 31.69 111 PRO B C 1
ATOM 2506 O O . PRO B 1 110 ? -20.422 70.235 52.242 1.00 27.91 111 PRO B O 1
ATOM 2510 N N . GLY B 1 111 ? -18.347 70.019 51.392 1.00 30.83 112 GLY B N 1
ATOM 2511 C CA . GLY B 1 111 ? -1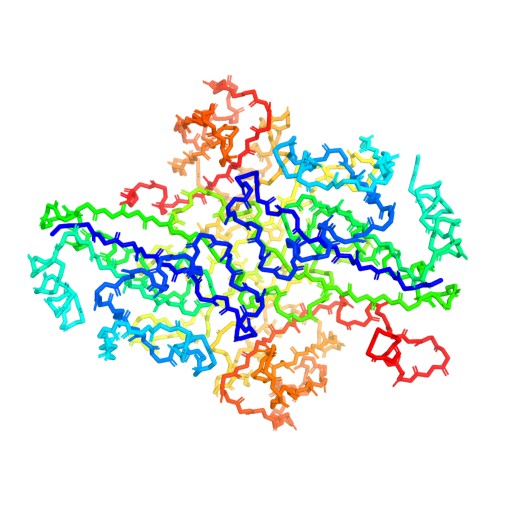7.716 70.271 52.667 1.00 23.34 112 GLY B CA 1
ATOM 2512 C C . GLY B 1 111 ? -16.483 71.148 52.516 1.00 25.67 112 GLY B C 1
ATOM 2513 O O . GLY B 1 111 ? -16.146 71.613 51.425 1.00 27.49 112 GLY B O 1
ATOM 2514 N N . VAL B 1 112 ? -15.824 71.396 53.634 1.00 24.50 113 VAL B N 1
ATOM 2515 C CA . VAL B 1 112 ? -14.597 72.175 53.641 1.00 27.90 113 VAL B CA 1
ATOM 2516 C C . VAL B 1 112 ? -13.512 71.167 53.289 1.00 22.14 113 VAL B C 1
ATOM 2517 O O . VAL B 1 112 ? -13.193 70.304 54.095 1.00 27.30 113 VAL B O 1
ATOM 2521 N N . THR B 1 113 ? -12.959 71.249 52.085 1.00 27.53 114 THR B N 1
ATOM 2522 C CA . THR B 1 113 ? -11.923 70.300 51.687 1.00 26.32 114 THR B CA 1
ATOM 2523 C C . THR B 1 113 ? -10.641 70.548 52.495 1.00 27.45 114 THR B C 1
ATOM 2524 O O . THR B 1 113 ? -10.373 71.672 52.932 1.00 23.45 114 THR B O 1
ATOM 2528 N N . SER B 1 114 ? -9.869 69.491 52.724 1.00 23.95 115 SER B N 1
ATOM 2529 C CA . SER B 1 114 ? -8.627 69.615 53.482 1.00 26.67 115 SER B CA 1
ATOM 2530 C C . SER B 1 114 ? -7.641 70.517 52.742 1.00 26.28 115 SER B C 1
ATOM 2531 O O . SER B 1 114 ? -6.762 71.123 53.353 1.00 31.02 115 SER B O 1
ATOM 2534 N N . LEU B 1 115 ? -7.806 70.621 51.424 1.00 27.12 116 LEU B N 1
ATOM 2535 C CA . LEU B 1 115 ? -6.947 71.484 50.604 1.00 24.40 116 LEU B CA 1
ATOM 2536 C C . LEU B 1 115 ? -6.938 72.888 51.155 1.00 24.18 116 LEU B C 1
ATOM 2537 O O . LEU B 1 115 ? -5.977 73.631 50.959 1.00 27.93 116 LEU B O 1
ATOM 2542 N N . LEU B 1 116 ? -8.032 73.256 51.815 1.00 23.96 117 LEU B N 1
ATOM 2543 C CA . LEU B 1 116 ? -8.193 74.598 52.367 1.00 25.14 117 LEU B CA 1
ATOM 2544 C C . LEU B 1 116 ? -8.006 74.651 53.881 1.00 26.85 117 LEU B C 1
ATOM 2545 O O . LEU B 1 116 ? -8.317 75.659 54.513 1.00 26.14 117 LEU B O 1
ATOM 2550 N N . ALA B 1 117 ? -7.490 73.573 54.465 1.00 28.35 118 ALA B N 1
ATOM 2551 C CA . ALA B 1 117 ? -7.329 73.536 55.914 1.00 31.57 118 ALA B CA 1
ATOM 2552 C C . ALA B 1 117 ? -6.124 74.258 56.487 1.00 31.25 118 ALA B C 1
ATOM 2553 O O . ALA B 1 117 ? -6.031 74.382 57.699 1.00 37.53 118 ALA B O 1
ATOM 2555 N N . SER B 1 118 ? -5.209 74.750 55.656 1.00 26.56 119 SER B N 1
ATOM 2556 C CA . SER B 1 118 ? -4.035 75.434 56.215 1.00 33.07 119 SER B CA 1
ATOM 2557 C C . SER B 1 118 ? -4.279 76.908 56.551 1.00 37.28 119 SER B C 1
ATOM 2558 O O . SER B 1 118 ? -3.561 77.488 57.361 1.00 36.50 119 SER B O 1
ATOM 2561 N N . GLY B 1 119 ? -5.289 77.510 55.935 1.00 31.99 120 GLY B N 1
ATOM 2562 C CA . GLY B 1 119 ? -5.560 78.908 56.189 1.00 35.51 120 GLY B CA 1
ATOM 2563 C C . GLY B 1 119 ? -4.708 79.809 55.309 1.00 37.70 120 GLY B C 1
ATOM 2564 O O . GLY B 1 119 ? -4.897 81.023 55.296 1.00 41.37 120 GLY B O 1
ATOM 2565 N N . LEU B 1 120 ? -3.766 79.222 54.573 1.00 33.84 121 LEU B N 1
ATOM 2566 C CA . LEU B 1 120 ? -2.909 80.006 53.676 1.00 30.79 121 LEU B CA 1
ATOM 2567 C C . LEU B 1 120 ? -3.677 80.420 52.424 1.00 29.50 121 LEU B C 1
ATOM 2568 O O . LEU B 1 120 ? -4.604 79.728 52.004 1.00 29.66 121 LEU B O 1
ATOM 2573 N N . PRO B 1 121 ? -3.317 81.566 51.817 1.00 31.09 122 PRO B N 1
ATOM 2574 C CA . PRO B 1 121 ? -4.022 81.986 50.604 1.00 29.51 122 PRO B CA 1
ATOM 2575 C C . PRO B 1 121 ? -3.427 81.205 49.430 1.00 31.63 122 PRO B C 1
ATOM 2576 O O . PRO B 1 121 ? -2.314 81.491 49.015 1.00 33.86 122 PRO B O 1
ATOM 2580 N N . LEU B 1 122 ? -4.155 80.232 48.886 1.00 25.75 123 LEU B N 1
ATOM 2581 C CA . LEU B 1 122 ? -3.614 79.455 47.782 1.00 26.05 123 LEU B CA 1
ATOM 2582 C C . LEU B 1 122 ? -3.450 80.325 46.538 1.00 24.23 123 LEU B C 1
ATOM 2583 O O . LEU B 1 122 ? -2.634 80.025 45.664 1.00 24.97 123 LEU B O 1
ATOM 2588 N N . THR B 1 123 ? -4.246 81.385 46.443 1.00 23.39 124 THR B N 1
ATOM 2589 C CA . THR B 1 123 ? -4.107 82.342 45.338 1.00 23.02 124 THR B CA 1
ATOM 2590 C C . THR B 1 123 ? -3.709 83.636 46.038 1.00 29.20 124 THR B C 1
ATOM 2591 O O . THR B 1 123 ? -4.270 83.982 47.082 1.00 28.92 124 THR B O 1
ATOM 2595 N N . HIS B 1 124 ? -2.730 84.344 45.494 1.00 27.31 125 HIS B N 1
ATOM 2596 C CA . HIS B 1 124 ? -2.292 85.582 46.121 1.00 28.51 125 HIS B CA 1
ATOM 2597 C C . HIS B 1 124 ? -1.666 86.470 45.073 1.00 32.27 125 HIS B C 1
ATOM 2598 O O . HIS B 1 124 ? -0.877 86.007 44.249 1.00 28.21 125 HIS B O 1
ATOM 2605 N N . ARG B 1 125 ? -2.022 87.749 45.117 1.00 32.42 126 ARG B N 1
ATOM 2606 C CA . ARG B 1 125 ? -1.531 88.714 44.145 1.00 35.63 126 ARG B CA 1
ATOM 2607 C C . ARG B 1 125 ? -0.031 88.647 43.961 1.00 30.56 126 ARG B C 1
ATOM 2608 O O . ARG B 1 125 ? 0.728 88.770 44.920 1.00 32.63 126 ARG B O 1
ATOM 2616 N N . GLY B 1 126 ? 0.379 88.422 42.717 1.00 34.78 127 GLY B N 1
ATOM 2617 C CA . GLY B 1 126 ? 1.791 88.357 42.396 1.00 32.47 127 GLY B CA 1
ATOM 2618 C C . GLY B 1 126 ? 2.470 87.032 42.672 1.00 39.78 127 GLY B C 1
ATOM 2619 O O . GLY B 1 126 ? 3.636 86.859 42.314 1.00 32.98 127 GLY B O 1
ATOM 2620 N N . LEU B 1 127 ? 1.776 86.095 43.316 1.00 33.51 128 LEU B N 1
ATOM 2621 C CA . LEU B 1 127 ? 2.392 84.797 43.595 1.00 30.77 128 LEU B CA 1
ATOM 2622 C C . LEU B 1 127 ? 1.652 83.668 42.885 1.00 32.33 128 LEU B C 1
ATOM 2623 O O . LEU B 1 127 ? 2.276 82.747 42.369 1.00 33.90 128 LEU B O 1
ATOM 2628 N N . ALA B 1 128 ? 0.326 83.751 42.837 1.00 30.03 129 ALA B N 1
ATOM 2629 C CA . ALA B 1 128 ? -0.472 82.706 42.197 1.00 31.53 129 ALA B CA 1
ATOM 2630 C C . ALA B 1 128 ? -1.867 83.188 41.837 1.00 29.57 129 ALA B C 1
ATOM 2631 O O . ALA B 1 128 ? -2.564 83.750 42.674 1.00 31.23 129 ALA B O 1
ATOM 2633 N N . HIS B 1 129 ? -2.288 82.954 40.598 1.00 28.55 130 HIS B N 1
ATOM 2634 C CA . HIS B 1 129 ? -3.621 83.377 40.175 1.00 30.91 130 HIS B CA 1
ATOM 2635 C C . HIS B 1 129 ? -4.570 82.195 40.091 1.00 29.58 130 HIS B C 1
ATOM 2636 O O . HIS B 1 129 ? -5.726 82.326 39.670 1.00 27.29 130 HIS B O 1
ATOM 2643 N N . GLY B 1 130 ? -4.070 81.043 40.526 1.00 27.16 131 GLY B N 1
ATOM 2644 C CA . GLY B 1 130 ? -4.860 79.830 40.517 1.00 22.48 131 GLY B CA 1
ATOM 2645 C C . GLY B 1 130 ? -4.032 78.770 41.208 1.00 26.84 131 GLY B C 1
ATOM 2646 O O . GLY B 1 130 ? -2.888 79.032 41.591 1.00 24.34 131 GLY B O 1
ATOM 2647 N N . PHE B 1 131 ? -4.595 77.584 41.395 1.00 23.85 132 PHE B N 1
ATOM 2648 C CA . PHE B 1 131 ? -3.845 76.516 42.032 1.00 24.80 132 PHE B CA 1
ATOM 2649 C C . PHE B 1 131 ? -4.342 75.190 41.483 1.00 27.09 132 PHE B C 1
ATOM 2650 O O . PHE B 1 131 ? -5.349 75.144 40.774 1.00 25.85 132 PHE B O 1
ATOM 2658 N N . ALA B 1 132 ? -3.627 74.121 41.808 1.00 25.31 133 ALA B N 1
ATOM 2659 C CA . ALA B 1 132 ? -3.997 72.781 41.367 1.00 23.01 133 ALA B CA 1
ATOM 2660 C C . ALA B 1 132 ? -3.842 71.853 42.562 1.00 24.97 133 ALA B C 1
ATOM 2661 O O . ALA B 1 132 ? -3.123 72.176 43.521 1.00 23.45 133 ALA B O 1
ATOM 2663 N N . ALA B 1 133 ? -4.520 70.708 42.522 1.00 21.54 134 ALA B N 1
ATOM 2664 C CA . ALA B 1 133 ? -4.422 69.735 43.605 1.00 22.30 134 ALA B CA 1
ATOM 2665 C C . ALA B 1 133 ? -4.303 68.371 42.928 1.00 27.20 134 ALA B C 1
ATOM 2666 O O . ALA B 1 133 ? -4.983 68.109 41.937 1.00 28.10 134 ALA B O 1
ATOM 2668 N N . VAL B 1 134 ? -3.423 67.521 43.446 1.00 25.03 135 VAL B N 1
ATOM 2669 C CA . VAL B 1 134 ? -3.202 66.214 42.853 1.00 23.23 135 VAL B CA 1
ATOM 2670 C C . VAL B 1 134 ? -2.942 65.181 43.935 1.00 24.01 135 VAL B C 1
ATOM 2671 O O . VAL B 1 134 ? -2.538 65.528 45.051 1.00 23.13 135 VAL B O 1
ATOM 2675 N N . SER B 1 135 ? -3.212 63.916 43.621 1.00 23.30 136 SER B N 1
ATOM 2676 C CA . SER B 1 135 ? -2.997 62.826 44.574 1.00 26.87 136 SER B CA 1
ATOM 2677 C C . SER B 1 135 ? -1.701 62.079 44.254 1.00 25.42 136 SER B C 1
ATOM 2678 O O . S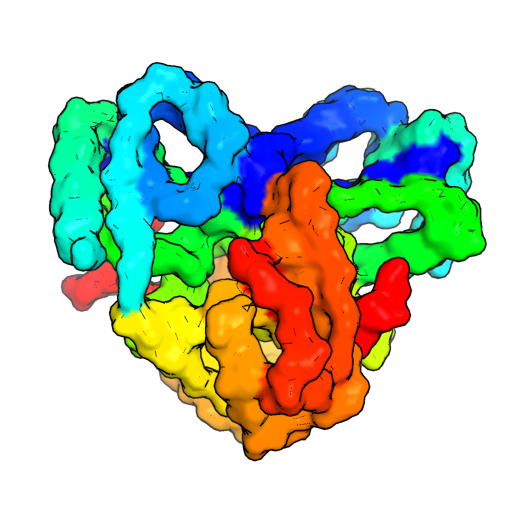ER B 1 135 ? -1.384 61.840 43.078 1.00 26.20 136 SER B O 1
ATOM 2681 N N . GLY B 1 136 ? -0.965 61.698 45.295 1.00 26.87 137 GLY B N 1
ATOM 2682 C CA . GLY B 1 136 ? 0.275 60.959 45.110 1.00 24.62 137 GLY B CA 1
ATOM 2683 C C . GLY B 1 136 ? 0.009 59.468 44.916 1.00 30.04 137 GLY B C 1
ATOM 2684 O O . GLY B 1 136 ? 0.912 58.693 44.572 1.00 29.52 137 GLY B O 1
ATOM 2685 N N . VAL B 1 137 ? -1.238 59.061 45.137 1.00 25.19 138 VAL B N 1
ATOM 2686 C CA . VAL B 1 137 ? -1.629 57.662 44.986 1.00 28.79 138 VAL B CA 1
ATOM 2687 C C . VAL B 1 137 ? -2.952 57.594 44.216 1.00 29.36 138 VAL B C 1
ATOM 2688 O O . VAL B 1 137 ? -3.922 58.265 44.549 1.00 31.52 138 VAL B O 1
ATOM 2692 N N . LEU B 1 138 ? -2.978 56.781 43.169 1.00 28.89 139 LEU B N 1
ATOM 2693 C CA . LEU B 1 138 ? -4.180 56.652 42.364 1.00 31.25 139 LEU B CA 1
ATOM 2694 C C . LEU B 1 138 ? -4.961 55.433 42.827 1.00 31.81 139 LEU B C 1
ATOM 2695 O O . LEU B 1 138 ? -4.457 54.625 43.611 1.00 31.83 139 LEU B O 1
ATOM 2700 N N . GLU B 1 139 ? -6.206 55.324 42.375 1.00 33.05 140 GLU B N 1
ATOM 2701 C CA . GLU B 1 139 ? -7.002 54.148 42.677 1.00 38.17 140 GLU B CA 1
ATOM 2702 C C . GLU B 1 139 ? -6.192 53.027 42.007 1.00 38.28 140 GLU B C 1
ATOM 2703 O O . GLU B 1 139 ? -5.771 53.159 40.858 1.00 43.14 140 GLU B O 1
ATOM 2709 N N . GLY B 1 140 ? -5.957 51.932 42.714 1.00 40.56 141 GLY B N 1
ATOM 2710 C CA . GLY B 1 140 ? -5.179 50.866 42.110 1.00 34.92 141 GLY B CA 1
ATOM 2711 C C . GLY B 1 140 ? -3.757 50.903 42.623 1.00 37.68 141 GLY B C 1
ATOM 2712 O O . GLY B 1 140 ? -2.977 49.971 42.408 1.00 35.40 141 GLY B O 1
ATOM 2713 N N . GLY B 1 141 ? -3.399 51.993 43.295 1.00 32.53 142 GLY B N 1
ATOM 2714 C CA . GLY B 1 141 ? -2.055 52.089 43.846 1.00 33.63 142 GLY B CA 1
ATOM 2715 C C . GLY B 1 141 ? -0.971 52.729 42.995 1.00 31.35 142 GLY B C 1
ATOM 2716 O O . GLY B 1 141 ? 0.149 52.902 43.472 1.00 35.61 142 GLY B O 1
ATOM 2717 N N . GLY B 1 142 ? -1.292 53.099 41.756 1.00 28.20 143 GLY B N 1
ATOM 2718 C CA . GLY B 1 142 ? -0.301 53.704 40.881 1.00 29.90 143 GLY B CA 1
ATOM 2719 C C . GLY B 1 142 ? 0.155 55.122 41.218 1.00 35.57 143 GLY B C 1
ATOM 2720 O O . GLY B 1 142 ? -0.353 55.763 42.142 1.00 31.92 143 GLY B O 1
ATOM 2721 N N . TYR B 1 143 ? 1.127 55.600 40.448 1.00 33.90 144 TYR B N 1
ATOM 2722 C CA . TYR B 1 143 ? 1.712 56.928 40.601 1.00 34.57 144 TYR B CA 1
ATOM 2723 C C . TYR B 1 143 ? 1.042 57.946 39.689 1.00 32.57 144 TYR B C 1
ATOM 2724 O O . TYR B 1 143 ? 0.682 57.641 38.556 1.00 33.81 144 TYR B O 1
ATOM 2733 N N . PRO B 1 144 ? 0.898 59.192 40.160 1.00 33.08 145 PRO B N 1
ATOM 2734 C CA . PRO B 1 144 ? 0.259 60.224 39.341 1.00 28.29 145 PRO B CA 1
ATOM 2735 C C . PRO B 1 144 ? 1.141 60.769 38.231 1.00 35.02 145 PRO B C 1
ATOM 2736 O O . PRO B 1 144 ? 2.373 60.784 38.336 1.00 31.21 145 PRO B O 1
ATOM 2740 N N . ASP B 1 145 ? 0.502 61.202 37.155 1.00 30.85 146 ASP B N 1
ATOM 2741 C CA . ASP B 1 145 ? 1.236 61.830 36.069 1.00 32.84 146 ASP B CA 1
ATOM 2742 C C . ASP B 1 145 ? 1.281 63.289 36.518 1.00 29.44 146 ASP B C 1
ATOM 2743 O O . ASP B 1 145 ? 0.255 63.967 36.511 1.00 27.79 146 ASP B O 1
ATOM 2748 N N . LEU B 1 146 ? 2.462 63.767 36.902 1.00 29.22 147 LEU B N 1
ATOM 2749 C CA . LEU B 1 146 ? 2.608 65.140 37.405 1.00 26.89 147 LEU B CA 1
ATOM 2750 C C . LEU B 1 146 ? 2.864 66.237 36.383 1.00 33.95 147 LEU B C 1
ATOM 2751 O O . LEU B 1 146 ? 2.872 67.413 36.718 1.00 30.17 147 LEU B O 1
ATOM 2756 N N . ARG B 1 147 ? 3.074 65.860 35.131 1.00 31.43 148 ARG B N 1
ATOM 2757 C CA . ARG B 1 147 ? 3.370 66.835 34.076 1.00 32.89 148 ARG B CA 1
ATOM 2758 C C . ARG B 1 147 ? 2.331 67.949 33.877 1.00 28.70 148 ARG B C 1
ATOM 2759 O O . ARG B 1 147 ? 2.687 69.114 33.725 1.00 31.27 148 ARG B O 1
ATOM 2767 N N . PRO B 1 148 ? 1.034 67.618 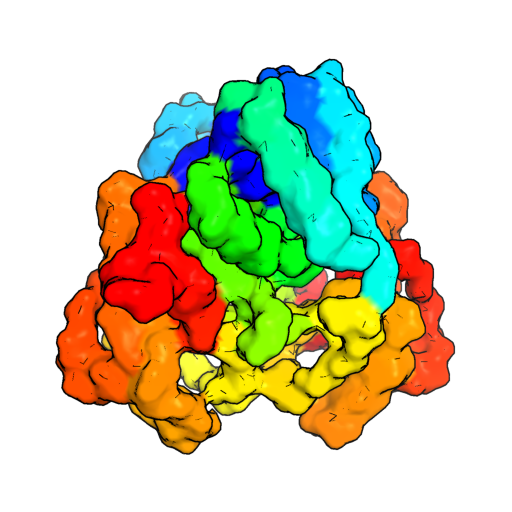33.882 1.00 30.25 149 PRO B N 1
ATOM 2768 C CA . PRO B 1 148 ? 0.077 68.717 33.697 1.00 33.42 149 PRO B CA 1
ATOM 2769 C C . PRO B 1 148 ? 0.041 69.641 34.932 1.00 36.89 149 PRO B C 1
ATOM 2770 O O . PRO B 1 148 ? -0.438 70.769 34.852 1.00 38.19 149 PRO B O 1
ATOM 2774 N N . PHE B 1 149 ? 0.579 69.166 36.054 1.00 29.04 150 PHE B N 1
ATOM 2775 C CA . PHE B 1 149 ? 0.555 69.919 37.306 1.00 33.61 150 PHE B CA 1
ATOM 2776 C C . PHE B 1 149 ? 1.857 70.575 37.718 1.00 34.11 150 PHE B C 1
ATOM 2777 O O . PHE B 1 149 ? 1.864 71.454 38.580 1.00 36.80 150 PHE B O 1
ATOM 2785 N N . ALA B 1 150 ? 2.956 70.142 37.122 1.00 29.55 151 ALA B N 1
ATOM 2786 C CA . ALA B 1 150 ? 4.262 70.623 37.538 1.00 32.95 151 ALA B CA 1
ATOM 2787 C C . ALA B 1 150 ? 4.527 72.109 37.667 1.00 33.22 151 ALA B C 1
ATOM 2788 O O . ALA B 1 150 ? 5.295 72.506 38.540 1.00 34.65 151 ALA B O 1
ATOM 2790 N N . ARG B 1 151 ? 3.921 72.928 36.815 1.00 31.21 152 ARG B N 1
ATOM 2791 C CA . ARG B 1 151 ? 4.186 74.357 36.868 1.00 33.47 152 ARG B CA 1
ATOM 2792 C C . ARG B 1 151 ? 3.061 75.269 37.373 1.00 33.14 152 ARG B C 1
ATOM 2793 O O . ARG B 1 151 ? 3.130 76.474 37.193 1.00 30.92 152 ARG B O 1
ATOM 2801 N N . VAL B 1 152 ? 2.027 74.720 37.998 1.00 29.04 153 VAL B N 1
ATOM 2802 C CA . VAL B 1 152 ? 0.964 75.586 38.529 1.00 28.10 153 VAL B CA 1
ATOM 2803 C C . VAL B 1 152 ? 1.657 76.351 39.665 1.00 27.61 153 VAL B C 1
ATOM 2804 O O . VAL B 1 152 ? 2.423 75.762 40.428 1.00 31.82 153 VAL B O 1
ATOM 2808 N N . PRO B 1 153 ? 1.427 77.673 39.778 1.00 27.09 154 PRO B N 1
ATOM 2809 C CA . PRO B 1 153 ? 2.095 78.440 40.846 1.00 25.66 154 PRO B CA 1
ATOM 2810 C C . PRO B 1 153 ? 1.916 77.916 42.271 1.00 25.91 154 PRO B C 1
ATOM 2811 O O . PRO B 1 153 ? 2.859 77.918 43.059 1.00 27.00 154 PRO B O 1
ATOM 2815 N N . THR B 1 154 ? 0.717 77.476 42.621 1.00 21.89 155 THR B N 1
ATOM 2816 C CA . THR B 1 154 ? 0.523 76.896 43.943 1.00 24.93 155 THR B CA 1
ATOM 2817 C C . THR B 1 154 ? 0.057 75.472 43.657 1.00 22.85 155 THR B C 1
ATOM 2818 O O . THR B 1 154 ? -0.903 75.261 42.911 1.00 23.95 155 THR B O 1
ATOM 2822 N N . LEU B 1 155 ? 0.743 74.500 44.234 1.00 24.97 156 LEU B N 1
ATOM 2823 C CA . LEU B 1 155 ? 0.368 73.112 44.019 1.00 25.93 156 LEU B CA 1
ATOM 2824 C C . LEU B 1 155 ? 0.151 72.452 45.363 1.00 22.73 156 LEU B C 1
ATOM 2825 O O . LEU B 1 155 ? 0.963 72.576 46.271 1.00 24.29 156 LEU B O 1
ATOM 2830 N N . VAL B 1 156 ? -0.959 71.745 45.476 1.00 2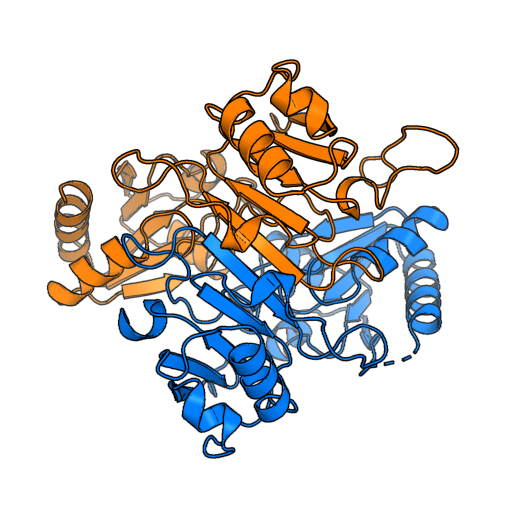4.52 157 VAL B N 1
ATOM 2831 C CA . VAL B 1 156 ? -1.292 71.041 46.692 1.00 21.47 157 VAL B CA 1
ATOM 2832 C C . VAL B 1 156 ? -1.320 69.546 46.371 1.00 27.29 157 VAL B C 1
ATOM 2833 O O . VAL B 1 156 ? -1.932 69.114 45.390 1.00 23.39 157 VAL B O 1
ATOM 2837 N N . VAL B 1 157 ? -0.646 68.762 47.204 1.00 21.79 158 VAL B N 1
ATOM 2838 C CA . VAL B 1 157 ? -0.579 67.329 47.012 1.00 24.27 158 VAL B CA 1
ATOM 2839 C C . VAL B 1 157 ? -1.191 66.594 48.206 1.00 26.78 158 VAL B C 1
ATOM 2840 O O . VAL B 1 157 ? -0.845 66.867 49.364 1.00 29.18 158 VAL B O 1
ATOM 2844 N N . LEU B 1 158 ? -2.123 65.688 47.916 1.00 25.37 159 LEU B N 1
ATOM 2845 C CA . LEU B 1 158 ? -2.755 64.857 48.940 1.00 22.81 159 LEU B CA 1
ATOM 2846 C C . LEU B 1 158 ? -2.213 63.453 48.732 1.00 23.97 159 LEU B C 1
ATOM 2847 O O . LEU B 1 158 ? -1.835 63.096 47.610 1.00 25.83 159 LEU B O 1
ATOM 2852 N N . MET B 1 159 ? -2.129 62.682 49.817 1.00 24.15 160 MET B N 1
ATOM 2853 C CA . MET B 1 159 ? -1.582 61.334 49.774 1.00 30.45 160 MET B CA 1
ATOM 2854 C C . MET B 1 159 ? -0.206 61.315 49.115 1.00 27.09 160 MET B C 1
ATOM 2855 O O . MET B 1 159 ? 0.076 60.439 48.291 1.00 29.86 160 MET B O 1
ATOM 2860 N N . GLY B 1 160 ? 0.635 62.290 49.471 1.00 24.80 161 GLY B N 1
ATOM 2861 C CA . GLY B 1 160 ? 1.977 62.370 48.904 1.00 24.31 161 GLY B CA 1
ATOM 2862 C C . GLY B 1 160 ? 3.101 62.192 49.915 1.00 28.68 161 GLY B C 1
ATOM 2863 O O . GLY B 1 160 ? 4.267 62.336 49.571 1.00 27.48 161 GLY B O 1
ATOM 2864 N N . VAL B 1 161 ? 2.766 61.872 51.163 1.00 22.87 162 VAL B N 1
ATOM 2865 C CA . VAL B 1 161 ? 3.811 61.677 52.187 1.00 25.72 162 VAL B CA 1
ATOM 2866 C C . VAL B 1 161 ? 4.742 60.489 51.948 1.00 24.96 162 VAL B C 1
ATOM 2867 O O . VAL B 1 161 ? 5.950 60.671 51.874 1.00 29.42 162 VAL B O 1
ATOM 2871 N N . GLY B 1 162 ? 4.189 59.286 51.813 1.00 25.71 163 GLY B N 1
ATOM 2872 C CA . GLY B 1 162 ? 5.019 58.110 51.594 1.00 27.16 163 GLY B CA 1
ATOM 2873 C C . GLY B 1 162 ? 5.902 58.245 50.376 1.00 29.52 163 GLY B C 1
ATOM 2874 O O . GLY B 1 162 ? 7.059 57.822 50.391 1.00 30.35 163 GLY B O 1
ATOM 2875 N N . ARG B 1 163 ? 5.358 58.857 49.327 1.00 29.13 164 ARG B N 1
ATOM 2876 C CA . ARG B 1 163 ? 6.098 59.052 48.078 1.00 32.02 164 ARG B CA 1
ATOM 2877 C C . ARG B 1 163 ? 6.670 60.448 47.898 1.00 32.94 164 ARG B C 1
ATOM 2878 O O . ARG B 1 163 ? 6.986 60.831 46.779 1.00 27.75 164 ARG B O 1
ATOM 2886 N N . ARG B 1 164 ? 6.836 61.195 48.992 1.00 27.58 165 ARG B N 1
ATOM 2887 C CA . ARG B 1 164 ? 7.313 62.569 48.884 1.00 29.72 165 ARG B CA 1
ATOM 2888 C C . ARG B 1 164 ? 8.638 62.754 48.155 1.00 26.94 165 ARG B C 1
ATOM 2889 O O . ARG B 1 164 ? 8.797 63.708 47.395 1.00 28.72 165 ARG B O 1
ATOM 2897 N N . VAL B 1 165 ? 9.583 61.847 48.361 1.00 28.05 166 VAL B N 1
ATOM 2898 C CA . VAL B 1 165 ? 10.877 61.968 47.686 1.00 30.96 166 VAL B CA 1
ATOM 2899 C C . VAL B 1 165 ? 10.688 61.836 46.181 1.00 27.58 166 VAL B C 1
ATOM 2900 O O . VAL B 1 165 ? 11.152 62.675 45.413 1.00 31.98 166 VAL B O 1
ATOM 2904 N N . TRP B 1 166 ? 9.998 60.782 45.758 1.00 27.90 167 TRP B N 1
ATOM 2905 C CA . TRP B 1 166 ? 9.763 60.585 44.334 1.00 26.48 167 TRP B CA 1
ATOM 2906 C C . TRP B 1 166 ? 9.001 61.768 43.745 1.00 24.17 167 TRP B C 1
ATOM 2907 O O . TRP B 1 166 ? 9.326 62.237 42.662 1.00 27.89 167 TRP B O 1
ATOM 2918 N N . ILE B 1 167 ? 7.970 62.240 44.446 1.00 25.03 168 ILE B N 1
ATOM 2919 C CA . ILE B 1 167 ? 7.173 63.358 43.939 1.00 25.58 168 ILE B CA 1
ATOM 2920 C C . ILE B 1 167 ? 8.065 64.600 43.806 1.00 29.14 168 ILE B C 1
ATOM 2921 O O . ILE B 1 167 ? 8.053 65.270 42.772 1.00 26.78 168 ILE B O 1
ATOM 2926 N N . ALA B 1 168 ? 8.856 64.888 44.839 1.00 27.83 169 ALA B N 1
ATOM 2927 C CA . ALA B 1 168 ? 9.742 66.048 44.814 1.00 28.14 169 ALA B CA 1
ATOM 2928 C C . ALA B 1 168 ? 10.744 65.941 43.662 1.00 34.50 169 ALA B C 1
ATOM 2929 O O . ALA B 1 168 ? 10.978 66.907 42.939 1.00 32.46 169 ALA B O 1
ATOM 2931 N N . LYS B 1 169 ? 11.351 64.771 43.495 1.00 33.66 170 LYS B N 1
ATOM 2932 C CA . LYS B 1 169 ? 12.323 64.599 42.415 1.00 32.52 170 LYS B CA 1
ATOM 2933 C C . LYS B 1 169 ? 11.662 64.759 41.058 1.00 28.87 170 LYS B C 1
ATOM 2934 O O . LYS B 1 169 ? 12.232 65.339 40.131 1.00 32.01 170 LYS B O 1
ATOM 2940 N N . GLU B 1 170 ? 10.454 64.237 40.931 1.00 29.37 171 GLU B N 1
ATOM 2941 C CA . GLU B 1 170 ? 9.749 64.339 39.664 1.00 30.44 171 GLU B CA 1
ATOM 2942 C C . GLU B 1 170 ? 9.404 65.808 39.368 1.00 35.27 171 GLU B C 1
ATOM 2943 O O . GLU B 1 170 ? 9.582 66.266 38.246 1.00 31.75 171 GLU B O 1
ATOM 2949 N N . LEU B 1 171 ? 8.938 66.556 40.369 1.00 25.03 172 LEU B N 1
ATOM 2950 C CA . LEU B 1 171 ? 8.609 67.957 40.139 1.00 28.61 172 LEU B CA 1
ATOM 2951 C C . LEU B 1 171 ? 9.878 68.742 39.785 1.00 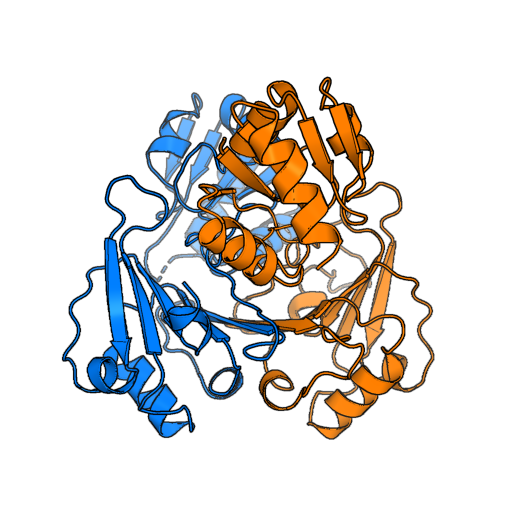27.62 172 LEU B C 1
ATOM 2952 O O . LEU B 1 171 ? 9.836 69.663 38.976 1.00 33.71 172 LEU B O 1
ATOM 2957 N N . LEU B 1 172 ? 10.999 68.405 40.417 1.00 26.92 173 LEU B N 1
ATOM 2958 C CA . LEU B 1 172 ? 12.257 69.078 40.095 1.00 30.36 173 LEU B CA 1
ATOM 2959 C C . LEU B 1 172 ? 12.600 68.767 38.641 1.00 31.46 173 LEU B C 1
ATOM 2960 O O . LEU B 1 172 ? 12.991 69.655 37.881 1.00 37.05 173 LEU B O 1
ATOM 2965 N N . ARG B 1 173 ? 12.437 67.508 38.251 1.00 31.47 174 ARG B N 1
ATOM 2966 C CA . ARG B 1 173 ? 12.714 67.092 36.875 1.00 33.54 174 ARG B CA 1
ATOM 2967 C C . ARG B 1 173 ? 11.805 67.850 35.912 1.00 39.53 174 ARG B C 1
ATOM 2968 O O . ARG B 1 173 ? 12.180 68.145 34.779 1.00 30.45 174 ARG B O 1
ATOM 2976 N N . LEU B 1 174 ? 10.595 68.158 36.361 1.00 32.67 175 LEU B N 1
ATOM 2977 C CA . LEU B 1 174 ? 9.654 68.853 35.501 1.00 29.97 175 LEU B CA 1
ATOM 2978 C C . LEU B 1 174 ? 9.774 70.384 35.568 1.00 32.13 175 LEU B C 1
ATOM 2979 O O . LEU B 1 174 ? 8.921 71.113 35.044 1.00 35.33 175 LEU B O 1
ATOM 2984 N N . GLY B 1 175 ? 10.829 70.871 36.217 1.00 37.99 176 GLY B N 1
ATOM 2985 C CA . GLY B 1 175 ? 11.066 72.310 36.250 1.00 39.65 176 GLY B CA 1
ATOM 2986 C C . GLY B 1 175 ? 10.703 73.165 37.455 1.00 41.05 176 GLY B C 1
ATOM 2987 O O . GLY B 1 175 ? 10.847 74.384 37.376 1.00 37.66 176 GLY B O 1
ATOM 2988 N N . ARG B 1 176 ? 10.229 72.586 38.557 1.00 33.63 177 ARG B N 1
ATOM 2989 C CA . ARG B 1 176 ? 9.911 73.432 39.692 1.00 33.17 177 ARG B CA 1
ATOM 2990 C C . ARG B 1 176 ? 11.199 73.870 40.352 1.00 30.06 177 ARG B C 1
ATOM 2991 O O . ARG B 1 176 ? 12.211 73.175 40.312 1.00 35.04 177 ARG B O 1
ATOM 2999 N N . ASP B 1 177 ? 11.142 75.039 40.968 1.00 33.16 178 ASP B N 1
ATOM 3000 C CA . ASP B 1 177 ? 12.283 75.639 41.647 1.00 35.12 178 ASP B CA 1
ATOM 3001 C C . ASP B 1 177 ? 12.708 74.854 42.889 1.00 33.46 178 ASP B C 1
ATOM 3002 O O . ASP B 1 177 ? 11.930 74.679 43.824 1.00 37.76 178 ASP B O 1
ATOM 3007 N N . PRO B 1 178 ? 13.953 74.349 42.906 1.00 40.35 179 PRO B N 1
ATOM 3008 C CA . PRO B 1 178 ? 14.442 73.587 44.060 1.00 34.55 179 PRO B CA 1
ATOM 3009 C C . PRO B 1 178 ? 14.445 74.368 45.374 1.00 35.01 179 PRO B C 1
ATOM 3010 O O . PRO B 1 178 ? 14.479 73.775 46.452 1.00 32.41 179 PRO B O 1
ATOM 3014 N N . ARG B 1 179 ? 14.412 75.696 45.286 1.00 38.57 180 ARG B N 1
ATOM 3015 C CA . ARG B 1 179 ? 14.428 76.525 46.490 1.00 37.50 180 ARG B CA 1
ATOM 3016 C C . ARG B 1 179 ? 13.017 76.926 46.864 1.00 36.88 180 ARG B C 1
ATOM 3017 O O . ARG B 1 179 ? 12.796 77.620 47.845 1.00 34.30 180 ARG B O 1
ATOM 3025 N N . GLU B 1 180 ? 12.059 76.473 46.071 1.00 33.36 181 GLU B N 1
ATOM 3026 C CA . GLU B 1 180 ? 10.669 76.769 46.345 1.00 36.98 181 GLU B CA 1
ATOM 3027 C C . GLU B 1 180 ? 10.319 76.368 47.765 1.00 31.84 181 GLU B C 1
ATOM 3028 O O . GLU B 1 180 ? 10.660 75.274 48.203 1.00 33.28 181 GLU B O 1
ATOM 3034 N N . PRO B 1 181 ? 9.659 77.258 48.520 1.00 32.49 182 PRO B N 1
ATOM 3035 C CA . PRO B 1 181 ? 9.299 76.873 49.887 1.00 26.50 182 PRO B CA 1
ATOM 3036 C C . PRO B 1 181 ? 8.096 75.906 49.854 1.00 26.41 182 PRO B C 1
ATOM 3037 O O . PRO B 1 181 ? 7.202 76.060 49.037 1.00 26.33 182 PRO B O 1
ATOM 3041 N N . THR B 1 182 ? 8.090 74.883 50.696 1.00 28.83 183 THR B N 1
ATOM 3042 C CA . THR B 1 182 ? 6.941 73.985 50.714 1.00 31.29 183 THR B CA 1
ATOM 3043 C C . THR B 1 182 ? 6.537 73.762 52.155 1.00 34.29 183 THR B C 1
ATOM 3044 O O . THR B 1 182 ? 7.328 73.995 53.086 1.00 32.72 183 THR B O 1
ATOM 3048 N N . LEU B 1 183 ? 5.298 73.323 52.343 1.00 27.60 184 LEU B N 1
ATOM 3049 C CA . LEU B 1 183 ? 4.783 73.106 53.678 1.00 27.02 184 LEU B CA 1
ATOM 3050 C C . LEU B 1 183 ? 3.920 71.858 53.814 1.00 28.32 184 LEU B C 1
ATOM 3051 O O . LEU B 1 183 ? 2.983 71.630 53.030 1.00 25.92 184 LEU B O 1
ATOM 3056 N N . PHE B 1 184 ? 4.248 71.051 54.816 1.00 26.04 185 PHE B N 1
ATOM 3057 C CA . PHE B 1 184 ? 3.477 69.852 55.122 1.00 28.89 185 PHE B CA 1
ATOM 3058 C C . PHE B 1 184 ? 2.681 70.144 56.380 1.00 33.00 185 PHE B C 1
ATOM 3059 O O . PHE B 1 184 ? 3.238 70.592 57.386 1.00 30.58 185 PHE B O 1
ATOM 3067 N N . VAL B 1 185 ? 1.380 69.888 56.342 1.00 29.20 186 VAL B N 1
ATOM 3068 C CA . VAL B 1 185 ? 0.564 70.087 57.531 1.00 27.86 186 VAL B CA 1
ATOM 3069 C C . VAL B 1 185 ? 0.021 68.715 57.907 1.00 31.53 186 VAL B C 1
ATOM 3070 O O . VAL B 1 185 ? -0.867 68.186 57.228 1.00 28.20 186 VAL B O 1
ATOM 3074 N N . GLU B 1 186 ? 0.581 68.103 58.946 1.00 29.95 187 GLU B N 1
ATOM 3075 C CA . GLU B 1 186 ? 0.085 66.800 59.376 1.00 31.84 187 GLU B CA 1
ATOM 3076 C C . GLU B 1 186 ? -1.183 67.041 60.198 1.00 35.36 187 GLU B C 1
ATOM 3077 O O . GLU B 1 186 ? -1.263 67.998 60.969 1.00 33.48 187 GLU B O 1
ATOM 3083 N N . ARG B 1 187 ? -2.167 66.169 60.030 1.00 36.98 188 ARG B N 1
ATOM 3084 C CA . ARG B 1 187 ? -3.427 66.248 60.769 1.00 32.85 188 ARG B CA 1
ATOM 3085 C C . ARG B 1 187 ? -3.934 67.650 60.955 1.00 37.22 188 ARG B C 1
ATOM 3086 O O . ARG B 1 187 ? -4.210 68.091 62.076 1.00 37.21 188 ARG B O 1
ATOM 3094 N N . ALA B 1 188 ? -4.081 68.342 5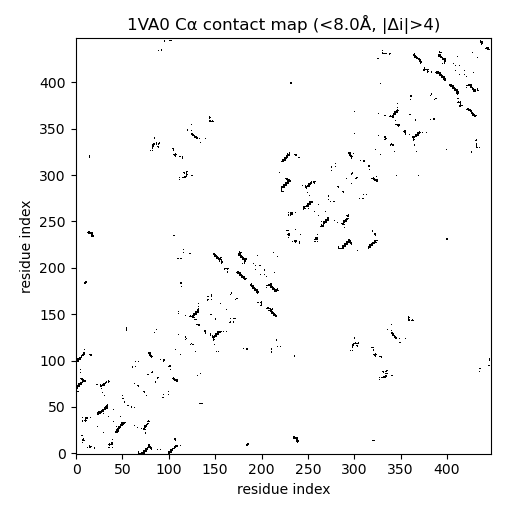9.834 1.00 33.53 189 ALA B N 1
ATOM 3095 C CA . ALA B 1 188 ? -4.549 69.708 59.840 1.00 39.35 189 ALA B CA 1
ATOM 3096 C C . ALA B 1 188 ? -5.955 69.745 60.459 1.00 42.94 189 ALA B C 1
ATOM 3097 O O . ALA B 1 188 ? -6.726 68.816 60.353 1.00 37.06 189 ALA B O 1
ATOM 3099 N N . SER B 1 189 ? -6.229 70.854 61.119 1.00 38.80 190 SER B N 1
ATOM 3100 C CA . SER B 1 189 ? -7.471 71.182 61.813 1.00 48.36 190 SER B CA 1
ATOM 3101 C C . SER B 1 189 ? -7.550 70.607 63.238 1.00 50.06 190 SER B C 1
ATOM 3102 O O . SER B 1 189 ? -8.218 71.181 64.115 1.00 59.06 190 SER B O 1
ATOM 3105 N N . THR B 1 190 ? -6.877 69.474 63.469 1.00 50.33 191 THR B N 1
ATOM 3106 C CA . THR B 1 190 ? -6.873 68.779 64.768 1.00 43.22 191 THR B CA 1
ATOM 3107 C C . THR B 1 190 ? -5.829 69.281 65.784 1.00 48.64 191 THR B C 1
ATOM 3108 O O . THR B 1 190 ? -4.952 70.101 65.475 1.00 42.56 191 THR B O 1
ATOM 3112 N N . PRO B 1 191 ? -5.895 68.763 67.023 1.00 48.87 192 PRO B N 1
ATOM 3113 C CA . PRO B 1 191 ? -4.953 69.163 68.075 1.00 48.00 192 PRO B CA 1
ATOM 3114 C C . PRO B 1 191 ? -3.535 68.664 67.806 1.00 40.54 192 PRO B C 1
ATOM 3115 O O . PRO B 1 191 ? -2.574 69.199 68.353 1.00 45.21 192 PRO B O 1
ATOM 3119 N N . LYS B 1 192 ? -3.408 67.632 66.975 1.00 39.98 193 LYS B N 1
ATOM 3120 C CA . LYS B 1 192 ? -2.104 67.062 66.657 1.00 40.76 193 LYS B CA 1
ATOM 3121 C C . LYS B 1 192 ? -1.542 67.691 65.408 1.00 39.73 193 LYS B C 1
ATOM 3122 O O . LYS B 1 192 ? -0.583 67.178 64.828 1.00 36.68 193 LYS B O 1
ATOM 3128 N N . GLU B 1 193 ? -2.124 68.805 64.983 1.00 35.20 194 GLU B N 1
ATOM 3129 C CA . GLU B 1 193 ? -1.636 69.448 63.780 1.00 33.51 194 GLU B CA 1
ATOM 3130 C C . GLU B 1 193 ? -0.179 69.857 63.938 1.00 35.90 194 GLU B C 1
ATOM 3131 O O . GLU B 1 193 ? 0.164 70.602 64.861 1.00 31.90 194 GLU B O 1
ATOM 3137 N N . ARG B 1 194 ? 0.669 69.394 63.024 1.00 32.34 195 ARG B N 1
ATOM 3138 C CA . ARG B 1 194 ? 2.088 69.735 63.058 1.00 32.05 195 ARG B CA 1
ATOM 3139 C C . ARG B 1 194 ? 2.513 70.208 61.682 1.00 31.97 195 ARG B C 1
ATOM 3140 O O . ARG B 1 194 ? 2.351 69.497 60.686 1.00 30.02 195 ARG B O 1
ATOM 3148 N N . ARG B 1 195 ? 3.042 71.420 61.621 1.00 28.32 196 ARG B N 1
ATOM 3149 C CA . ARG B 1 195 ? 3.493 71.981 60.370 1.00 28.21 196 ARG B CA 1
ATOM 3150 C C . ARG B 1 195 ? 4.983 71.785 60.159 1.00 34.61 196 ARG B C 1
ATOM 3151 O O . ARG B 1 195 ? 5.797 72.050 61.045 1.00 34.92 196 ARG B O 1
ATOM 3159 N N . VAL B 1 196 ? 5.335 71.323 58.969 1.00 32.57 197 VAL B N 1
ATOM 3160 C CA . VAL B 1 196 ? 6.715 71.066 58.637 1.00 29.67 197 VAL B CA 1
ATOM 3161 C C . VAL B 1 196 ? 7.115 71.858 57.409 1.00 36.09 197 VAL B C 1
ATOM 3162 O O . VAL B 1 196 ? 6.568 71.659 56.320 1.00 38.20 197 VAL B O 1
ATOM 3166 N N . HIS B 1 197 ? 8.075 72.760 57.603 1.00 30.80 198 HIS B N 1
ATOM 3167 C CA . HIS B 1 197 ? 8.567 73.617 56.540 1.00 29.01 198 HIS B CA 1
ATOM 3168 C C . HIS B 1 197 ? 9.826 73.042 55.891 1.00 34.89 198 HIS B C 1
ATOM 3169 O O . HIS B 1 197 ? 10.722 72.554 56.584 1.00 31.11 198 HIS B O 1
ATOM 3176 N N . ALA B 1 198 ? 9.892 73.108 54.563 1.00 34.25 199 ALA B N 1
ATOM 3177 C CA . ALA B 1 198 ? 11.043 72.593 53.825 1.00 34.40 199 ALA B CA 1
ATOM 3178 C C . ALA B 1 198 ? 11.055 73.093 52.401 1.00 36.70 199 ALA B C 1
ATOM 3179 O O . ALA B 1 198 ? 10.000 73.312 51.803 1.00 39.72 199 ALA B O 1
ATOM 3181 N N . ARG B 1 199 ? 12.248 73.278 51.846 1.00 28.62 200 ARG B N 1
ATOM 3182 C CA . ARG B 1 199 ? 12.340 73.707 50.460 1.00 30.62 200 ARG B CA 1
ATOM 3183 C C . ARG B 1 199 ? 12.115 72.430 49.651 1.00 22.90 200 ARG B C 1
ATOM 3184 O O . ARG B 1 199 ? 12.308 71.330 50.156 1.00 28.36 200 ARG B O 1
ATOM 3192 N N . LEU B 1 200 ? 11.696 72.563 48.409 1.00 28.04 201 LEU B N 1
ATOM 3193 C CA . LEU B 1 200 ? 11.455 71.380 47.590 1.00 34.60 201 LEU B CA 1
ATOM 3194 C C . LEU B 1 200 ? 12.668 70.450 47.509 1.00 36.02 201 LEU B C 1
ATOM 3195 O O . LEU B 1 200 ? 12.538 69.232 47.622 1.00 29.99 201 LEU B O 1
ATOM 3200 N N . GLU B 1 201 ? 13.854 71.023 47.324 1.00 35.97 202 GLU B N 1
ATOM 3201 C CA . GLU B 1 201 ? 15.071 70.217 47.211 1.00 36.91 202 GLU B CA 1
ATOM 3202 C C . GLU B 1 201 ? 15.340 69.388 48.462 1.00 34.02 202 GLU B C 1
ATOM 3203 O O . GLU B 1 201 ? 15.822 68.257 48.371 1.00 34.10 202 GLU B O 1
ATOM 3209 N N . GLU B 1 202 ? 15.034 69.943 49.631 1.00 29.56 203 GLU B N 1
ATOM 3210 C CA . GLU B 1 202 ? 15.239 69.209 50.871 1.00 26.31 203 GLU B CA 1
ATOM 3211 C C . GLU B 1 202 ? 14.326 67.985 50.910 1.00 34.55 203 GLU B C 1
ATOM 3212 O O . GLU B 1 202 ? 14.655 66.973 51.534 1.00 32.14 203 GLU B O 1
ATOM 3218 N N . VAL B 1 203 ? 13.163 68.073 50.267 1.00 29.71 204 VAL B N 1
ATOM 3219 C CA . VAL B 1 203 ? 12.260 66.927 50.260 1.00 30.33 204 VAL B CA 1
ATOM 3220 C C . VAL B 1 203 ? 12.832 65.867 49.326 1.00 26.49 204 VAL B C 1
ATOM 3221 O O . VAL B 1 203 ? 12.886 64.685 49.666 1.00 27.49 204 VAL B O 1
ATOM 3225 N N . ALA B 1 204 ? 13.290 66.305 48.159 1.00 28.18 205 ALA B N 1
ATOM 3226 C CA . ALA B 1 204 ? 13.871 65.392 47.175 1.00 34.68 205 ALA B CA 1
ATOM 3227 C C . ALA B 1 204 ? 15.136 64.718 47.726 1.00 34.57 205 ALA B C 1
ATOM 3228 O O . ALA B 1 204 ? 15.471 63.602 47.337 1.00 33.91 205 ALA B O 1
ATOM 3230 N N . GLU B 1 205 ? 15.825 65.391 48.644 1.00 33.09 206 GLU B N 1
ATOM 3231 C CA . GLU B 1 205 ? 17.041 64.835 49.231 1.00 32.22 206 GLU B CA 1
ATOM 3232 C C . GLU B 1 205 ? 16.751 63.905 50.386 1.00 38.45 206 GLU B C 1
ATOM 3233 O O . GLU B 1 205 ? 17.673 63.446 51.062 1.00 35.93 206 GLU B O 1
ATOM 3239 N N . GLY B 1 206 ? 15.466 63.638 50.624 1.00 33.72 207 GLY B N 1
ATOM 3240 C CA . GLY B 1 206 ? 15.081 62.730 51.690 1.00 28.43 207 GLY B CA 1
ATOM 3241 C C . GLY B 1 206 ? 15.422 63.253 53.074 1.00 31.99 207 GLY B C 1
ATOM 3242 O O . GLY B 1 206 ? 15.655 62.478 54.001 1.00 34.62 207 GLY B O 1
ATOM 3243 N N . LYS B 1 207 ? 15.412 64.568 53.236 1.00 32.34 208 LYS B N 1
ATOM 3244 C CA . LYS B 1 207 ? 15.756 65.160 54.510 1.00 34.32 208 LYS B CA 1
ATOM 3245 C C . LYS B 1 207 ? 14.583 65.492 55.416 1.00 43.52 208 LYS B C 1
ATOM 3246 O O . LYS B 1 207 ? 14.775 65.737 56.611 1.00 40.85 208 LYS B O 1
ATOM 3252 N N . VAL B 1 208 ? 13.374 65.479 54.860 1.00 34.97 209 VAL B N 1
ATOM 3253 C CA . VAL B 1 208 ? 12.193 65.849 55.622 1.00 32.15 209 VAL B CA 1
ATOM 3254 C C . VAL B 1 208 ? 11.359 64.721 56.246 1.00 32.53 209 VAL B C 1
ATOM 3255 O O . VAL B 1 208 ? 10.868 63.818 55.553 1.00 32.20 209 VAL B O 1
ATOM 3259 N N . GLU B 1 209 ? 11.202 64.782 57.567 1.00 27.22 210 GLU B N 1
ATOM 3260 C CA . GLU B 1 209 ? 10.424 63.781 58.286 1.00 26.86 210 GLU B CA 1
ATOM 3261 C C . GLU B 1 209 ? 8.979 64.246 58.377 1.00 34.35 210 GLU B C 1
ATOM 3262 O O . GLU B 1 209 ? 8.697 65.315 58.928 1.00 32.36 210 GLU B O 1
ATOM 3268 N N . VAL B 1 210 ? 8.073 63.446 57.822 1.00 28.55 211 VAL B N 1
ATOM 3269 C CA . VAL B 1 210 ? 6.630 63.741 57.842 1.00 30.25 211 VAL B CA 1
ATOM 3270 C C . VAL B 1 210 ? 5.899 62.400 57.894 1.00 32.95 211 VAL B C 1
ATOM 3271 O O . VAL B 1 210 ? 6.373 61.413 57.325 1.00 28.47 211 VAL B O 1
ATOM 3275 N N . ARG B 1 211 ? 4.765 62.353 58.586 1.00 31.38 212 ARG B N 1
ATOM 3276 C CA . ARG B 1 211 ? 3.982 61.129 58.645 1.00 35.64 212 ARG B CA 1
ATOM 3277 C C . ARG B 1 211 ? 2.578 61.439 58.149 1.00 31.51 212 ARG B C 1
ATOM 3278 O O . ARG B 1 211 ? 2.086 62.550 58.324 1.00 31.74 212 ARG B O 1
ATOM 3286 N N . PRO B 1 212 ? 1.924 60.463 57.501 1.00 36.40 213 PRO B N 1
ATOM 3287 C CA . PRO B 1 212 ? 0.566 60.664 56.990 1.00 36.58 213 PRO B CA 1
ATOM 3288 C C . PRO B 1 212 ? -0.458 60.550 58.115 1.00 39.02 213 PRO B C 1
ATOM 3289 O O . PRO B 1 212 ? -0.196 59.917 59.120 1.00 36.69 213 PRO B O 1
ATOM 3293 N N . PRO B 1 213 ? -1.641 61.164 57.950 1.00 38.85 214 PRO B N 1
ATOM 3294 C CA . PRO B 1 213 ? -2.009 61.933 56.761 1.00 36.86 214 PRO B CA 1
ATOM 3295 C C . PRO B 1 213 ? -1.502 63.368 56.845 1.00 35.89 214 PRO B C 1
ATOM 3296 O O . PRO B 1 213 ? -1.489 63.971 57.919 1.00 41.10 214 PRO B O 1
ATOM 3300 N N . ALA B 1 214 ? -1.101 63.921 55.708 1.00 28.81 215 ALA B N 1
ATOM 3301 C CA . ALA B 1 214 ? -0.622 65.281 55.687 1.00 24.82 215 ALA B CA 1
ATOM 3302 C C . ALA B 1 214 ? -0.945 65.972 54.376 1.00 28.72 215 ALA B C 1
ATOM 3303 O O . ALA B 1 214 ? -0.951 65.355 53.309 1.00 27.65 215 ALA B O 1
ATOM 3305 N N . LEU B 1 215 ? -1.229 67.262 54.479 1.00 26.28 216 LEU B N 1
ATOM 3306 C CA . LEU B 1 215 ? -1.524 68.106 53.325 1.00 31.97 216 LEU B CA 1
ATOM 3307 C C . LEU B 1 215 ? -0.148 68.658 52.934 1.00 32.43 216 LEU B C 1
ATOM 3308 O O . LEU B 1 215 ? 0.648 68.994 53.812 1.00 32.77 216 LEU B O 1
ATOM 3313 N N . TRP B 1 216 ? 0.149 68.735 51.642 1.00 26.76 217 TRP B N 1
ATOM 3314 C CA . TRP B 1 216 ? 1.446 69.251 51.207 1.00 23.50 217 TRP B CA 1
ATOM 3315 C C . TRP B 1 216 ? 1.230 70.406 50.245 1.00 26.71 217 TRP B C 1
ATOM 3316 O O . TRP B 1 216 ? 0.649 70.247 49.163 1.00 26.78 217 TRP B O 1
ATOM 3327 N N . ILE B 1 217 ? 1.656 71.591 50.658 1.00 25.40 218 ILE B N 1
ATOM 3328 C CA . ILE B 1 217 ? 1.506 72.765 49.812 1.00 23.06 218 ILE B CA 1
ATOM 3329 C C . ILE B 1 217 ? 2.862 73.257 49.307 1.00 29.12 218 ILE B C 1
ATOM 3330 O O . ILE B 1 217 ? 3.813 73.404 50.084 1.00 26.70 218 ILE B O 1
ATOM 3335 N N . LEU B 1 218 ? 2.943 73.493 47.999 1.00 25.02 219 LEU B N 1
ATOM 3336 C CA . LEU B 1 218 ? 4.168 73.962 47.373 1.00 24.69 219 LEU B CA 1
ATOM 3337 C C . LEU B 1 218 ? 3.939 75.291 46.674 1.00 27.82 219 LEU B C 1
ATOM 3338 O O . LEU B 1 218 ? 3.016 75.427 45.874 1.00 22.31 219 LEU B O 1
ATOM 3343 N N . GLY B 1 219 ? 4.795 76.268 46.969 1.00 25.40 220 GLY B N 1
ATOM 3344 C CA . GLY B 1 219 ? 4.666 77.563 46.326 1.00 25.47 220 GLY B CA 1
ATOM 3345 C C . GLY B 1 219 ? 5.057 78.705 47.239 1.00 24.91 220 GLY B C 1
ATOM 3346 O O . GLY B 1 219 ? 5.085 78.554 48.462 1.00 28.20 220 GLY B O 1
ATOM 3347 N N . GLU B 1 220 ? 5.342 79.861 46.656 1.00 28.10 221 GLU B N 1
ATOM 3348 C CA . GLU B 1 220 ? 5.720 81.024 47.460 1.00 28.70 221 GLU B CA 1
ATOM 3349 C C . GLU B 1 220 ? 4.655 81.445 48.493 1.00 34.03 221 GLU B C 1
ATOM 3350 O O . GLU B 1 220 ? 5.006 81.987 49.545 1.00 30.60 221 GLU B O 1
ATOM 3356 N N . VAL B 1 221 ? 3.373 81.171 48.223 1.00 29.92 222 VAL B N 1
ATOM 3357 C CA . VAL B 1 221 ? 2.294 81.557 49.144 1.00 23.56 222 VAL B CA 1
ATOM 3358 C C . VAL B 1 221 ? 2.532 81.021 50.542 1.00 30.14 222 VAL B C 1
ATOM 3359 O O . VAL B 1 221 ? 1.956 81.518 51.524 1.00 31.36 222 VAL B O 1
ATOM 3363 N N . VAL B 1 222 ? 3.377 79.995 50.620 1.00 26.74 223 VAL B N 1
ATOM 3364 C CA . VAL B 1 222 ? 3.744 79.364 51.887 1.00 32.15 223 VAL B CA 1
ATOM 3365 C C . VAL B 1 222 ? 4.381 80.361 52.873 1.00 37.70 223 VAL B C 1
ATOM 3366 O O . VAL B 1 222 ? 4.176 80.266 54.101 1.00 38.56 223 VAL B O 1
ATOM 3370 N N . ARG B 1 223 ? 5.117 81.327 52.321 1.00 35.10 224 ARG B N 1
ATOM 3371 C CA . ARG B 1 223 ? 5.807 82.336 53.124 1.00 42.31 224 ARG B CA 1
ATOM 3372 C C . ARG B 1 223 ? 5.094 83.685 53.220 1.00 41.45 224 ARG B C 1
ATOM 3373 O O . ARG B 1 223 ? 5.650 84.630 53.766 1.00 36.19 224 ARG B O 1
ATOM 3381 N N . VAL B 1 224 ? 3.859 83.761 52.728 1.00 34.38 225 VAL B N 1
ATOM 3382 C CA . VAL B 1 224 ? 3.100 85.009 52.720 1.00 33.45 225 VAL B CA 1
ATOM 3383 C C . VAL B 1 224 ? 2.974 85.736 54.069 1.00 38.54 225 VAL B C 1
ATOM 3384 O O . VAL B 1 224 ? 3.059 86.959 54.105 1.00 37.18 225 VAL B O 1
ATOM 3388 N N . PHE B 1 225 ? 2.784 85.009 55.172 1.00 38.76 226 PHE B N 1
ATOM 3389 C CA . PHE B 1 225 ? 2.628 85.665 56.478 1.00 41.24 226 PHE B CA 1
ATOM 3390 C C . PHE B 1 225 ? 3.852 85.595 57.377 1.00 45.88 226 PHE B C 1
ATOM 3391 O O . PHE B 1 225 ? 3.746 85.767 58.594 1.00 47.75 226 PHE B O 1
ATOM 3399 N N . ALA B 1 226 ? 5.011 85.330 56.782 1.00 48.22 227 ALA B N 1
ATOM 3400 C CA . ALA B 1 226 ? 6.249 85.250 57.548 1.00 50.84 227 ALA B CA 1
ATOM 3401 C C . ALA B 1 226 ? 6.815 86.652 57.750 1.00 49.07 227 ALA B C 1
ATOM 3402 O O . ALA B 1 226 ? 6.985 87.403 56.792 1.00 45.61 227 ALA B O 1
ATOM 3404 N N . GLU B 1 227 ? 7.097 87.003 59.003 1.00 55.36 228 GLU B N 1
ATOM 3405 C CA . GLU B 1 227 ? 7.677 88.311 59.315 1.00 57.92 228 GLU B CA 1
ATOM 3406 C C . GLU B 1 227 ? 8.907 88.516 58.437 1.00 58.06 228 GLU B C 1
ATOM 3407 O O . GLU B 1 227 ? 9.537 87.551 58.012 1.00 55.47 228 GLU B O 1
ATOM 3413 N N . LYS B 1 228 ? 9.260 89.770 58.192 1.00 62.83 229 LYS B N 1
ATOM 3414 C CA . LYS B 1 228 ? 10.391 90.108 57.338 1.00 75.54 229 LYS B CA 1
ATOM 3415 C C . LYS B 1 228 ? 11.648 90.084 58.170 1.00 79.62 229 LYS B C 1
ATOM 3416 O O . LYS B 1 228 ? 12.719 89.595 57.743 1.00 81.37 229 LYS B O 1
ATOM 3422 N N . GLU B 1 229 ? 11.504 90.647 59.364 1.00 86.13 230 GLU B N 1
ATOM 3423 C CA . GLU B 1 229 ? 12.598 90.745 60.299 1.00 89.95 230 GLU B CA 1
ATOM 3424 C C . GLU B 1 229 ? 13.043 89.443 61.002 1.00 88.11 230 GLU B C 1
ATOM 3425 O O . GLU B 1 229 ? 14.059 89.458 61.708 1.00 87.31 230 GLU B O 1
ATOM 3431 N N . ALA B 1 230 ? 12.344 88.319 60.743 1.00 84.37 231 ALA B N 1
ATOM 3432 C CA . ALA B 1 230 ? 12.664 86.990 61.355 1.00 81.59 231 ALA B CA 1
ATOM 3433 C C . ALA B 1 230 ? 11.741 85.768 60.989 1.00 79.76 231 ALA B C 1
ATOM 3434 O O . ALA B 1 230 ? 10.580 85.963 60.595 1.00 78.72 231 ALA B O 1
ATOM 3436 N N . PRO B 1 231 ? 12.237 84.493 61.130 1.00 75.06 232 PRO B N 1
ATOM 3437 C CA . PRO B 1 231 ? 11.344 83.373 60.774 1.00 72.29 232 PRO B CA 1
ATOM 3438 C C . PRO B 1 231 ? 10.177 83.181 61.748 1.00 69.91 232 PRO B C 1
ATOM 3439 O O . PRO B 1 231 ? 10.058 82.149 62.429 1.00 71.87 232 PRO B O 1
ATOM 3443 N N . VAL B 1 232 ? 9.302 84.175 61.783 1.00 63.23 233 VAL B N 1
ATOM 3444 C CA . VAL B 1 232 ? 8.155 84.159 62.673 1.00 60.57 233 VAL B CA 1
ATOM 3445 C C . VAL B 1 232 ? 6.851 84.131 61.883 1.00 54.55 233 VAL B C 1
ATOM 3446 O O . VAL B 1 232 ? 6.634 84.960 61.002 1.00 54.42 233 VAL B O 1
ATOM 3450 N N . ASP B 1 233 ? 5.995 83.163 62.201 1.00 55.40 234 ASP B N 1
ATOM 3451 C CA . ASP B 1 233 ? 4.700 83.032 61.546 1.00 60.34 234 ASP B CA 1
ATOM 3452 C C . ASP B 1 233 ? 3.737 84.033 62.194 1.00 53.49 234 ASP B C 1
ATOM 3453 O O . ASP B 1 233 ? 3.132 83.751 63.233 1.00 56.63 234 ASP B O 1
ATOM 3458 N N . ALA B 1 234 ? 3.597 85.201 61.578 1.00 52.80 235 ALA B N 1
ATOM 3459 C CA . ALA B 1 234 ? 2.726 86.244 62.115 1.00 51.87 235 ALA B CA 1
ATOM 3460 C C . ALA B 1 234 ? 1.270 85.818 62.302 1.00 51.07 235 ALA B C 1
ATOM 3461 O O . ALA B 1 234 ? 0.602 86.312 63.208 1.00 48.38 235 ALA B O 1
ATOM 3463 N N . LEU B 1 235 ? 0.765 84.912 61.469 1.00 49.66 236 LEU B N 1
ATOM 3464 C CA . LEU B 1 235 ? -0.631 84.486 61.620 1.00 57.90 236 LEU B CA 1
ATOM 3465 C C . LEU B 1 235 ? -0.867 83.645 62.874 1.00 59.38 236 LEU B C 1
ATOM 3466 O O . LEU B 1 235 ? -1.811 83.900 63.621 1.00 65.48 236 LEU B O 1
ATOM 3471 N N . ALA B 1 236 ? -0.002 82.656 63.103 1.00 61.88 237 ALA B N 1
ATOM 3472 C CA . ALA B 1 236 ? -0.105 81.749 64.251 1.00 65.95 237 ALA B CA 1
ATOM 3473 C C . ALA B 1 236 ? -0.040 82.475 65.574 1.00 67.66 237 ALA B C 1
ATOM 3474 O O . ALA B 1 236 ? -0.691 82.085 66.554 1.00 67.44 237 ALA B O 1
ATOM 3476 N N . LEU B 1 237 ? 0.762 83.532 65.599 1.00 67.36 238 LEU B N 1
ATOM 3477 C CA . LEU B 1 237 ? 0.946 84.308 66.806 1.00 70.57 238 LEU B CA 1
ATOM 3478 C C . LEU B 1 237 ? 0.108 85.577 66.785 1.00 70.83 238 LEU B C 1
ATOM 3479 O O . LEU B 1 237 ? -0.832 85.591 65.970 1.00 71.98 238 LEU B O 1
#

CATH classification: 3.40.1010.10 (+1 more: 3.30.950.10)